Protein 4J3C (pdb70)

Secondary structure (DSSP, 8-state):
-EEE-SS--STT-EEE--S----TT---TT-EEEEE-SSS-EEEEEE------EEEEEEEEEPPPPPP--EEEE---SSS-HHHHHHHHH---SEEEE--TT--S----HHHHHHHHHHHHHHHT--SPPEEPPP--HHHHHHT--TTEEEEEE------HHHHHHT---SEEEEEE--TT---HHHHHHHHH-TTEEEE---SSPPPHHHHHHH--HHHHHTSTT-/-EEE-SS--STT-EEEPPHHHHIIIIIIS---TT-EEEEE-SSS-EEEEEE------EEEEEEEEE---PPP--EEEE----HHHHHHHHHHH---SEEEE--TT--S----HHHHHHHHHHHHHHHT--S--EEPPP--HHHHTTT--TTSEEEE----S-HHHHHHT---SSEEEEE--TT---HHHHHHHHT-TTEEE----SSPPPHHHHHHH--HHHHHHSTT-

Radius of gyration: 24.2 Å; Cα contacts (8 Å, |Δi|>4): 958; chains: 2; bounding box: 58×75×48 Å

Structure (mmCIF, N/CA/C/O backbone):
data_4J3C
#
_entry.id   4J3C
#
_cell.length_a   96.085
_cell.length_b   152.082
_cell.length_c   38.995
_cell.angle_alpha   90.00
_cell.angle_beta   90.00
_cell.angle_gamma   90.00
#
_symmetry.space_group_name_H-M   'P 21 21 2'
#
loop_
_entity.id
_entity.type
_entity.pdbx_description
1 polymer 'Ribosomal RNA small subunit methyltransferase E'
2 water water
#
loop_
_atom_site.group_PDB
_atom_site.id
_atom_site.type_symbol
_atom_site.label_atom_id
_atom_site.label_alt_id
_atom_site.label_comp_id
_atom_site.label_asym_id
_atom_site.label_entity_id
_atom_site.label_seq_id
_atom_site.pdbx_PDB_ins_code
_atom_site.Cartn_x
_atom_site.Cartn_y
_atom_site.Cartn_z
_atom_site.occupancy
_atom_site.B_iso_or_equiv
_atom_site.auth_seq_id
_atom_site.auth_comp_id
_atom_site.auth_asym_id
_atom_site.auth_atom_id
_atom_site.pdbx_PDB_model_num
ATOM 9 N N . GLN A 1 30 ? 72.220 -7.236 17.495 1.00 43.32 8 GLN A N 1
ATOM 10 C CA . GLN A 1 30 ? 71.313 -6.316 16.802 1.00 41.42 8 GLN A CA 1
ATOM 11 C C . GLN A 1 30 ? 69.882 -6.434 17.331 1.00 40.18 8 GLN A C 1
ATOM 12 O O . GLN A 1 30 ? 69.461 -7.506 17.771 1.00 39.94 8 GLN A O 1
ATOM 14 N N . ARG A 1 31 ? 69.144 -5.332 17.285 1.00 38.22 9 ARG A N 1
ATOM 15 C CA . ARG A 1 31 ? 67.761 -5.337 17.718 1.00 37.41 9 ARG A CA 1
ATOM 16 C C . ARG A 1 31 ? 66.798 -4.821 16.656 1.00 37.24 9 ARG A C 1
ATOM 17 O O . ARG A 1 31 ? 66.970 -3.704 16.157 1.00 37.68 9 ARG A O 1
ATOM 25 N N . LEU A 1 32 ? 65.771 -5.606 16.344 1.00 37.52 10 LEU A N 1
ATOM 26 C CA . LEU A 1 32 ? 64.778 -5.206 15.351 1.00 37.39 10 LEU A CA 1
ATOM 27 C C . LEU A 1 32 ? 63.384 -5.073 15.945 1.00 36.50 10 LEU A C 1
ATOM 28 O O . LEU A 1 32 ? 62.919 -5.963 16.661 1.00 36.67 10 LEU A O 1
ATOM 33 N N . PHE A 1 33 ? 62.731 -3.948 15.671 1.00 35.24 11 PHE A N 1
ATOM 34 C CA . PHE A 1 33 ? 61.320 -3.763 16.005 1.00 34.88 11 PHE A CA 1
ATOM 35 C C . PHE A 1 33 ? 60.445 -4.402 14.910 1.00 38.02 11 PHE A C 1
ATOM 36 O O . PHE A 1 33 ? 60.663 -4.154 13.710 1.00 38.64 11 PHE A O 1
ATOM 44 N N . ILE A 1 34 ? 59.481 -5.230 15.313 1.00 39.67 12 ILE A N 1
ATOM 45 C CA . ILE A 1 34 ? 58.577 -5.872 14.340 1.00 43.13 12 ILE A CA 1
ATOM 46 C C . ILE A 1 34 ? 57.125 -5.609 14.748 1.00 45.33 12 ILE A C 1
ATOM 47 O O . ILE A 1 34 ? 56.852 -5.219 15.886 1.00 43.65 12 ILE A O 1
ATOM 52 N N . GLU A 1 35 ? 56.213 -5.806 13.797 1.00 49.27 13 GLU A N 1
ATOM 53 C CA . GLU A 1 35 ? 54.774 -5.645 14.021 1.00 51.86 13 GLU A CA 1
ATOM 54 C C . GLU A 1 35 ? 54.191 -6.877 14.713 1.00 52.67 13 GLU A C 1
ATOM 55 O O . GLU A 1 35 ? 53.238 -6.782 15.486 1.00 53.73 13 GLU A O 1
ATOM 61 N N . ASN A 1 36 ? 54.795 -8.024 14.430 1.00 53.60 14 ASN A N 1
ATOM 62 C CA . ASN A 1 36 ? 54.215 -9.325 14.717 1.00 55.07 14 ASN A CA 1
ATOM 63 C C . ASN A 1 36 ? 54.066 -9.626 16.201 1.00 52.71 14 ASN A C 1
ATOM 64 O O . ASN A 1 36 ? 54.860 -9.186 17.023 1.00 49.98 14 ASN A O 1
ATOM 69 N N . ALA A 1 37 ? 53.024 -10.376 16.532 1.00 53.27 15 ALA A N 1
ATOM 70 C CA . ALA A 1 37 ? 52.866 -10.940 17.864 1.00 51.87 15 ALA A CA 1
ATOM 71 C C . ALA A 1 37 ? 54.144 -11.701 18.172 1.00 50.89 15 ALA A C 1
ATOM 72 O O . ALA A 1 37 ? 54.777 -12.277 17.261 1.00 52.31 15 ALA A O 1
ATOM 74 N N . LEU A 1 38 ? 54.544 -11.700 19.434 1.00 48.55 16 LEU A N 1
ATOM 75 C CA . LEU A 1 38 ? 55.769 -12.393 19.791 1.00 47.59 16 LEU A CA 1
ATOM 76 C C . LEU A 1 38 ? 55.501 -13.438 20.832 1.00 48.91 16 LEU A C 1
ATOM 77 O O . LEU A 1 38 ? 54.929 -13.146 21.879 1.00 49.25 16 LEU A O 1
ATOM 82 N N . HIS A 1 39 ? 55.894 -14.661 20.499 1.00 49.92 17 HIS A N 1
ATOM 83 C CA . HIS A 1 39 ? 55.778 -15.827 21.370 1.00 51.58 17 HIS A CA 1
ATOM 84 C C . HIS A 1 39 ? 56.746 -16.870 20.807 1.00 52.19 17 HIS A C 1
ATOM 85 O O . HIS A 1 39 ? 57.272 -16.679 19.717 1.00 52.01 17 HIS A O 1
ATOM 92 N N . ALA A 1 40 ? 56.975 -17.961 21.531 1.00 53.64 18 ALA A N 1
ATOM 93 C CA . ALA A 1 40 ? 57.855 -19.026 21.046 1.00 54.29 18 ALA A CA 1
ATOM 94 C C . ALA A 1 40 ? 57.360 -19.575 19.704 1.00 56.71 18 ALA A C 1
ATOM 95 O O . ALA A 1 40 ? 56.229 -20.067 19.589 1.00 58.98 18 ALA A O 1
ATOM 97 N N . GLY A 1 41 ? 58.198 -19.475 18.682 1.00 56.06 19 GLY A N 1
ATOM 98 C CA . GLY A 1 41 ? 57.806 -19.918 17.349 1.00 58.36 19 GLY A CA 1
ATOM 99 C C . GLY A 1 41 ? 57.260 -18.840 16.421 1.00 58.38 19 GLY A C 1
ATOM 100 O O . GLY A 1 41 ? 57.055 -19.113 15.228 1.00 59.94 19 GLY A O 1
ATOM 101 N N . ALA A 1 42 ? 57.017 -17.632 16.947 1.00 55.45 20 ALA A N 1
ATOM 102 C CA . ALA A 1 42 ? 56.519 -16.539 16.127 1.00 56.05 20 ALA A CA 1
ATOM 103 C C . ALA A 1 42 ? 57.502 -16.231 15.007 1.00 56.78 20 ALA A C 1
ATOM 104 O O . ALA A 1 42 ? 58.712 -16.186 15.209 1.00 55.11 20 ALA A O 1
ATOM 106 N N . LYS A 1 43 ? 56.955 -16.008 13.825 1.00 60.08 21 LYS A N 1
ATOM 107 C CA . LYS A 1 43 ? 57.741 -15.915 12.611 1.00 62.78 21 LYS A CA 1
ATOM 108 C C . LYS A 1 43 ? 57.641 -14.514 12.057 1.00 62.45 21 LYS A C 1
ATOM 109 O O . LYS A 1 43 ? 56.595 -13.869 12.142 1.00 63.46 21 LYS A O 1
ATOM 115 N N . HIS A 1 44 ? 58.732 -14.027 11.499 1.00 62.34 22 HIS A N 1
ATOM 116 C CA . HIS A 1 44 ? 58.666 -12.739 10.881 1.00 62.33 22 HIS A CA 1
ATOM 117 C C . HIS A 1 44 ? 59.522 -12.719 9.628 1.00 64.32 22 HIS A C 1
ATOM 118 O O . HIS A 1 44 ? 60.712 -13.026 9.668 1.00 63.98 22 HIS A O 1
ATOM 125 N N . GLU A 1 45 ? 58.902 -12.378 8.507 1.00 67.30 23 GLU A N 1
ATOM 126 C CA . GLU A 1 45 ? 59.611 -12.406 7.236 1.00 70.21 23 GLU A CA 1
ATOM 127 C C . GLU A 1 45 ? 60.312 -11.062 7.052 1.00 68.85 23 GLU A C 1
ATOM 128 O O . GLU A 1 45 ? 59.689 -10.013 7.176 1.00 67.13 23 GLU A O 1
ATOM 134 N N . ALA A 1 46 ? 61.617 -11.099 6.808 1.00 69.81 24 ALA A N 1
ATOM 135 C CA . ALA A 1 46 ? 62.374 -9.881 6.543 1.00 70.23 24 ALA A CA 1
ATOM 136 C C . ALA A 1 46 ? 61.723 -9.088 5.407 1.00 73.24 24 ALA A C 1
ATOM 137 O O . ALA A 1 46 ? 61.826 -9.454 4.238 1.00 75.78 24 ALA A O 1
ATOM 139 N N . THR A 1 47 ? 61.033 -8.012 5.777 1.00 73.73 25 THR A N 1
ATOM 140 C CA . THR A 1 47 ? 60.263 -7.219 4.816 1.00 77.04 25 THR A CA 1
ATOM 141 C C . THR A 1 47 ? 61.194 -6.244 4.094 1.00 78.16 25 THR A C 1
ATOM 142 O O . THR A 1 47 ? 61.445 -5.131 4.586 1.00 76.23 25 THR A O 1
ATOM 146 N N . ARG A 1 48 ? 61.718 -6.684 2.942 1.00 81.88 26 ARG A N 1
ATOM 147 C CA . ARG A 1 48 ? 62.715 -5.925 2.182 1.00 83.45 26 ARG A CA 1
ATOM 148 C C . ARG A 1 48 ? 63.940 -5.601 3.042 1.00 81.32 26 ARG A C 1
ATOM 149 O O . ARG A 1 48 ? 65.035 -5.388 2.519 1.00 82.30 26 ARG A O 1
ATOM 151 N N . GLU A 1 49 ? 63.726 -5.578 4.361 1.00 78.66 27 GLU A N 1
ATOM 152 C CA . GLU A 1 49 ? 64.748 -5.332 5.370 1.00 76.58 27 GLU A CA 1
ATOM 153 C C . GLU A 1 49 ? 65.706 -6.513 5.461 1.00 77.45 27 GLU A C 1
ATOM 154 O O . GLU A 1 49 ? 66.350 -6.708 6.498 1.00 75.23 27 GLU A O 1
ATOM 160 N N . GLN A 1 50 ? 65.779 -7.296 4.377 1.00 81.11 28 GLN A N 1
ATOM 161 C CA . GLN A 1 50 ? 66.731 -8.408 4.217 1.00 82.71 28 GLN A CA 1
ATOM 162 C C . GLN A 1 50 ? 68.167 -7.956 4.499 1.00 82.16 28 GLN A C 1
ATOM 163 O O . GLN A 1 50 ? 69.138 -8.692 4.273 1.00 82.95 28 GLN A O 1
ATOM 165 N N . PHE A 1 51 ? 68.255 -6.711 4.978 1.00 80.96 29 PHE A N 1
ATOM 166 C CA . PHE A 1 51 ? 69.372 -6.161 5.755 1.00 79.60 29 PHE A CA 1
ATOM 167 C C . PHE A 1 51 ? 69.678 -4.707 5.474 1.00 79.46 29 PHE A C 1
ATOM 168 O O . PHE A 1 51 ? 69.739 -3.913 6.413 1.00 77.12 29 PHE A O 1
ATOM 176 N N . ASN A 1 56 ? 71.870 -8.552 3.486 1.00 87.13 34 ASN A N 1
ATOM 177 C CA . ASN A 1 56 ? 73.153 -7.927 3.172 1.00 87.52 34 ASN A CA 1
ATOM 178 C C . ASN A 1 56 ? 73.957 -7.783 4.466 1.00 84.62 34 ASN A C 1
ATOM 179 O O . ASN A 1 56 ? 74.413 -8.789 5.020 1.00 84.21 34 ASN A O 1
ATOM 181 N N . VAL A 1 57 ? 74.114 -6.543 4.935 1.00 82.35 35 VAL A N 1
ATOM 182 C CA . VAL A 1 57 ? 74.734 -6.225 6.233 1.00 79.47 35 VAL A CA 1
ATOM 183 C C . VAL A 1 57 ? 73.608 -5.947 7.263 1.00 76.70 35 VAL A C 1
ATOM 184 O O . VAL A 1 57 ? 72.599 -5.347 6.886 1.00 76.82 35 VAL A O 1
ATOM 188 N N . LEU A 1 58 ? 73.740 -6.326 8.547 1.00 74.39 36 LEU A N 1
ATOM 189 C CA . LEU A 1 58 ? 75.002 -6.615 9.268 1.00 73.40 36 LEU A CA 1
ATOM 190 C C . LEU A 1 58 ? 75.608 -8.014 9.089 1.00 74.12 36 LEU A C 1
ATOM 191 O O . LEU A 1 58 ? 76.214 -8.557 10.020 1.00 73.54 36 LEU A O 1
ATOM 196 N N . ARG A 1 59 ? 75.454 -8.576 7.888 1.00 75.38 37 ARG A N 1
ATOM 197 C CA . ARG A 1 59 ? 76.131 -9.813 7.462 1.00 76.04 37 ARG A CA 1
ATOM 198 C C . ARG A 1 59 ? 75.863 -11.056 8.331 1.00 74.50 37 ARG A C 1
ATOM 199 O O . ARG A 1 59 ? 76.736 -11.906 8.506 1.00 75.31 37 ARG A O 1
ATOM 201 N N . LEU A 1 60 ? 74.643 -11.168 8.854 1.00 71.86 38 LEU A N 1
ATOM 202 C CA . LEU A 1 60 ? 74.243 -12.343 9.636 1.00 69.97 38 LEU A CA 1
ATOM 203 C C . LEU A 1 60 ? 73.750 -13.476 8.743 1.00 70.97 38 LEU A C 1
ATOM 204 O O . LEU A 1 60 ? 73.124 -13.240 7.709 1.00 72.16 38 LEU A O 1
ATOM 209 N N . GLY A 1 61 ? 74.047 -14.705 9.147 1.00 70.08 39 GLY A N 1
ATOM 210 C CA . GLY A 1 61 ? 73.638 -15.878 8.386 1.00 70.54 39 GLY A CA 1
ATOM 211 C C . GLY A 1 61 ? 72.561 -16.713 9.051 1.00 68.86 39 GLY A C 1
ATOM 212 O O . GLY A 1 61 ? 71.912 -16.280 10.014 1.00 66.38 39 GLY A O 1
ATOM 213 N N . GLU A 1 62 ? 72.366 -17.909 8.499 1.00 69.81 40 GLU A N 1
ATOM 214 C CA . GLU A 1 62 ? 71.496 -18.935 9.059 1.00 69.10 40 GLU A CA 1
ATOM 215 C C . GLU A 1 62 ? 72.009 -19.321 10.455 1.00 66.37 40 GLU A C 1
ATOM 216 O O . GLU A 1 62 ? 73.217 -19.519 10.654 1.00 66.36 40 GLU A O 1
ATOM 222 N N . GLY A 1 63 ? 71.098 -19.396 11.422 1.00 63.45 41 GLY A N 1
ATOM 223 C CA . GLY A 1 63 ? 71.466 -19.715 12.798 1.00 60.42 41 GLY A CA 1
ATOM 224 C C . GLY A 1 63 ? 71.858 -18.515 13.651 1.00 56.43 41 GLY A C 1
ATOM 225 O O . GLY A 1 63 ? 72.015 -18.644 14.866 1.00 55.38 41 GLY A O 1
ATOM 226 N N . SER A 1 64 ? 72.029 -17.350 13.026 1.00 54.27 42 SER A N 1
ATOM 227 C CA . SER A 1 64 ? 72.387 -16.132 13.750 1.00 51.03 42 SER A CA 1
ATOM 228 C C . SER A 1 64 ? 71.263 -15.700 14.679 1.00 48.18 42 SER A C 1
ATOM 229 O O . SER A 1 64 ? 70.086 -15.917 14.402 1.00 48.17 42 SER A O 1
ATOM 232 N N . SER A 1 65 ? 71.654 -15.089 15.778 1.00 45.51 43 SER A N 1
ATOM 233 C CA . SER A 1 65 ? 70.715 -14.606 16.751 1.00 43.37 43 SER A CA 1
ATOM 234 C C . SER A 1 65 ? 70.605 -13.100 16.672 1.00 41.61 43 SER A C 1
ATOM 235 O O . SER A 1 65 ? 71.592 -12.422 16.382 1.00 41.21 43 SER A O 1
ATOM 238 N N . LEU A 1 66 ? 69.395 -12.586 16.874 1.00 39.70 44 LEU A N 1
ATOM 239 C CA . LEU A 1 66 ? 69.197 -11.167 17.130 1.00 38.63 44 LEU A CA 1
ATOM 240 C C . LEU A 1 66 ? 68.097 -11.008 18.170 1.00 36.74 44 LEU A C 1
ATOM 241 O O . LEU A 1 66 ? 67.429 -11.983 18.505 1.00 37.27 44 LEU A O 1
ATOM 246 N N . LEU A 1 67 ? 67.905 -9.791 18.655 1.00 34.21 45 LEU A N 1
ATOM 247 C CA . LEU A 1 67 ? 66.832 -9.485 19.563 1.00 33.96 45 LEU A CA 1
ATOM 248 C C . LEU A 1 67 ? 65.691 -8.869 18.762 1.00 33.96 45 LEU A C 1
ATOM 249 O O . LEU A 1 67 ? 65.914 -8.001 17.900 1.00 34.73 45 LEU A O 1
ATOM 254 N N . VAL A 1 68 ? 64.475 -9.316 19.030 1.00 33.02 46 VAL A N 1
ATOM 255 C CA . VAL A 1 68 ? 63.303 -8.677 18.450 1.00 31.99 46 VAL A CA 1
ATOM 256 C C . VAL A 1 68 ? 62.364 -8.231 19.554 1.00 31.75 46 VAL A C 1
ATOM 257 O O . VAL A 1 68 ? 62.342 -8.805 20.668 1.00 31.57 46 VAL A O 1
ATOM 261 N N . PHE A 1 69 ? 61.594 -7.191 19.256 1.00 30.92 47 PHE A N 1
ATOM 262 C CA . PHE A 1 69 ? 60.580 -6.704 20.171 1.00 31.28 47 PHE A CA 1
ATOM 263 C C . PHE A 1 69 ? 59.477 -6.029 19.358 1.00 32.22 47 PHE A C 1
ATOM 264 O O . PHE A 1 69 ? 59.682 -5.704 18.177 1.00 32.32 47 PHE A O 1
ATOM 272 N N . ASN A 1 70 ? 58.312 -5.863 19.978 1.00 32.18 48 ASN A N 1
ATOM 273 C CA . ASN A 1 70 ? 57.151 -5.340 19.281 1.00 34.90 48 ASN A CA 1
ATOM 274 C C . ASN A 1 70 ? 56.340 -4.301 20.066 1.00 34.93 48 ASN A C 1
ATOM 275 O O . ASN A 1 70 ? 55.308 -3.864 19.597 1.00 35.70 48 ASN A O 1
ATOM 280 N N . GLY A 1 71 ? 56.808 -3.898 21.247 1.00 34.70 49 GLY A N 1
ATOM 281 C CA . GLY A 1 71 ? 56.116 -2.854 21.984 1.00 34.93 49 GLY A CA 1
ATOM 282 C C . GLY A 1 71 ? 55.013 -3.395 22.876 1.00 37.21 49 GLY A C 1
ATOM 283 O O . GLY A 1 71 ? 54.404 -2.629 23.618 1.00 35.89 49 GLY A O 1
ATOM 284 N N . ARG A 1 72 ? 54.746 -4.706 22.830 1.00 39.09 50 ARG A N 1
ATOM 285 C CA . ARG A 1 72 ? 53.755 -5.270 23.763 1.00 41.66 50 ARG A CA 1
ATOM 286 C C . ARG A 1 72 ? 54.085 -6.625 24.377 1.00 43.41 50 ARG A C 1
ATOM 287 O O . ARG A 1 72 ? 53.594 -6.925 25.463 1.00 45.16 50 ARG A O 1
ATOM 295 N N . ASP A 1 73 ? 54.902 -7.445 23.705 1.00 43.61 51 ASP A N 1
ATOM 296 C CA . ASP A 1 73 ? 55.237 -8.771 24.249 1.00 44.92 51 ASP A CA 1
ATOM 297 C C . ASP A 1 73 ? 56.663 -8.846 24.801 1.00 43.24 51 ASP A C 1
ATOM 298 O O . ASP A 1 73 ? 57.205 -9.947 24.995 1.00 45.00 51 ASP A O 1
ATOM 303 N N . GLY A 1 74 ? 57.277 -7.688 25.018 1.00 39.90 52 GLY A N 1
ATOM 304 C CA . GLY A 1 74 ? 58.666 -7.618 25.495 1.00 37.89 52 GLY A CA 1
ATOM 305 C C . GLY A 1 74 ? 59.730 -7.901 24.440 1.00 36.89 52 GLY A C 1
ATOM 306 O O . GLY A 1 74 ? 59.514 -7.691 23.246 1.00 36.17 52 GLY A O 1
ATOM 307 N N . GLU A 1 75 ? 60.873 -8.403 24.896 1.00 36.49 53 GLU A N 1
ATOM 308 C CA . GLU A 1 75 ? 62.026 -8.662 24.050 1.00 36.22 53 GLU A CA 1
ATOM 309 C C . GLU A 1 75 ? 62.309 -10.153 23.975 1.00 37.66 53 GLU A C 1
ATOM 310 O O . GLU A 1 75 ? 62.212 -10.844 24.980 1.00 39.82 53 GLU A O 1
ATOM 316 N N . TRP A 1 76 ? 62.677 -10.635 22.786 1.00 37.00 54 TRP A N 1
ATOM 317 C CA . TRP A 1 76 ? 62.915 -12.049 22.533 1.00 36.78 54 TRP A CA 1
ATOM 318 C C . TRP A 1 76 ? 64.193 -12.191 21.722 1.00 35.85 54 TRP A C 1
ATOM 319 O O . TRP A 1 76 ? 64.493 -11.339 20.887 1.00 33.49 54 TRP A O 1
ATOM 330 N N . ARG A 1 77 ? 64.948 -13.258 21.970 1.00 35.79 55 ARG A N 1
ATOM 331 C CA . ARG A 1 77 ? 66.025 -13.601 21.075 1.00 35.79 55 ARG A CA 1
ATOM 332 C C . ARG A 1 77 ? 65.385 -14.458 19.991 1.00 37.57 55 ARG A C 1
ATOM 333 O O . ARG A 1 77 ? 64.653 -15.419 20.292 1.00 38.92 55 ARG A O 1
ATOM 341 N N . ALA A 1 78 ? 65.657 -14.100 18.738 1.00 37.29 56 ALA A N 1
ATOM 342 C CA . ALA A 1 78 ? 65.186 -14.852 17.578 1.00 39.04 56 ALA A CA 1
ATOM 343 C C . ALA A 1 78 ? 66.385 -15.363 16.782 1.00 40.63 56 ALA A C 1
ATOM 344 O O . ALA A 1 78 ? 67.479 -14.814 16.882 1.00 39.04 56 ALA A O 1
ATOM 346 N N . GLU A 1 79 ? 66.164 -16.428 16.022 1.00 43.09 57 GLU A N 1
ATOM 347 C CA . GLU A 1 79 ? 67.167 -16.974 15.140 1.00 45.97 57 GLU A CA 1
ATOM 348 C C . GLU A 1 79 ? 66.636 -16.940 13.726 1.00 48.67 57 GLU A C 1
ATOM 349 O O . GLU A 1 79 ? 65.416 -17.071 13.505 1.00 49.36 57 GLU A O 1
ATOM 355 N N . ILE A 1 80 ? 67.564 -16.749 12.789 1.00 50.74 58 ILE A N 1
ATOM 356 C CA . ILE A 1 80 ? 67.304 -16.632 11.350 1.00 54.40 58 ILE A CA 1
ATOM 357 C C . ILE A 1 80 ? 67.308 -18.001 10.664 1.00 59.10 58 ILE A C 1
ATOM 358 O O . ILE A 1 80 ? 68.200 -18.822 10.913 1.00 60.35 58 ILE A O 1
ATOM 363 N N . ALA A 1 81 ? 66.322 -18.245 9.796 1.00 63.22 59 ALA A N 1
ATOM 364 C CA . ALA A 1 81 ? 66.150 -19.567 9.179 1.00 68.33 59 ALA A CA 1
ATOM 365 C C . ALA A 1 81 ? 66.531 -19.708 7.690 1.00 72.77 59 ALA A C 1
ATOM 366 O O . ALA A 1 81 ? 67.104 -20.742 7.292 1.00 75.41 59 ALA A O 1
ATOM 376 N N . PRO A 1 83 ? 64.696 -19.642 4.021 1.00 84.79 61 PRO A N 1
ATOM 377 C CA . PRO A 1 83 ? 64.118 -20.665 3.139 1.00 88.91 61 PRO A CA 1
ATOM 378 C C . PRO A 1 83 ? 64.759 -20.642 1.747 1.00 92.12 61 PRO A C 1
ATOM 379 O O . PRO A 1 83 ? 65.308 -21.653 1.298 1.00 94.33 61 PRO A O 1
ATOM 383 N N . SER A 1 84 ? 64.690 -19.490 1.083 1.00 92.34 62 SER A N 1
ATOM 384 C CA . SER A 1 84 ? 65.380 -19.285 -0.187 1.00 95.06 62 SER A CA 1
ATOM 385 C C . SER A 1 84 ? 66.565 -18.363 0.103 1.00 92.26 62 SER A C 1
ATOM 386 O O . SER A 1 84 ? 66.386 -17.288 0.671 1.00 89.11 62 SER A O 1
ATOM 389 N N . ARG A 1 85 ? 67.768 -18.796 -0.264 1.00 93.21 63 ARG A N 1
ATOM 390 C CA . ARG A 1 85 ? 68.984 -18.033 0.026 1.00 90.97 63 ARG A CA 1
ATOM 391 C C . ARG A 1 85 ? 69.105 -16.811 -0.881 1.00 91.50 63 ARG A C 1
ATOM 392 O O . ARG A 1 85 ? 68.462 -15.784 -0.646 1.00 89.66 63 ARG A O 1
ATOM 394 N N . GLN A 1 87 ? 65.377 -15.072 0.736 1.00 80.70 65 GLN A N 1
ATOM 395 C CA . GLN A 1 87 ? 64.629 -14.487 1.846 1.00 78.06 65 GLN A CA 1
ATOM 396 C C . GLN A 1 87 ? 65.314 -14.784 3.183 1.00 74.78 65 GLN A C 1
ATOM 397 O O . GLN A 1 87 ? 66.225 -15.621 3.246 1.00 75.50 65 GLN A O 1
ATOM 403 N N . ALA A 1 88 ? 64.861 -14.101 4.236 1.00 71.10 66 ALA A N 1
ATOM 404 C CA . ALA A 1 88 ? 65.271 -14.391 5.610 1.00 68.09 66 ALA A CA 1
ATOM 405 C C . ALA A 1 88 ? 64.053 -14.418 6.524 1.00 66.32 66 ALA A C 1
ATOM 406 O O . ALA A 1 88 ? 63.256 -13.480 6.520 1.00 66.14 66 ALA A O 1
ATOM 408 N N . VAL A 1 89 ? 63.902 -15.485 7.306 1.00 65.28 67 VAL A N 1
ATOM 409 C CA . VAL A 1 89 ? 62.810 -15.549 8.290 1.00 62.66 67 VAL A CA 1
ATOM 410 C C . VAL A 1 89 ? 63.342 -15.550 9.732 1.00 59.16 67 VAL A C 1
ATOM 411 O O . VAL A 1 89 ? 64.217 -16.346 10.077 1.00 59.28 67 VAL A O 1
ATOM 415 N N . LEU A 1 90 ? 62.806 -14.654 10.555 1.00 55.52 68 LEU A N 1
ATOM 416 C CA . LEU A 1 90 ? 63.163 -14.549 11.994 1.00 51.95 68 LEU A CA 1
ATOM 417 C C . LEU A 1 90 ? 62.250 -15.399 12.881 1.00 52.00 68 LEU A C 1
ATOM 418 O O . LEU A 1 90 ? 61.042 -15.129 12.955 1.00 53.31 68 LEU A O 1
ATOM 423 N N . VAL A 1 91 ? 62.806 -16.413 13.549 1.00 51.11 69 VAL A N 1
ATOM 424 C CA . VAL A 1 91 ? 62.021 -17.256 14.463 1.00 50.10 69 VAL A CA 1
ATOM 425 C C . VAL A 1 91 ? 62.355 -16.978 15.936 1.00 47.13 69 VAL A C 1
ATOM 426 O O . VAL A 1 91 ? 63.426 -17.329 16.421 1.00 45.06 69 VAL A O 1
ATOM 430 N N . ALA A 1 92 ? 61.417 -16.365 16.651 1.00 46.16 70 ALA A N 1
ATOM 431 C CA . ALA A 1 92 ? 61.598 -16.070 18.078 1.00 44.50 70 ALA A CA 1
ATOM 432 C C . ALA A 1 92 ? 61.725 -17.363 18.864 1.00 46.52 70 ALA A C 1
ATOM 433 O O . ALA A 1 92 ? 60.916 -18.279 18.692 1.00 48.80 70 ALA A O 1
ATOM 435 N N . VAL A 1 93 ? 62.743 -17.448 19.715 1.00 46.78 71 VAL A N 1
ATOM 436 C CA . VAL A 1 93 ? 62.965 -18.647 20.539 1.00 49.72 71 VAL A CA 1
ATOM 437 C C . VAL A 1 93 ? 62.621 -18.432 22.008 1.00 50.50 71 VAL A C 1
ATOM 438 O O . VAL A 1 93 ? 61.809 -19.162 22.559 1.00 52.52 71 VAL A O 1
ATOM 442 N N . GLU A 1 94 ? 63.227 -17.419 22.635 1.00 50.56 72 GLU A N 1
ATOM 443 C CA . GLU A 1 94 ? 63.103 -17.227 24.089 1.00 52.06 72 GLU A CA 1
ATOM 444 C C . GLU A 1 94 ? 62.933 -15.758 24.460 1.00 50.38 72 GLU A C 1
ATOM 445 O O . GLU A 1 94 ? 63.557 -14.878 23.845 1.00 47.78 72 GLU A O 1
ATOM 451 N N . GLN A 1 95 ? 62.103 -15.487 25.468 1.00 51.48 73 GLN A N 1
ATOM 452 C CA . GLN A 1 95 ? 61.930 -14.100 25.931 1.00 51.01 73 GLN A CA 1
ATOM 453 C C . GLN A 1 95 ? 63.062 -13.696 26.865 1.00 50.43 73 GLN A C 1
ATOM 454 O O . GLN A 1 95 ? 63.366 -14.388 27.821 1.00 52.35 73 GLN A O 1
ATOM 460 N N . THR A 1 96 ? 63.683 -12.574 26.553 1.00 49.14 74 THR A N 1
ATOM 461 C CA . THR A 1 96 ? 64.892 -12.107 27.205 1.00 49.25 74 THR A CA 1
ATOM 462 C C . THR A 1 96 ? 64.600 -10.934 28.207 1.00 48.45 74 THR A C 1
ATOM 463 O O . THR A 1 96 ? 65.370 -10.685 29.149 1.00 47.85 74 THR A O 1
ATOM 467 N N . ARG A 1 97 ? 63.497 -10.223 27.981 1.00 47.61 75 ARG A N 1
ATOM 468 C CA . ARG A 1 97 ? 63.054 -9.144 28.877 1.00 47.58 75 ARG A CA 1
ATOM 469 C C . ARG A 1 97 ? 61.548 -9.081 28.779 1.00 47.57 75 ARG A C 1
ATOM 470 O O . ARG A 1 97 ? 61.000 -9.284 27.686 1.00 47.89 75 ARG A O 1
ATOM 478 N N . PRO A 1 98 ? 60.858 -8.825 29.910 1.00 48.09 76 PRO A N 1
ATOM 479 C CA . PRO A 1 98 ? 59.411 -8.655 29.805 1.00 48.51 76 PRO A CA 1
ATOM 480 C C . PRO A 1 98 ? 59.080 -7.200 29.415 1.00 46.49 76 PRO A C 1
ATOM 481 O O . PRO A 1 98 ? 59.950 -6.344 29.464 1.00 45.24 76 PRO A O 1
ATOM 485 N N . GLN A 1 99 ? 57.849 -6.969 28.976 1.00 47.36 77 GLN A N 1
ATOM 486 C CA . GLN A 1 99 ? 57.316 -5.647 28.685 1.00 46.89 77 GLN A CA 1
ATOM 487 C C . GLN A 1 99 ? 57.225 -4.824 29.965 1.00 46.68 77 GLN A C 1
ATOM 488 O O . GLN A 1 99 ? 56.589 -5.269 30.915 1.00 48.84 77 GLN A O 1
ATOM 494 N N . PRO A 1 100 ? 57.896 -3.654 30.008 1.00 44.83 78 PRO A N 1
ATOM 495 C CA . PRO A 1 100 ? 57.650 -2.691 31.083 1.00 43.97 78 PRO A CA 1
ATOM 496 C C . PRO A 1 100 ? 56.250 -2.077 30.994 1.00 43.44 78 PRO A C 1
ATOM 497 O O . PRO A 1 100 ? 55.543 -2.236 29.999 1.00 44.49 78 PRO A O 1
ATOM 501 N N . ALA A 1 101 ? 55.846 -1.383 32.049 1.00 42.77 79 ALA A N 1
ATOM 502 C CA . ALA A 1 101 ? 54.746 -0.424 31.979 1.00 40.51 79 ALA A CA 1
ATOM 503 C C . ALA A 1 101 ? 55.200 0.718 31.083 1.00 37.14 79 ALA A C 1
ATOM 504 O O . ALA A 1 101 ? 56.376 1.066 31.070 1.00 34.82 79 ALA A O 1
ATOM 506 N N . PRO A 1 102 ? 54.270 1.314 30.340 1.00 36.53 80 PRO A N 1
ATOM 507 C CA . PRO A 1 102 ? 54.682 2.485 29.544 1.00 34.51 80 PRO A CA 1
ATOM 508 C C . PRO A 1 102 ? 55.331 3.609 30.401 1.00 32.54 80 PRO A C 1
ATOM 509 O O . PRO A 1 102 ? 55.033 3.751 31.585 1.00 31.82 80 PRO A O 1
ATOM 513 N N . CYS A 1 103 ? 56.262 4.352 29.803 1.00 30.31 81 CYS A N 1
ATOM 514 C CA . CYS A 1 103 ? 56.833 5.520 30.453 1.00 29.81 81 CYS A CA 1
ATOM 515 C C . CYS A 1 103 ? 55.714 6.528 30.522 1.00 29.32 81 CYS A C 1
ATOM 516 O O . CYS A 1 103 ? 54.982 6.720 29.561 1.00 28.13 81 CYS A O 1
ATOM 519 N N . ASP A 1 104 ? 55.574 7.145 31.678 1.00 27.66 82 ASP A N 1
ATOM 520 C CA . ASP A 1 104 ? 54.506 8.081 31.879 1.00 27.49 82 ASP A CA 1
ATOM 521 C C . ASP A 1 104 ? 54.816 9.549 31.457 1.00 24.45 82 ASP A C 1
ATOM 522 O O . ASP A 1 104 ? 53.892 10.297 31.184 1.00 24.94 82 ASP A O 1
ATOM 527 N N . LEU A 1 105 ? 56.084 9.949 31.434 1.00 23.08 83 LEU A N 1
ATOM 528 C CA . LEU A 1 105 ? 56.481 11.335 31.179 1.00 22.43 83 LEU A CA 1
ATOM 529 C C . LEU A 1 105 ? 56.009 11.851 29.800 1.00 22.68 83 LEU A C 1
ATOM 530 O O . LEU A 1 105 ? 56.225 11.197 28.774 1.00 20.89 83 LEU A O 1
ATOM 535 N N . VAL A 1 106 ? 55.353 13.014 29.801 1.00 22.53 84 VAL A N 1
ATOM 536 C CA . VAL A 1 106 ? 54.908 13.673 28.581 1.00 22.17 84 VAL A CA 1
ATOM 537 C C . VAL A 1 106 ? 55.925 14.758 28.150 1.00 21.75 84 VAL A C 1
ATOM 538 O O . VAL A 1 106 ? 56.349 15.606 28.964 1.00 22.76 84 VAL A O 1
ATOM 542 N N . TYR A 1 107 ? 56.319 14.744 26.883 1.00 20.30 85 TYR A N 1
ATOM 543 C CA . TYR A 1 107 ? 57.243 15.776 26.381 1.00 19.62 85 TYR A CA 1
ATOM 544 C C . TYR A 1 107 ? 56.424 16.645 25.436 1.00 20.50 85 TYR A C 1
ATOM 545 O O . TYR A 1 107 ? 55.953 16.157 24.381 1.00 20.53 85 TYR A O 1
ATOM 554 N N . LEU A 1 108 ? 56.253 17.905 25.852 1.00 20.40 86 LEU A N 1
ATOM 555 C CA . LEU A 1 108 ? 55.543 18.957 25.115 1.00 21.99 86 LEU A CA 1
ATOM 556 C C . LEU A 1 108 ? 56.634 19.804 24.486 1.00 22.20 86 LEU A C 1
ATOM 557 O O . LEU A 1 108 ? 57.419 20.447 25.209 1.00 23.34 86 LEU A O 1
ATOM 562 N N . PHE A 1 109 ? 56.700 19.818 23.159 1.00 21.50 87 PHE A N 1
ATOM 563 C CA . PHE A 1 109 ? 57.807 20.488 22.502 1.00 22.64 87 PHE A CA 1
ATOM 564 C C . PHE A 1 109 ? 57.428 21.264 21.241 1.00 23.58 87 PHE A C 1
ATOM 565 O O . PHE A 1 109 ? 56.604 20.827 20.443 1.00 22.52 87 PHE A O 1
ATOM 573 N N . ALA A 1 110 ? 58.074 22.410 21.050 1.00 25.42 88 ALA A N 1
ATOM 574 C CA . ALA A 1 110 ? 57.872 23.162 19.834 1.00 26.44 88 ALA A CA 1
ATOM 575 C C . ALA A 1 110 ? 58.906 22.688 18.839 1.00 27.76 88 ALA A C 1
ATOM 576 O O . ALA A 1 110 ? 60.088 22.499 19.219 1.00 28.65 88 ALA A O 1
ATOM 578 N N . PRO A 1 111 ? 58.490 22.472 17.572 1.00 28.21 89 PRO A N 1
ATOM 579 C CA . PRO A 1 111 ? 59.477 22.213 16.565 1.00 29.51 89 PRO A CA 1
ATOM 580 C C . PRO A 1 111 ? 60.319 23.459 16.340 1.00 31.66 89 PRO A C 1
ATOM 581 O O . PRO A 1 111 ? 59.870 24.581 16.535 1.00 29.75 89 PRO A O 1
ATOM 585 N N . LEU A 1 112 ? 61.530 23.231 15.874 1.00 34.15 90 LEU A N 1
ATOM 586 C CA . LEU A 1 112 ? 62.533 24.267 15.783 1.00 36.58 90 LEU A CA 1
ATOM 587 C C . LEU A 1 112 ? 62.811 24.507 14.343 1.00 39.10 90 LEU A C 1
ATOM 588 O O . LEU A 1 112 ? 62.810 23.574 13.567 1.00 39.93 90 LEU A O 1
ATOM 593 N N . LYS A 1 113 ? 63.043 25.760 13.980 1.00 40.87 91 LYS A N 1
ATOM 594 C CA . LYS A 1 113 ? 63.666 26.057 12.715 1.00 44.33 91 LYS A CA 1
ATOM 595 C C . LYS A 1 113 ? 65.163 25.739 12.839 1.00 45.62 91 LYS A C 1
ATOM 596 O O . LYS A 1 113 ? 65.753 25.208 11.913 1.00 47.04 91 LYS A O 1
ATOM 602 N N . VAL A 1 114 ? 65.743 26.031 14.012 1.00 45.66 92 VAL A N 1
ATOM 603 C CA . VAL A 1 114 ? 67.184 25.856 14.260 1.00 47.52 92 VAL A CA 1
ATOM 604 C C . VAL A 1 114 ? 67.388 24.843 15.392 1.00 46.10 92 VAL A C 1
ATOM 605 O O . VAL A 1 114 ? 67.108 25.140 16.598 1.00 44.19 92 VAL A O 1
ATOM 609 N N . GLY A 1 115 ? 67.847 23.647 14.983 1.00 45.80 93 GLY A N 1
ATOM 610 C CA . GLY A 1 115 ? 67.934 22.451 15.858 1.00 44.58 93 GLY A CA 1
ATOM 611 C C . GLY A 1 115 ? 67.178 21.241 15.278 1.00 43.52 93 GLY A C 1
ATOM 612 O O . GLY A 1 115 ? 65.945 21.197 15.318 1.00 42.90 93 GLY A O 1
ATOM 613 N N . ARG A 1 116 ? 67.928 20.269 14.744 1.00 43.20 94 ARG A N 1
ATOM 614 C CA . ARG A 1 116 ? 67.400 19.083 14.022 1.00 41.86 94 ARG A CA 1
ATOM 615 C C . ARG A 1 116 ? 66.217 18.351 14.647 1.00 38.75 94 ARG A C 1
ATOM 616 O O . ARG A 1 116 ? 66.251 18.086 15.833 1.00 37.09 94 ARG A O 1
ATOM 624 N N . LEU A 1 117 ? 65.195 17.978 13.861 1.00 37.90 95 LEU A N 1
ATOM 625 C CA . LEU A 1 117 ? 64.008 17.264 14.419 1.00 35.65 95 LEU A CA 1
ATOM 626 C C . LEU A 1 117 ? 64.255 15.773 14.708 1.00 34.44 95 LEU A C 1
ATOM 627 O O . LEU A 1 117 ? 63.684 15.200 15.654 1.00 31.46 95 LEU A O 1
ATOM 632 N N . ASP A 1 118 ? 65.065 15.127 13.867 1.00 34.87 96 ASP A N 1
ATOM 633 C CA . ASP A 1 118 ? 65.450 13.730 14.146 1.00 33.62 96 ASP A CA 1
ATOM 634 C C . ASP A 1 118 ? 66.168 13.586 15.502 1.00 30.89 96 ASP A C 1
ATOM 635 O O . ASP A 1 118 ? 65.840 12.693 16.258 1.00 29.17 96 ASP A O 1
ATOM 640 N N . TYR A 1 119 ? 67.122 14.465 15.813 1.00 31.52 97 TYR A N 1
ATOM 641 C CA . TYR A 1 119 ? 67.790 14.457 17.125 1.00 32.22 97 TYR A CA 1
ATOM 642 C C . TYR A 1 119 ? 66.820 14.684 18.299 1.00 30.24 97 TYR A C 1
ATOM 643 O O . TYR A 1 119 ? 66.953 14.019 19.341 1.00 29.39 97 TYR A O 1
ATOM 652 N N . LEU A 1 120 ? 65.901 15.644 18.164 1.00 29.24 98 LEU A N 1
ATOM 653 C CA . LEU A 1 120 ? 64.969 16.005 19.257 1.00 27.94 98 LEU A CA 1
ATOM 654 C C . LEU A 1 120 ? 64.119 14.806 19.646 1.00 26.50 98 LEU A C 1
ATOM 655 O O . LEU A 1 120 ? 63.873 14.542 20.834 1.00 24.49 98 LEU A O 1
ATOM 660 N N . VAL A 1 121 ? 63.643 14.118 18.613 1.00 25.57 99 VAL A N 1
ATOM 661 C CA . VAL A 1 121 ? 62.730 13.022 18.764 1.00 25.07 99 VAL A CA 1
ATOM 662 C C . VAL A 1 121 ? 63.446 11.792 19.350 1.00 24.99 99 VAL A C 1
ATOM 663 O O . VAL A 1 121 ? 62.996 11.200 20.367 1.00 23.48 99 VAL A O 1
ATOM 667 N N . GLN A 1 122 ? 64.581 11.440 18.760 1.00 25.80 100 GLN A N 1
ATOM 668 C CA . GLN A 1 122 ? 65.355 10.299 19.227 1.00 26.98 100 GLN A CA 1
ATOM 669 C C . GLN A 1 122 ? 65.774 10.496 20.688 1.00 25.74 100 GLN A C 1
ATOM 670 O O . GLN A 1 122 ? 65.768 9.526 21.468 1.00 25.47 100 GLN A O 1
ATOM 676 N N . LYS A 1 123 ? 66.178 11.720 21.041 1.00 25.08 101 LYS A N 1
ATOM 677 C CA . LYS A 1 123 ? 66.628 12.003 22.399 1.00 25.39 101 LYS A CA 1
ATOM 678 C C . LYS A 1 123 ? 65.504 11.915 23.431 1.00 24.21 101 LYS A C 1
ATOM 679 O O . LYS A 1 123 ? 65.732 11.437 24.517 1.00 24.35 101 LYS A O 1
ATOM 685 N N . ALA A 1 124 ? 64.308 12.359 23.066 1.00 23.42 102 ALA A N 1
ATOM 686 C CA . ALA A 1 124 ? 63.098 12.174 23.887 1.00 23.11 102 ALA A CA 1
ATOM 687 C C . ALA A 1 124 ? 62.844 10.722 24.224 1.00 23.20 102 ALA A C 1
ATOM 688 O O . ALA A 1 124 ? 62.520 10.389 25.375 1.00 22.74 102 ALA A O 1
ATOM 690 N N . VAL A 1 125 ? 62.966 9.851 23.223 1.00 23.76 103 VAL A N 1
ATOM 691 C CA . VAL A 1 125 ? 62.813 8.405 23.455 1.00 23.17 103 VAL A CA 1
ATOM 692 C C . VAL A 1 125 ? 63.911 7.899 24.395 1.00 23.16 103 VAL A C 1
ATOM 693 O O . VAL A 1 125 ? 63.607 7.248 25.418 1.00 23.98 103 VAL A O 1
ATOM 697 N N . GLU A 1 126 ? 65.172 8.216 24.095 1.00 22.53 104 GLU A N 1
ATOM 698 C CA . GLU A 1 126 ? 66.300 7.800 24.969 1.00 23.51 104 GLU A CA 1
ATOM 699 C C . GLU A 1 126 ? 66.138 8.304 26.409 1.00 22.66 104 GLU A C 1
ATOM 700 O O . GLU A 1 126 ? 66.499 7.589 27.337 1.00 21.14 104 GLU A O 1
ATOM 714 N N . GLY A 1 128 ? 63.379 8.860 28.018 1.00 22.03 106 GLY A N 1
ATOM 715 C CA . GLY A 1 128 ? 62.296 8.259 28.754 1.00 20.76 106 GLY A CA 1
ATOM 716 C C . GLY A 1 128 ? 60.929 8.854 28.563 1.00 21.53 106 GLY A C 1
ATOM 717 O O . GLY A 1 128 ? 60.022 8.527 29.322 1.00 21.87 106 GLY A O 1
ATOM 718 N N . ALA A 1 129 ? 60.742 9.704 27.550 1.00 20.12 107 ALA A N 1
ATOM 719 C CA . ALA A 1 129 ? 59.404 10.261 27.289 1.00 20.04 107 ALA A CA 1
ATOM 720 C C . ALA A 1 129 ? 58.449 9.175 26.773 1.00 20.51 107 ALA A C 1
ATOM 721 O O . ALA A 1 129 ? 58.812 8.423 25.860 1.00 21.67 107 ALA A O 1
ATOM 723 N N . GLY A 1 130 ? 57.252 9.065 27.359 1.00 20.19 108 GLY A N 1
ATOM 724 C CA . GLY A 1 130 ? 56.202 8.131 26.877 1.00 21.01 108 GLY A CA 1
ATOM 725 C C . GLY A 1 130 ? 55.273 8.704 25.816 1.00 21.57 108 GLY A C 1
ATOM 726 O O . GLY A 1 130 ? 54.599 7.953 25.059 1.00 22.99 108 GLY A O 1
ATOM 727 N N . VAL A 1 131 ? 55.233 10.034 25.729 1.00 20.32 109 VAL A N 1
ATOM 728 C CA . VAL A 1 131 ? 54.355 10.738 24.797 1.00 20.53 109 VAL A CA 1
ATOM 729 C C . VAL A 1 131 ? 55.165 11.923 24.240 1.00 20.56 109 VAL A C 1
ATOM 730 O O . VAL A 1 131 ? 55.797 12.637 25.001 1.00 20.12 109 VAL A O 1
ATOM 734 N N . LEU A 1 132 ? 55.151 12.102 22.920 1.00 20.82 110 LEU A N 1
ATOM 735 C CA . LEU A 1 132 ? 55.766 13.238 22.250 1.00 20.95 110 LEU A CA 1
ATOM 736 C C . LEU A 1 132 ? 54.626 14.037 21.679 1.00 21.11 110 LEU A C 1
ATOM 737 O O . LEU A 1 132 ? 53.928 13.569 20.753 1.00 21.46 110 LEU A O 1
ATOM 742 N N . GLN A 1 133 ? 54.443 15.235 22.220 1.00 20.35 111 GLN A N 1
ATOM 743 C CA . GLN A 1 133 ? 53.307 16.063 21.894 1.00 20.92 111 GLN A CA 1
ATOM 744 C C . GLN A 1 133 ? 53.847 17.374 21.375 1.00 21.32 111 GLN A C 1
ATOM 745 O O . GLN A 1 133 ? 54.361 18.152 22.148 1.00 21.59 111 GLN A O 1
ATOM 751 N N . PRO A 1 134 ? 53.822 17.600 20.042 1.00 23.13 112 PRO A N 1
ATOM 752 C CA . PRO A 1 134 ? 54.271 18.872 19.474 1.00 23.88 112 PRO A CA 1
ATOM 753 C C . PRO A 1 134 ? 53.335 19.963 19.889 1.00 25.34 112 PRO A C 1
ATOM 754 O O . PRO A 1 134 ? 52.100 19.756 19.884 1.00 26.96 112 PRO A O 1
ATOM 758 N N . VAL A 1 135 ? 53.889 21.116 20.226 1.00 25.08 113 VAL A N 1
ATOM 759 C CA . VAL A 1 135 ? 53.099 22.249 20.688 1.00 26.97 113 VAL A CA 1
ATOM 760 C C . VAL A 1 135 ? 53.336 23.430 19.728 1.00 29.37 113 VAL A C 1
ATOM 761 O O . VAL A 1 135 ? 54.476 23.700 19.353 1.00 29.83 113 VAL A O 1
ATOM 773 N N . THR A 1 137 ? 53.147 27.473 19.304 1.00 32.52 115 THR A N 1
ATOM 774 C CA . THR A 1 137 ? 53.202 28.589 20.238 1.00 32.97 115 THR A CA 1
ATOM 775 C C . THR A 1 137 ? 53.394 29.840 19.408 1.00 34.81 115 THR A C 1
ATOM 776 O O . THR A 1 137 ? 53.702 29.743 18.219 1.00 35.23 115 THR A O 1
ATOM 780 N N . GLN A 1 138 ? 53.265 31.009 20.029 1.00 34.98 116 GLN A N 1
ATOM 781 C CA . GLN A 1 138 ? 53.333 32.277 19.292 1.00 37.77 116 GLN A CA 1
ATOM 782 C C . GLN A 1 138 ? 54.588 32.411 18.398 1.00 38.88 116 GLN A C 1
ATOM 783 O O . GLN A 1 138 ? 54.480 32.795 17.256 1.00 40.09 116 GLN A O 1
ATOM 789 N N . HIS A 1 139 ? 55.764 32.051 18.906 1.00 38.52 117 HIS A N 1
ATOM 790 C CA . HIS A 1 139 ? 56.999 32.235 18.141 1.00 40.13 117 HIS A CA 1
ATOM 791 C C . HIS A 1 139 ? 57.510 31.028 17.341 1.00 40.19 117 HIS A C 1
ATOM 792 O O . HIS A 1 139 ? 58.668 31.049 16.866 1.00 41.61 117 HIS A O 1
ATOM 799 N N . VAL A 1 140 ? 56.697 29.981 17.173 1.00 38.31 118 VAL A N 1
ATOM 800 C CA . VAL A 1 140 ? 57.199 28.813 16.409 1.00 37.99 118 VAL A CA 1
ATOM 801 C C . VAL A 1 140 ? 57.465 29.192 14.953 1.00 40.29 118 VAL A C 1
ATOM 802 O O . VAL A 1 140 ? 56.655 29.850 14.317 1.00 40.32 118 VAL A O 1
ATOM 806 N N . GLN A 1 141 ? 58.632 28.809 14.460 1.00 41.50 119 GLN A N 1
ATOM 807 C CA . GLN A 1 141 ? 58.962 28.993 13.051 1.00 45.52 119 GLN A CA 1
ATOM 808 C C . GLN A 1 141 ? 59.135 27.664 12.323 1.00 45.45 119 GLN A C 1
ATOM 809 O O . GLN A 1 141 ? 58.782 27.553 11.165 1.00 4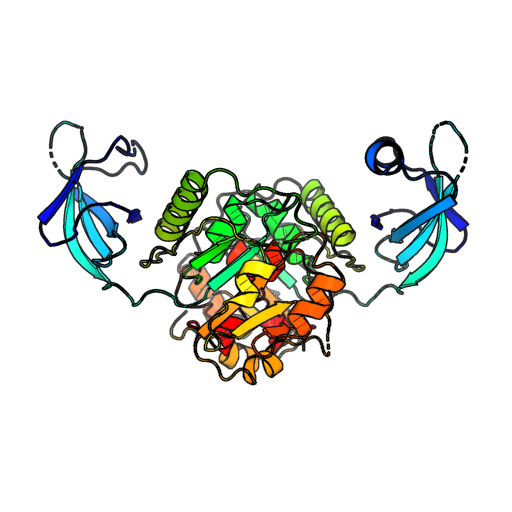8.21 119 GLN A O 1
ATOM 815 N N . GLY A 1 142 ? 59.679 26.662 13.010 1.00 44.43 120 GLY A N 1
ATOM 816 C CA . GLY A 1 142 ? 59.847 25.331 12.435 1.00 43.35 120 GLY A CA 1
ATOM 817 C C . GLY A 1 142 ? 58.522 24.626 12.210 1.00 42.40 120 GLY A C 1
ATOM 818 O O . GLY A 1 142 ? 57.460 25.075 12.654 1.00 40.96 120 GLY A O 1
ATOM 819 N N . LYS A 1 143 ? 58.595 23.497 11.518 1.00 42.61 121 LYS A N 1
ATOM 820 C CA . LYS A 1 143 ? 57.414 22.680 11.268 1.00 41.72 121 LYS A CA 1
ATOM 821 C C . LYS A 1 143 ? 57.698 21.251 11.688 1.00 39.80 121 LYS A C 1
ATOM 822 O O . LYS A 1 143 ? 58.855 20.808 11.703 1.00 39.45 121 LYS A O 1
ATOM 828 N N . ILE A 1 144 ? 56.631 20.544 12.020 1.00 38.39 122 ILE A N 1
ATOM 829 C CA . ILE A 1 144 ? 56.713 19.152 12.406 1.00 38.09 122 ILE A CA 1
ATOM 830 C C . ILE A 1 144 ? 56.961 18.214 11.223 1.00 39.59 122 ILE A C 1
ATOM 831 O O . ILE A 1 144 ? 57.712 17.253 11.345 1.00 39.35 122 ILE A O 1
ATOM 836 N N . GLY A 1 145 ? 56.368 18.511 10.076 1.00 40.58 123 GLY A N 1
ATOM 837 C CA . GLY A 1 145 ? 56.508 17.625 8.922 1.00 42.67 123 GLY A CA 1
ATOM 838 C C . GLY A 1 145 ? 55.689 16.363 9.132 1.00 40.99 123 GLY A C 1
ATOM 839 O O . GLY A 1 145 ? 54.747 16.366 9.914 1.00 39.24 123 GLY A O 1
ATOM 840 N N . SER A 1 146 ? 56.052 15.292 8.429 1.00 41.73 124 SER A N 1
ATOM 841 C CA . SER A 1 146 ? 55.282 14.053 8.438 1.00 41.60 124 SER A CA 1
ATOM 842 C C . SER A 1 146 ? 55.440 13.312 9.772 1.00 39.81 124 SER A C 1
ATOM 843 O O . SER A 1 146 ? 56.561 13.016 10.199 1.00 37.99 124 SER A O 1
ATOM 846 N N . LEU A 1 147 ? 54.304 13.038 10.416 1.00 39.01 125 LEU A N 1
ATOM 847 C CA . LEU A 1 147 ? 54.262 12.224 11.598 1.00 38.32 125 LEU A CA 1
ATOM 848 C C . LEU A 1 147 ? 54.771 10.835 11.332 1.00 38.69 125 LEU A C 1
ATOM 849 O O . LEU A 1 147 ? 55.331 10.208 12.228 1.00 37.17 125 LEU A O 1
ATOM 854 N N . GLU A 1 148 ? 54.610 10.373 10.096 1.00 40.24 126 GLU A N 1
ATOM 855 C CA . GLU A 1 148 ? 55.159 9.089 9.689 1.00 41.14 126 GLU A CA 1
ATOM 856 C C . GLU A 1 148 ? 56.659 9.025 9.920 1.00 39.34 126 GLU A C 1
ATOM 857 O O . GLU A 1 148 ? 57.158 8.017 10.412 1.00 37.85 126 GLU A O 1
ATOM 863 N N . ARG A 1 149 ? 57.359 10.104 9.550 1.00 39.48 127 ARG A N 1
ATOM 864 C CA . ARG A 1 149 ? 58.814 10.188 9.652 1.00 39.08 127 ARG A CA 1
ATOM 865 C C . ARG A 1 149 ? 59.238 10.358 11.099 1.00 36.43 127 ARG A C 1
ATOM 866 O O . ARG A 1 149 ? 60.238 9.780 11.534 1.00 35.37 127 ARG A O 1
ATOM 874 N N . VAL A 1 150 ? 58.457 11.121 11.857 1.00 34.56 128 VAL A N 1
ATOM 875 C CA . VAL A 1 150 ? 58.656 11.149 13.296 1.00 31.28 128 VAL A CA 1
ATOM 876 C C . VAL A 1 150 ? 58.547 9.751 13.937 1.00 30.65 128 VAL A C 1
ATOM 877 O O . VAL A 1 150 ? 59.447 9.318 14.680 1.00 29.65 128 VAL A O 1
ATOM 881 N N . ARG A 1 151 ? 57.453 9.043 13.666 1.00 31.54 129 ARG A N 1
ATOM 882 C CA . ARG A 1 151 ? 57.275 7.675 14.206 1.00 30.87 129 ARG A CA 1
ATOM 883 C C . ARG A 1 151 ? 58.404 6.703 13.853 1.00 31.27 129 ARG A C 1
ATOM 884 O O . ARG A 1 151 ? 58.747 5.833 14.668 1.00 29.85 129 ARG A O 1
ATOM 892 N N . ALA A 1 152 ? 58.957 6.854 12.647 1.00 32.50 130 ALA A N 1
ATOM 893 C CA . ALA A 1 152 ? 60.056 6.022 12.147 1.00 33.38 130 ALA A CA 1
ATOM 894 C C . ALA A 1 152 ? 61.356 6.369 12.909 1.00 31.69 130 ALA A C 1
ATOM 895 O O . ALA A 1 152 ? 62.151 5.481 13.204 1.00 30.15 130 ALA A O 1
ATOM 897 N N . ASN A 1 153 ? 61.563 7.669 13.164 1.00 30.84 131 ASN A N 1
ATOM 898 C CA . ASN A 1 153 ? 62.644 8.113 14.055 1.00 30.37 131 ASN A CA 1
ATOM 899 C C . ASN A 1 153 ? 62.466 7.561 15.470 1.00 27.94 131 ASN A C 1
ATOM 900 O O . ASN A 1 153 ? 63.447 7.102 16.068 1.00 27.49 131 ASN A O 1
ATOM 905 N N . VAL A 1 154 ? 61.232 7.574 15.977 1.00 26.83 132 VAL A N 1
ATOM 906 C CA . VAL A 1 154 ? 60.917 6.923 17.266 1.00 25.89 132 VAL A CA 1
ATOM 907 C C . VAL A 1 154 ? 61.341 5.433 17.284 1.00 26.21 132 VAL A C 1
ATOM 908 O O . VAL A 1 154 ? 62.071 5.009 18.186 1.00 23.53 132 VAL A O 1
ATOM 912 N N . ILE A 1 155 ? 60.978 4.676 16.239 1.00 27.74 133 ILE A N 1
ATOM 913 C CA . ILE A 1 155 ? 61.292 3.237 16.191 1.00 29.19 133 ILE A CA 1
ATOM 914 C C . ILE A 1 155 ? 62.807 2.996 16.165 1.00 30.42 133 ILE A C 1
ATOM 915 O O . ILE A 1 155 ? 63.339 2.129 16.898 1.00 30.00 133 ILE A O 1
ATOM 920 N N . GLU A 1 156 ? 63.496 3.782 15.343 1.00 30.88 134 GLU A N 1
ATOM 921 C CA . GLU A 1 156 ? 64.942 3.696 15.237 1.00 32.50 134 GLU A CA 1
ATOM 922 C C . GLU A 1 156 ? 65.610 3.981 16.615 1.00 30.65 134 GLU A C 1
ATOM 923 O O . GLU A 1 156 ? 66.497 3.247 17.038 1.00 30.00 134 GLU A O 1
ATOM 929 N N . ALA A 1 157 ? 65.173 5.027 17.298 1.00 29.28 135 ALA A N 1
ATOM 930 C CA . ALA A 1 157 ? 65.695 5.341 18.661 1.00 29.10 135 ALA A CA 1
ATOM 931 C C . ALA A 1 157 ? 65.450 4.200 19.687 1.00 29.00 135 ALA A C 1
ATOM 932 O O . ALA A 1 157 ? 66.361 3.844 20.462 1.00 29.14 135 ALA A O 1
ATOM 934 N N . ALA A 1 158 ? 64.229 3.647 19.673 1.00 29.05 136 ALA A N 1
ATOM 935 C CA . ALA A 1 158 ? 63.857 2.461 20.470 1.00 29.88 136 ALA A CA 1
ATOM 936 C C . ALA A 1 158 ? 64.709 1.227 20.182 1.00 31.75 136 ALA A C 1
ATOM 937 O O . ALA A 1 158 ? 65.156 0.556 21.113 1.00 32.07 136 ALA A O 1
ATOM 939 N N . GLU A 1 159 ? 64.956 0.937 18.906 1.00 32.99 137 GLU A N 1
ATOM 940 C CA . GLU A 1 159 ? 65.780 -0.185 18.535 1.00 35.66 137 GLU A CA 1
ATOM 941 C C . GLU A 1 159 ? 67.225 0.018 18.987 1.00 38.00 137 GLU A C 1
ATOM 942 O O . GLU A 1 159 ? 67.885 -0.940 19.390 1.00 39.53 137 GLU A O 1
ATOM 948 N N . GLN A 1 160 ? 67.733 1.245 18.877 1.00 39.38 138 GLN A N 1
ATOM 949 C CA . GLN A 1 160 ? 69.145 1.495 19.162 1.00 41.73 138 GLN A CA 1
ATOM 950 C C . GLN A 1 160 ? 69.396 1.533 20.671 1.00 40.50 138 GLN A C 1
ATOM 951 O O . GLN A 1 160 ? 70.437 1.110 21.133 1.00 43.16 138 GLN A O 1
ATOM 957 N N . CYS A 1 161 ? 68.432 1.990 21.441 1.00 39.32 139 CYS A N 1
ATOM 958 C CA . CYS A 1 161 ? 68.664 2.259 22.835 1.00 38.30 139 CYS A CA 1
ATOM 959 C C . CYS A 1 161 ? 67.874 1.368 23.852 1.00 37.59 139 CYS A C 1
ATOM 960 O O . CYS A 1 161 ? 67.899 1.585 25.074 1.00 37.38 139 CYS A O 1
ATOM 963 N N . GLY A 1 162 ? 67.235 0.324 23.321 1.00 36.78 140 GLY A N 1
ATOM 964 C CA . GLY A 1 162 ? 66.736 -0.784 24.131 1.00 36.27 140 GLY A CA 1
ATOM 965 C C . GLY A 1 162 ? 65.463 -0.487 24.856 1.00 34.95 140 GLY A C 1
ATOM 966 O O . GLY A 1 162 ? 65.081 -1.216 25.770 1.00 34.65 140 GLY A O 1
ATOM 967 N N . VAL A 1 163 ? 64.794 0.581 24.429 1.00 34.27 141 VAL A N 1
ATOM 968 C CA . VAL A 1 163 ? 63.531 0.995 24.999 1.00 33.44 141 VAL A CA 1
ATOM 969 C C . VAL A 1 163 ? 62.439 0.069 24.468 1.00 33.11 141 VAL A C 1
ATOM 970 O O . VAL A 1 163 ? 62.273 -0.027 23.265 1.00 31.98 141 VAL A O 1
ATOM 974 N N . LEU A 1 164 ? 61.677 -0.588 25.336 1.00 32.65 142 LEU A N 1
ATOM 975 C CA . LEU A 1 164 ? 60.694 -1.558 24.844 1.00 33.23 142 LEU A CA 1
ATOM 976 C C . LEU A 1 164 ? 59.307 -0.984 24.678 1.00 32.18 142 LEU A C 1
ATOM 977 O O . LEU A 1 164 ? 58.490 -1.555 23.963 1.00 33.01 142 LEU A O 1
ATOM 982 N N . GLY A 1 165 ? 59.015 0.093 25.407 1.00 31.59 143 GLY A N 1
ATOM 983 C CA . GLY A 1 165 ? 57.796 0.859 25.203 1.00 29.59 143 GLY A CA 1
ATOM 984 C C . GLY A 1 165 ? 58.040 1.832 24.049 1.00 28.61 143 GLY A C 1
ATOM 985 O O . GLY A 1 165 ? 59.026 2.594 24.045 1.00 27.30 143 GLY A O 1
ATOM 986 N N . ILE A 1 166 ? 57.172 1.779 23.045 1.00 27.94 144 ILE A N 1
ATOM 987 C CA . ILE A 1 166 ? 57.194 2.766 21.992 1.00 27.09 144 ILE A CA 1
ATOM 988 C C . ILE A 1 166 ? 56.426 4.007 22.472 1.00 26.03 144 ILE A C 1
ATOM 989 O O . ILE A 1 166 ? 55.257 3.936 22.745 1.00 26.39 144 ILE A O 1
ATOM 994 N N . PRO A 1 167 ? 57.101 5.151 22.568 1.00 25.08 145 PRO A N 1
ATOM 995 C CA . PRO A 1 167 ? 56.348 6.357 22.974 1.00 24.29 145 PRO A CA 1
ATOM 996 C C . PRO A 1 167 ? 55.323 6.738 21.900 1.00 25.27 145 PRO A C 1
ATOM 997 O O . PRO A 1 167 ? 55.578 6.518 20.699 1.00 25.31 145 PRO A O 1
ATOM 1001 N N . ALA A 1 168 ? 54.171 7.265 22.310 1.00 24.59 146 ALA A N 1
ATOM 1002 C CA . ALA A 1 168 ? 53.158 7.727 21.353 1.00 25.93 146 ALA A CA 1
ATOM 1003 C C . ALA A 1 168 ? 53.540 9.086 20.745 1.00 26.31 146 ALA A C 1
ATOM 1004 O O . ALA A 1 168 ? 54.157 9.934 21.429 1.00 25.35 146 ALA A O 1
ATOM 1006 N N . VAL A 1 169 ? 53.179 9.304 19.477 1.00 26.46 147 VAL A N 1
ATOM 1007 C CA . VAL A 1 169 ? 53.447 10.582 18.852 1.00 27.28 147 VAL A CA 1
ATOM 1008 C C . VAL A 1 169 ? 52.101 11.176 18.577 1.00 28.91 147 VAL A C 1
ATOM 1009 O O . VAL A 1 169 ? 51.282 10.548 17.879 1.00 30.73 147 VAL A O 1
ATOM 1013 N N . GLU A 1 170 ? 51.870 12.384 19.074 1.00 27.59 148 GLU A N 1
ATOM 1014 C CA . GLU A 1 170 ? 50.587 13.053 18.805 1.00 29.91 148 GLU A CA 1
ATOM 1015 C C . GLU A 1 170 ? 50.658 14.071 17.673 1.00 30.63 148 GLU A C 1
ATOM 1016 O O . GLU A 1 170 ? 51.720 14.624 17.386 1.00 29.17 148 GLU A O 1
ATOM 1022 N N . GLU A 1 171 ? 49.499 14.331 17.057 1.00 32.37 149 G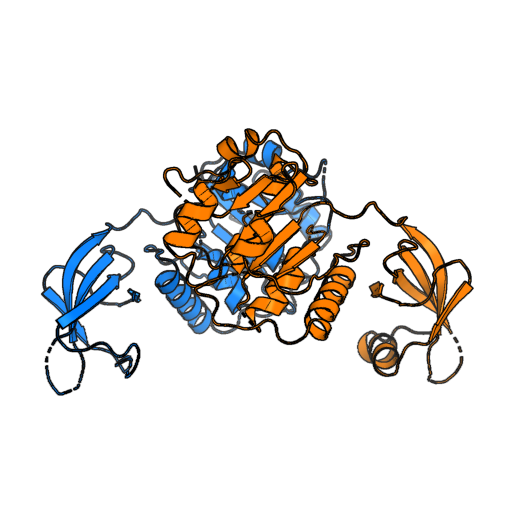LU A N 1
ATOM 1023 C CA . GLU A 1 171 ? 49.283 15.480 16.206 1.00 34.14 149 GLU A CA 1
ATOM 1024 C C . GLU A 1 171 ? 49.554 16.786 16.966 1.00 32.37 149 GLU A C 1
ATOM 1025 O O . GLU A 1 171 ? 49.200 16.911 18.137 1.00 31.64 149 GLU A O 1
ATOM 1031 N N . PRO A 1 172 ? 50.181 17.766 16.301 1.00 32.81 150 PRO A N 1
ATOM 1032 C CA . PRO A 1 172 ? 50.486 18.995 17.004 1.00 31.63 150 PRO A CA 1
ATOM 1033 C C . PRO A 1 172 ? 49.203 19.722 17.496 1.00 31.77 150 PRO A C 1
ATOM 1034 O O . PRO A 1 172 ? 48.126 19.629 16.885 1.00 31.44 150 PRO A O 1
ATOM 1038 N N . ARG A 1 173 ? 49.326 20.415 18.613 1.00 30.36 151 ARG A N 1
ATOM 1039 C CA . ARG A 1 173 ? 48.204 21.153 19.202 1.00 31.43 151 ARG A CA 1
ATOM 1040 C C . ARG A 1 173 ? 48.702 22.526 19.579 1.00 31.40 151 ARG A C 1
ATOM 1041 O O . ARG A 1 173 ? 49.896 22.676 19.953 1.00 30.60 151 ARG A O 1
ATOM 1049 N N . LYS A 1 174 ? 47.796 23.500 19.588 1.00 31.97 152 LYS A N 1
ATOM 1050 C CA . LYS A 1 174 ? 48.100 24.826 20.131 1.00 32.97 152 LYS A CA 1
ATOM 1051 C C . LYS A 1 174 ? 48.250 24.766 21.639 1.00 32.64 152 LYS A C 1
ATOM 1052 O O . LYS A 1 174 ? 47.444 24.108 22.315 1.00 32.18 152 LYS A O 1
ATOM 1058 N N . LEU A 1 175 ? 49.275 25.462 22.144 1.00 32.10 153 LEU A N 1
ATOM 1059 C CA . LEU A 1 175 ? 49.554 25.531 23.569 1.00 32.45 153 LEU A CA 1
ATOM 1060 C C . LEU A 1 175 ? 48.330 25.923 24.377 1.00 32.25 153 LEU A C 1
ATOM 1061 O O . LEU A 1 175 ? 47.959 25.212 25.309 1.00 31.49 153 LEU A O 1
ATOM 1066 N N . GLU A 1 176 ? 47.707 27.041 24.028 1.00 33.36 154 GLU A N 1
ATOM 1067 C CA . GLU A 1 176 ? 46.533 27.493 24.782 1.00 34.90 154 GLU A CA 1
ATOM 1068 C C . GLU A 1 176 ? 45.375 26.489 24.811 1.00 34.25 154 GLU A C 1
ATOM 1069 O O . GLU A 1 176 ? 44.686 26.394 25.827 1.00 33.98 154 GLU A O 1
ATOM 1075 N N . ASP A 1 177 ? 45.166 25.748 23.717 1.00 34.06 155 ASP A N 1
ATOM 1076 C CA . ASP A 1 177 ? 44.148 24.675 23.711 1.00 34.36 155 ASP A CA 1
ATOM 1077 C C . ASP A 1 177 ? 44.491 23.568 24.701 1.00 32.98 155 ASP A C 1
ATOM 1078 O O . ASP A 1 177 ? 43.615 23.132 25.448 1.00 34.48 155 ASP A O 1
ATOM 1083 N N . LEU A 1 178 ? 45.747 23.119 24.689 1.00 31.32 156 LEU A N 1
ATOM 1084 C CA . LEU A 1 178 ? 46.264 22.147 25.652 1.00 31.66 156 LEU A CA 1
ATOM 1085 C C . LEU A 1 178 ? 46.110 22.577 27.115 1.00 31.49 156 LEU A C 1
ATOM 1086 O O . LEU A 1 178 ? 45.704 21.770 27.926 1.00 31.79 156 LEU A O 1
ATOM 1091 N N . LEU A 1 179 ? 46.446 23.832 27.440 1.00 30.67 157 LEU A N 1
ATOM 1092 C CA . LEU A 1 179 ? 46.358 24.339 28.829 1.00 32.17 157 LEU A CA 1
ATOM 1093 C C . LEU A 1 179 ? 44.935 24.425 29.372 1.00 33.62 157 LEU A C 1
ATOM 1094 O O . LEU A 1 179 ? 44.735 24.216 30.550 1.00 35.13 157 LEU A O 1
ATOM 1099 N N . ILE A 1 180 ? 43.953 24.707 28.517 1.00 35.32 158 ILE A N 1
ATOM 1100 C CA . ILE A 1 180 ? 42.570 24.819 28.965 1.00 37.65 158 ILE A CA 1
ATOM 1101 C C . ILE A 1 180 ? 41.954 23.503 29.493 1.00 38.63 158 ILE A C 1
ATOM 1102 O O . ILE A 1 180 ? 41.297 23.495 30.532 1.00 39.64 158 ILE A O 1
ATOM 1107 N N . ASP A 1 181 ? 42.181 22.388 28.814 1.00 39.44 159 ASP A N 1
ATOM 1108 C CA . ASP A 1 181 ? 41.585 21.116 29.287 1.00 41.53 159 ASP A CA 1
ATOM 1109 C C . ASP A 1 181 ? 42.593 20.191 30.008 1.00 39.62 159 ASP A C 1
ATOM 1110 O O . ASP A 1 181 ? 42.431 18.966 29.999 1.00 40.03 159 ASP A O 1
ATOM 1115 N N . TRP A 1 182 ? 43.631 20.766 30.610 1.00 37.31 160 TRP A N 1
ATOM 1116 C CA . TRP A 1 182 ? 44.769 19.970 31.034 1.00 34.18 160 TRP A CA 1
ATOM 1117 C C . TRP A 1 182 ? 44.446 19.179 32.315 1.00 34.61 160 TRP A C 1
ATOM 1118 O O . TRP A 1 182 ? 43.918 19.751 33.262 1.00 35.29 160 TRP A O 1
ATOM 1129 N N . PRO A 1 183 ? 44.747 17.863 32.341 1.00 34.45 161 PRO A N 1
ATOM 1130 C CA . PRO A 1 183 ? 44.479 17.080 33.556 1.00 35.96 161 PRO A CA 1
ATOM 1131 C C . PRO A 1 183 ? 45.310 17.613 34.729 1.00 36.53 161 PRO A C 1
ATOM 1132 O O . PRO A 1 183 ? 46.541 17.749 34.636 1.00 35.55 161 PRO A O 1
ATOM 1136 N N . ARG A 1 184 ? 44.637 17.923 35.817 1.00 38.16 162 ARG A N 1
ATOM 1137 C CA . ARG A 1 184 ? 45.284 18.609 36.929 1.00 39.89 162 ARG A CA 1
ATOM 1138 C C . ARG A 1 184 ? 46.189 17.700 37.753 1.00 39.21 162 ARG A C 1
ATOM 1139 O O . ARG A 1 184 ? 47.051 18.189 38.468 1.00 40.42 162 ARG A O 1
ATOM 1147 N N . ASP A 1 185 ? 46.001 16.387 37.625 1.00 37.97 163 ASP A N 1
ATOM 1148 C CA . ASP A 1 185 ? 46.887 15.387 38.198 1.00 36.70 163 ASP A CA 1
ATOM 1149 C C . ASP A 1 185 ? 48.286 15.335 37.547 1.00 33.38 163 ASP A C 1
ATOM 1150 O O . ASP A 1 185 ? 49.132 14.565 38.002 1.00 33.99 163 ASP A O 1
ATOM 1155 N N . ARG A 1 186 ? 48.531 16.121 36.493 1.00 30.02 164 ARG A N 1
ATOM 1156 C CA . ARG A 1 186 ? 49.845 16.105 35.840 1.00 27.10 164 ARG A CA 1
ATOM 1157 C C . ARG A 1 186 ? 50.484 17.476 35.856 1.00 26.27 164 ARG A C 1
ATOM 1158 O O . ARG A 1 186 ? 49.954 18.430 35.277 1.00 27.15 164 ARG A O 1
ATOM 1166 N N . ARG A 1 187 ? 51.642 17.563 36.493 1.00 25.68 165 ARG A N 1
ATOM 1167 C CA . ARG A 1 187 ? 52.345 18.836 36.638 1.00 25.50 165 ARG A CA 1
ATOM 1168 C C . ARG A 1 187 ? 53.129 19.114 35.356 1.00 24.00 165 ARG A C 1
ATOM 1169 O O . ARG A 1 187 ? 53.838 18.257 34.906 1.00 21.89 165 ARG A O 1
ATOM 1177 N N . ILE A 1 188 ? 53.001 20.316 34.794 1.00 23.21 166 ILE A N 1
ATOM 1178 C CA . ILE A 1 188 ? 53.882 20.774 33.704 1.00 23.60 166 ILE A CA 1
ATOM 1179 C C . ILE A 1 188 ? 55.103 21.496 34.290 1.00 23.93 166 ILE A C 1
ATOM 1180 O O . ILE A 1 188 ? 54.968 22.407 35.101 1.00 23.40 166 ILE A O 1
ATOM 1185 N N . VAL A 1 189 ? 56.291 21.075 33.888 1.00 23.56 167 VAL A N 1
ATOM 1186 C CA . VAL A 1 189 ? 57.504 21.813 34.194 1.00 25.94 167 VAL A CA 1
ATOM 1187 C C . VAL A 1 189 ? 57.896 22.605 32.946 1.00 26.78 167 VAL A C 1
ATOM 1188 O O . VAL A 1 189 ? 57.927 22.043 31.836 1.00 25.71 167 VAL A O 1
ATOM 1192 N N . PHE A 1 190 ? 58.182 23.891 33.096 1.00 27.95 168 PHE A N 1
ATOM 1193 C CA . PHE A 1 190 ? 58.792 24.626 31.998 1.00 30.59 168 PHE A CA 1
ATOM 1194 C C . PHE A 1 190 ? 60.031 25.380 32.443 1.00 33.49 168 PHE A C 1
ATOM 1195 O O . PHE A 1 190 ? 60.278 25.547 33.644 1.00 34.72 168 PHE A O 1
ATOM 1203 N N . CYS A 1 191 ? 60.834 25.817 31.487 1.00 36.70 169 CYS A N 1
ATOM 1204 C CA . CYS A 1 191 ? 62.114 26.427 31.849 1.00 41.77 169 CYS A CA 1
ATOM 1205 C C . CYS A 1 191 ? 62.048 27.945 31.84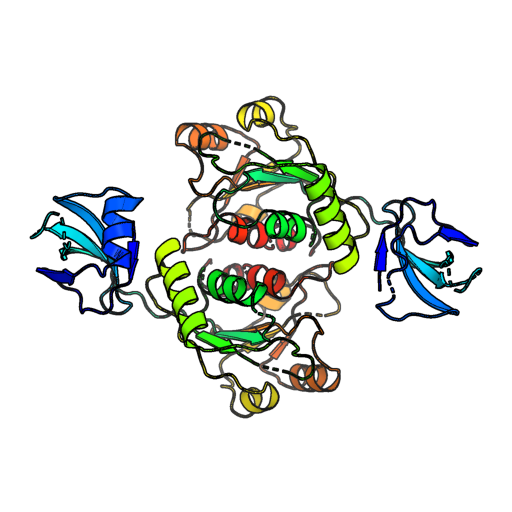6 1.00 44.05 169 CYS A C 1
ATOM 1206 O O . CYS A 1 191 ? 61.598 28.563 30.888 1.00 44.26 169 CYS A O 1
ATOM 1209 N N . ASP A 1 192 ? 62.424 28.540 32.974 1.00 47.32 170 ASP A N 1
ATOM 1210 C CA . ASP A 1 192 ? 62.477 29.997 33.089 1.00 50.36 170 ASP A CA 1
ATOM 1211 C C . ASP A 1 192 ? 63.570 30.414 34.080 1.00 53.29 170 ASP A C 1
ATOM 1212 O O . ASP A 1 192 ? 63.843 29.709 35.050 1.00 53.20 170 ASP A O 1
ATOM 1217 N N . GLU A 1 193 ? 64.163 31.578 33.823 1.00 56.18 171 GLU A N 1
ATOM 1218 C CA . GLU A 1 193 ? 65.346 32.086 34.543 1.00 59.58 171 GLU A CA 1
ATOM 1219 C C . GLU A 1 193 ? 65.104 32.294 36.041 1.00 60.58 171 GLU A C 1
ATOM 1220 O O . GLU A 1 193 ? 64.082 32.869 36.435 1.00 60.68 171 GLU A O 1
ATOM 1226 N N . GLY A 1 194 ? 66.064 31.849 36.854 1.00 61.74 172 GLY A N 1
ATOM 1227 C CA . GLY A 1 194 ? 65.952 31.884 38.304 1.00 62.99 172 GLY A CA 1
ATOM 1228 C C . GLY A 1 194 ? 66.379 33.224 38.882 1.00 66.00 172 GLY A C 1
ATOM 1229 O O . GLY A 1 194 ? 65.543 34.081 39.131 1.00 65.68 172 GLY A O 1
ATOM 1230 N N . SER A 1 197 ? 68.641 32.119 42.397 1.00 66.43 175 SER A N 1
ATOM 1231 C CA . SER A 1 197 ? 69.126 30.733 42.249 1.00 64.97 175 SER A CA 1
ATOM 1232 C C . SER A 1 197 ? 68.683 30.004 40.962 1.00 60.60 175 SER A C 1
ATOM 1233 O O . SER A 1 197 ? 67.513 30.046 40.548 1.00 58.57 175 SER A O 1
ATOM 1236 N N . GLN A 1 198 ? 69.651 29.318 40.357 1.00 59.25 176 GLN A N 1
ATOM 1237 C CA . GLN A 1 198 ? 69.495 28.714 39.036 1.00 55.47 176 GLN A CA 1
ATOM 1238 C C . GLN A 1 198 ? 69.524 27.170 39.109 1.00 52.56 176 GLN A C 1
ATOM 1239 O O . GLN A 1 198 ? 69.718 26.499 38.087 1.00 50.16 176 GLN A O 1
ATOM 1245 N N . ASN A 1 199 ? 69.346 26.623 40.315 1.00 51.56 177 ASN A N 1
ATOM 1246 C CA . ASN A 1 199 ? 69.370 25.179 40.549 1.00 48.78 177 ASN A CA 1
ATOM 1247 C C . ASN A 1 199 ? 67.958 24.584 40.490 1.00 45.47 177 ASN A C 1
ATOM 1248 O O . ASN A 1 199 ? 67.137 24.888 41.352 1.00 45.02 177 ASN A O 1
ATOM 1253 N N . PRO A 1 200 ? 67.678 23.716 39.489 1.00 42.29 178 PRO A N 1
ATOM 1254 C CA . PRO A 1 200 ? 66.327 23.128 39.360 1.00 39.89 178 PRO A CA 1
ATOM 1255 C C . PRO A 1 200 ? 65.976 22.150 40.490 1.00 40.47 178 PRO A C 1
ATOM 1256 O O . PRO A 1 200 ? 64.803 21.963 40.800 1.00 39.93 178 PRO A O 1
ATOM 1260 N N . LEU A 1 201 ? 66.986 21.537 41.104 1.00 42.51 179 LEU A N 1
ATOM 1261 C CA . LEU A 1 201 ? 66.766 20.400 42.018 1.00 42.47 179 LEU A CA 1
ATOM 1262 C C . LEU A 1 201 ? 65.831 20.676 43.210 1.00 43.34 179 LEU A C 1
ATOM 1263 O O . LEU A 1 201 ? 64.892 19.918 43.407 1.00 42.95 179 LEU A O 1
ATOM 1268 N N . PRO A 1 202 ? 66.068 21.758 43.993 1.00 45.17 180 PRO A N 1
ATOM 1269 C CA . PRO A 1 202 ? 65.151 22.010 45.112 1.00 45.96 180 PRO A CA 1
ATOM 1270 C C . PRO A 1 202 ? 63.715 22.278 44.632 1.00 43.41 180 PRO A C 1
ATOM 1271 O O . PRO A 1 202 ? 62.768 21.982 45.343 1.00 43.16 180 PRO A O 1
ATOM 1275 N N . ILE A 1 203 ? 63.562 22.827 43.427 1.00 41.14 181 ILE A N 1
ATOM 1276 C CA . ILE A 1 203 ? 62.224 23.108 42.892 1.00 38.68 181 ILE A CA 1
ATOM 1277 C C . ILE A 1 203 ? 61.569 21.799 42.458 1.00 36.09 181 ILE A C 1
ATOM 1278 O O . ILE A 1 203 ? 60.413 21.555 42.768 1.00 35.18 181 ILE A O 1
ATOM 1283 N N . LEU A 1 204 ? 62.317 20.940 41.781 1.00 34.55 182 LEU A N 1
ATOM 1284 C CA . LEU A 1 204 ? 61.781 19.626 41.448 1.00 33.31 182 LEU A CA 1
ATOM 1285 C C . LEU A 1 204 ? 61.405 18.857 42.704 1.00 34.90 182 LEU A C 1
ATOM 1286 O O . LEU A 1 204 ? 60.416 18.145 42.711 1.00 34.03 182 LEU A O 1
ATOM 1291 N N . GLU A 1 205 ? 62.176 19.021 43.774 1.00 38.09 183 GLU A N 1
ATOM 1292 C CA . GLU A 1 205 ? 61.918 18.290 45.014 1.00 41.17 183 GLU A CA 1
ATOM 1293 C C . GLU A 1 205 ? 60.560 18.640 45.648 1.00 41.53 183 GLU A C 1
ATOM 1294 O O . GLU A 1 205 ? 59.970 17.822 46.369 1.00 42.56 183 GLU A O 1
ATOM 1300 N N . GLY A 1 206 ? 60.088 19.865 45.413 1.00 40.78 184 GLY A N 1
ATOM 1301 C CA . GLY A 1 206 ? 58.764 20.304 45.880 1.00 40.13 184 GLY A CA 1
ATOM 1302 C C . GLY A 1 206 ? 57.522 19.877 45.106 1.00 37.65 184 GLY A C 1
ATOM 1303 O O . GLY A 1 206 ? 56.401 20.166 45.535 1.00 38.59 184 GLY A O 1
ATOM 1304 N N . ILE A 1 207 ? 57.704 19.186 43.985 1.00 35.15 185 ILE A N 1
ATOM 1305 C CA . ILE A 1 207 ? 56.577 18.736 43.152 1.00 32.15 185 ILE A CA 1
ATOM 1306 C C . ILE A 1 207 ? 55.930 17.481 43.713 1.00 33.12 185 ILE A C 1
ATOM 1307 O O . ILE A 1 207 ? 56.584 16.426 43.849 1.00 32.36 185 ILE A O 1
ATOM 1312 N N . ALA A 1 208 ? 54.643 17.580 44.035 1.00 33.57 186 ALA A N 1
ATOM 1313 C CA . ALA A 1 208 ? 53.939 16.444 44.666 1.00 35.27 186 ALA A CA 1
ATOM 1314 C C . ALA A 1 208 ? 53.308 15.481 43.647 1.00 35.01 186 ALA A C 1
ATOM 1315 O O . ALA A 1 208 ? 53.196 14.292 43.906 1.00 36.30 186 ALA A O 1
ATOM 1317 N N . GLU A 1 209 ? 52.930 15.983 42.476 1.00 32.06 187 GLU A N 1
ATOM 1318 C CA . GLU A 1 209 ? 52.239 15.158 41.495 1.00 32.53 187 GLU A CA 1
ATOM 1319 C C . GLU A 1 209 ? 53.082 13.975 41.045 1.00 32.97 187 GLU A C 1
ATOM 1320 O O . GLU A 1 209 ? 54.292 14.110 40.797 1.00 33.04 187 GLU A O 1
ATOM 1326 N N . ARG A 1 210 ? 52.428 12.829 40.915 1.00 33.34 188 ARG A N 1
ATOM 1327 C CA . ARG A 1 210 ? 53.075 11.612 40.475 1.00 34.43 188 ARG A CA 1
ATOM 1328 C C . ARG A 1 210 ? 53.222 11.604 38.947 1.00 32.28 188 ARG A C 1
ATOM 1329 O O . ARG A 1 210 ? 53.904 10.755 38.396 1.00 31.52 188 ARG A O 1
ATOM 1337 N N . ARG A 1 211 ? 52.557 12.518 38.253 1.00 29.72 189 ARG A N 1
ATOM 1338 C CA . ARG A 1 211 ? 52.656 12.523 36.787 1.00 27.86 189 ARG A CA 1
ATOM 1339 C C . ARG A 1 211 ? 53.193 13.837 36.300 1.00 25.34 189 ARG A C 1
ATOM 1340 O O . ARG A 1 211 ? 52.812 14.868 36.813 1.00 25.46 189 ARG A O 1
ATOM 1348 N N . LEU A 1 212 ? 54.050 13.799 35.278 1.00 23.53 190 LEU A N 1
ATOM 1349 C CA . LEU A 1 212 ? 54.795 14.976 34.858 1.00 22.25 190 LEU A CA 1
ATOM 1350 C C . LEU A 1 212 ? 54.747 15.197 33.360 1.00 21.40 190 LEU A C 1
ATOM 1351 O O . LEU A 1 212 ? 54.495 14.253 32.570 1.00 19.64 190 LEU A O 1
ATOM 1356 N N . ALA A 1 213 ? 54.982 16.459 32.974 1.00 21.55 191 ALA A N 1
ATOM 1357 C CA . ALA A 1 213 ? 55.172 16.832 31.596 1.00 20.87 191 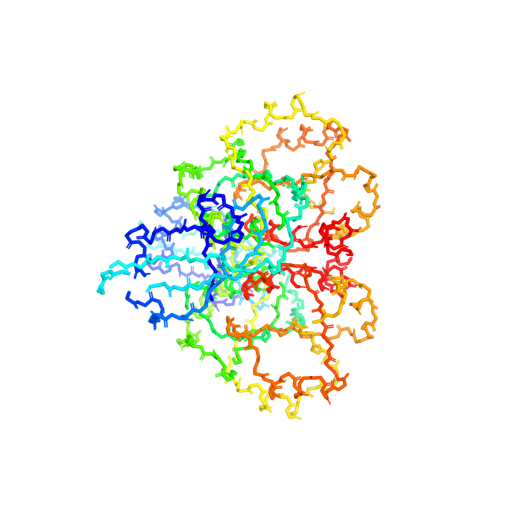ALA A CA 1
ATOM 1358 C C . ALA A 1 213 ? 56.253 17.920 31.590 1.00 22.35 191 ALA A C 1
ATOM 1359 O O . ALA A 1 213 ? 56.306 18.750 32.498 1.00 24.70 191 ALA A O 1
ATOM 1361 N N . LEU A 1 214 ? 57.146 17.871 30.606 1.00 21.24 192 LEU A N 1
ATOM 1362 C CA . LEU A 1 214 ? 58.155 18.902 30.373 1.00 20.30 192 LEU A CA 1
ATOM 1363 C C . LEU A 1 214 ? 57.726 19.678 29.149 1.00 19.88 192 LEU A C 1
ATOM 1364 O O . LEU A 1 214 ? 57.440 19.084 28.109 1.00 20.18 192 LEU A O 1
ATOM 1369 N N . LEU A 1 215 ? 57.692 20.991 29.272 1.00 19.60 193 LEU A N 1
ATOM 1370 C CA . LEU A 1 215 ? 57.391 21.860 28.166 1.00 20.30 193 LEU A CA 1
ATOM 1371 C C . LEU A 1 215 ? 58.637 22.639 27.815 1.00 21.23 193 LEU A C 1
ATOM 1372 O O . LEU A 1 215 ? 59.214 23.286 28.683 1.00 22.93 193 LEU A O 1
ATOM 1377 N N . ILE A 1 216 ? 59.081 22.532 26.565 1.00 21.68 194 ILE A N 1
ATOM 1378 C CA . ILE A 1 216 ? 60.160 23.377 26.016 1.00 23.43 194 ILE A CA 1
ATOM 1379 C C . ILE A 1 216 ? 59.594 24.092 24.799 1.00 25.50 194 ILE A C 1
ATOM 1380 O O . ILE A 1 216 ? 58.960 23.475 23.956 1.00 24.77 194 ILE A O 1
ATOM 1385 N N . GLY A 1 217 ? 59.783 25.400 24.732 1.00 26.37 195 GLY A N 1
ATOM 1386 C CA . GLY A 1 217 ? 59.277 26.185 23.607 1.00 27.73 195 GLY A CA 1
ATOM 1387 C C . GLY A 1 217 ? 60.245 26.233 22.450 1.00 28.14 195 GLY A C 1
ATOM 1388 O O . GLY A 1 217 ? 61.194 25.454 22.402 1.00 28.47 195 GLY A O 1
ATOM 1389 N N . PRO A 1 218 ? 60.010 27.140 21.514 1.00 29.79 196 PRO A N 1
ATOM 1390 C CA . PRO A 1 218 ? 60.814 27.317 20.289 1.00 31.42 196 PRO A CA 1
ATOM 1391 C C . PRO A 1 218 ? 62.091 28.154 20.532 1.00 33.85 196 PRO A C 1
ATOM 1392 O O . PRO A 1 218 ? 62.284 28.647 21.631 1.00 33.67 196 PRO A O 1
ATOM 1396 N N . GLU A 1 219 ? 62.946 28.328 19.519 1.00 36.57 197 GLU A N 1
ATOM 1397 C CA . GLU A 1 219 ? 64.186 29.146 19.660 1.00 39.80 197 GLU A CA 1
ATOM 1398 C C . GLU A 1 219 ? 63.940 30.533 20.247 1.00 41.52 197 GLU A C 1
ATOM 1399 O O . GLU A 1 219 ? 64.766 31.033 21.012 1.00 42.37 197 GLU A O 1
ATOM 1405 N N . GLY A 1 220 ? 62.816 31.150 19.877 1.00 42.08 198 GLY A N 1
ATOM 1406 C CA . GLY A 1 220 ? 62.427 32.453 20.404 1.00 43.16 198 GLY A CA 1
ATOM 1407 C C . GLY A 1 220 ? 61.699 32.447 21.737 1.00 42.21 198 GLY A C 1
ATOM 1408 O O . GLY A 1 220 ? 61.169 33.473 22.144 1.00 42.93 198 GLY A O 1
ATOM 1409 N N . GLY A 1 221 ? 61.659 31.307 22.428 1.00 40.37 199 GLY A N 1
ATOM 1410 C CA . GLY A 1 221 ? 60.970 31.221 23.708 1.00 39.19 199 GLY A CA 1
ATOM 1411 C C . GLY A 1 221 ? 59.486 31.532 23.636 1.00 39.65 199 GLY A C 1
ATOM 1412 O O . GLY A 1 221 ? 58.892 31.567 22.560 1.00 40.35 199 GLY A O 1
ATOM 1413 N N . PHE A 1 222 ? 58.880 31.757 24.796 1.00 39.39 200 PHE A N 1
ATOM 1414 C CA . PHE A 1 222 ? 57.477 32.109 24.878 1.00 39.33 200 PHE A CA 1
ATOM 1415 C C . PHE A 1 222 ? 57.264 33.611 24.850 1.00 41.48 200 PHE A C 1
ATOM 1416 O O . PHE A 1 222 ? 58.090 34.364 25.373 1.00 42.34 200 PHE A O 1
ATOM 1424 N N . SER A 1 223 ? 56.168 34.044 24.233 1.00 41.58 201 SER A N 1
ATOM 1425 C CA . SER A 1 223 ? 55.819 35.466 24.256 1.00 44.31 201 SER A CA 1
ATOM 1426 C C . SER A 1 223 ? 55.536 35.843 25.698 1.00 44.98 201 SER A C 1
ATOM 1427 O O . SER A 1 223 ? 55.387 34.962 26.570 1.00 42.78 201 SER A O 1
ATOM 1430 N N . GLU A 1 224 ? 55.418 37.147 25.934 1.00 47.59 202 GLU A N 1
ATOM 1431 C CA . GLU A 1 224 ? 55.130 37.663 27.264 1.00 48.79 202 GLU A CA 1
ATOM 1432 C C . GLU A 1 224 ? 53.774 37.189 27.767 1.00 47.21 202 GLU A C 1
ATOM 1433 O O . GLU A 1 224 ? 53.651 36.793 28.934 1.00 47.11 202 GLU A O 1
ATOM 1439 N N . ALA A 1 225 ? 52.772 37.208 26.886 1.00 46.34 203 ALA A N 1
ATOM 1440 C CA . ALA A 1 225 ? 51.439 36.680 27.191 1.00 44.55 203 ALA A CA 1
ATOM 1441 C C . ALA A 1 225 ? 51.476 35.173 27.509 1.00 42.54 203 ALA A C 1
ATOM 1442 O O . ALA A 1 225 ? 50.803 34.711 28.449 1.00 41.06 203 ALA A O 1
ATOM 1444 N N . GLU A 1 226 ? 52.233 34.409 26.710 1.00 41.14 204 GLU A N 1
ATOM 1445 C CA . GLU A 1 226 ? 52.380 32.962 26.956 1.00 39.01 204 GLU A CA 1
ATOM 1446 C C . GLU A 1 226 ? 53.004 32.705 28.321 1.00 39.25 204 GLU A C 1
ATOM 1447 O O . GLU A 1 226 ? 52.573 31.804 29.053 1.00 38.05 204 GLU A O 1
ATOM 1453 N N . ARG A 1 227 ? 54.018 33.501 28.650 1.00 41.12 205 ARG A N 1
ATOM 1454 C CA . ARG A 1 227 ? 54.654 33.448 29.943 1.00 43.17 205 ARG A CA 1
ATOM 1455 C C . ARG A 1 227 ? 53.659 33.729 31.060 1.00 44.07 205 ARG A C 1
ATOM 1456 O O . ARG A 1 227 ? 53.653 33.023 32.073 1.00 43.84 205 ARG A O 1
ATOM 1464 N N . ASP A 1 228 ? 52.827 34.758 30.874 1.00 45.37 206 ASP A N 1
ATOM 1465 C CA . ASP A 1 228 ? 51.883 35.182 31.910 1.00 46.13 206 ASP A CA 1
ATOM 1466 C C . ASP A 1 228 ? 50.847 34.106 32.106 1.00 44.29 206 ASP A C 1
ATOM 1467 O O . ASP A 1 228 ? 50.446 33.822 33.233 1.00 44.47 206 ASP A O 1
ATOM 1472 N N . LEU A 1 229 ? 50.442 33.488 31.006 1.00 42.74 207 LEU A N 1
ATOM 1473 C CA . LEU A 1 229 ? 49.469 32.401 31.059 1.00 41.84 207 LEU A CA 1
ATOM 1474 C C . LEU A 1 229 ? 50.024 31.141 31.759 1.00 40.58 207 LEU A C 1
ATOM 1475 O O . LEU A 1 229 ? 49.339 30.538 32.602 1.00 40.36 207 LEU A O 1
ATOM 1480 N N . LEU A 1 230 ? 51.254 30.750 31.421 1.00 39.22 208 LEU A N 1
ATOM 1481 C CA . LEU A 1 230 ? 51.889 29.592 32.079 1.00 39.11 208 LEU A CA 1
ATOM 1482 C C . LEU A 1 230 ? 51.937 29.822 33.588 1.00 40.63 208 LEU A C 1
ATOM 1483 O O . LEU A 1 230 ? 51.432 29.010 34.376 1.00 40.02 208 LEU A O 1
ATOM 1488 N N . ARG A 1 231 ? 52.510 30.957 33.973 1.00 43.19 209 ARG A N 1
ATOM 1489 C CA . ARG A 1 231 ? 52.598 31.350 35.376 1.00 45.52 209 ARG A CA 1
ATOM 1490 C C . ARG A 1 231 ? 51.225 31.440 36.065 1.00 45.85 209 ARG A C 1
ATOM 1491 O O . ARG A 1 231 ? 51.118 31.203 37.260 1.00 47.43 209 ARG A O 1
ATOM 1499 N N . SER A 1 232 ? 50.166 31.732 35.317 1.00 45.58 210 SER A N 1
ATOM 1500 C CA . SER A 1 232 ? 48.831 31.820 35.920 1.00 45.39 210 SER A CA 1
ATOM 1501 C C . SER A 1 232 ? 48.246 30.435 36.276 1.00 44.18 210 SER A C 1
ATOM 1502 O O . SER A 1 232 ? 47.252 30.349 36.992 1.00 44.89 210 SER A O 1
ATOM 1505 N N . ARG A 1 233 ? 48.866 29.354 35.793 1.00 41.47 211 ARG A N 1
ATOM 1506 C CA . ARG A 1 233 ? 48.326 28.011 36.000 1.00 39.97 211 ARG A CA 1
ATOM 1507 C C . ARG A 1 233 ? 48.833 27.362 37.270 1.00 39.23 211 ARG A C 1
ATOM 1508 O O . ARG A 1 233 ? 50.054 27.347 37.528 1.00 38.03 211 ARG A O 1
ATOM 1516 N N . ASP A 1 234 ? 47.894 26.784 38.021 1.00 38.46 212 ASP A N 1
ATOM 1517 C CA . ASP A 1 234 ? 48.188 26.120 39.293 1.00 39.34 212 ASP A CA 1
ATOM 1518 C C . ASP A 1 234 ? 49.047 24.894 39.095 1.00 36.15 212 ASP A C 1
ATOM 1519 O O . ASP A 1 234 ? 49.782 24.489 39.997 1.00 35.64 212 ASP A O 1
ATOM 1524 N N . PHE A 1 235 ? 48.924 24.304 37.920 1.00 33.00 213 PHE A N 1
ATOM 1525 C CA . PHE A 1 235 ? 49.552 23.027 37.600 1.00 30.82 213 PHE A CA 1
ATOM 1526 C C . PHE A 1 235 ? 50.884 23.175 36.818 1.00 28.54 213 PHE A C 1
ATOM 1527 O O . PHE A 1 235 ? 51.461 22.188 36.400 1.00 26.26 213 PHE A O 1
ATOM 1535 N N . VAL A 1 236 ? 51.355 24.406 36.639 1.00 27.62 214 VAL A N 1
ATOM 1536 C CA . VAL A 1 236 ? 52.600 24.681 35.956 1.00 27.35 214 VAL A CA 1
ATOM 1537 C C . VAL A 1 236 ? 53.667 25.117 36.956 1.00 29.71 214 VAL A C 1
ATOM 1538 O O . VAL A 1 236 ? 53.410 25.985 37.766 1.00 29.13 214 VAL A O 1
ATOM 1542 N N . THR A 1 237 ? 54.850 24.488 36.911 1.00 29.59 215 THR A N 1
ATOM 1543 C CA . THR A 1 237 ? 56.005 24.973 37.667 1.00 31.43 215 THR A CA 1
ATOM 1544 C C . THR A 1 237 ? 57.212 25.281 36.783 1.00 31.36 215 THR A C 1
ATOM 1545 O O . THR A 1 237 ? 57.662 24.428 36.009 1.00 29.10 215 THR A O 1
ATOM 1549 N N . ALA A 1 238 ? 57.722 26.500 36.936 1.00 31.67 216 ALA A N 1
ATOM 1550 C CA . ALA A 1 238 ? 58.960 26.962 36.303 1.00 32.15 216 ALA A CA 1
ATOM 1551 C C . ALA A 1 238 ? 60.222 26.389 36.952 1.00 32.78 216 ALA A C 1
ATOM 1552 O O . ALA A 1 238 ? 60.312 26.271 38.169 1.00 33.85 216 ALA A O 1
ATOM 1554 N N . ILE A 1 239 ? 61.191 25.998 36.128 1.00 32.09 217 ILE A N 1
ATOM 1555 C CA . ILE A 1 239 ? 62.497 25.639 36.654 1.00 33.29 217 ILE A CA 1
ATOM 1556 C C . ILE A 1 239 ? 63.590 26.354 35.902 1.00 34.39 217 ILE A C 1
ATOM 1557 O O . ILE A 1 239 ? 63.480 26.556 34.690 1.00 34.92 217 ILE A O 1
ATOM 1562 N N . PRO A 1 240 ? 64.663 26.715 36.602 1.00 36.15 218 PRO A N 1
ATOM 1563 C CA . PRO A 1 240 ? 65.836 27.279 35.975 1.00 37.87 218 PRO A CA 1
ATOM 1564 C C . PRO A 1 240 ? 66.731 26.163 35.497 1.00 38.27 218 PRO A C 1
ATOM 1565 O O . PRO A 1 240 ? 66.615 25.035 35.996 1.00 37.96 218 PRO A O 1
ATOM 1569 N N . LEU A 1 241 ? 67.603 26.466 34.538 1.00 38.86 219 LEU A N 1
ATOM 1570 C CA . LEU A 1 241 ? 68.586 25.476 34.077 1.00 39.43 219 LEU A CA 1
ATOM 1571 C C . LEU A 1 241 ? 69.942 26.112 34.008 1.00 41.52 219 LEU A C 1
ATOM 1572 O O . LEU A 1 241 ? 70.574 26.121 32.961 1.00 41.95 219 LEU A O 1
ATOM 1577 N N . GLY A 1 242 ? 70.382 26.669 35.124 1.00 44.00 220 GLY A N 1
ATOM 1578 C CA . GLY A 1 242 ? 71.750 27.138 35.217 1.00 47.56 220 GLY A CA 1
ATOM 1579 C C . GLY A 1 242 ? 71.930 28.569 34.766 1.00 49.42 220 GLY A C 1
ATOM 1580 O O . GLY A 1 242 ? 70.953 29.255 34.487 1.00 48.79 220 GLY A O 1
ATOM 1581 N N . PRO A 1 243 ? 73.185 29.009 34.674 1.00 51.72 221 PRO A N 1
ATOM 1582 C CA . PRO A 1 243 ? 73.506 30.420 34.494 1.00 54.73 221 PRO A CA 1
ATOM 1583 C C . PRO A 1 243 ? 73.658 30.848 33.038 1.00 54.44 221 PRO A C 1
ATOM 1584 O O . PRO A 1 243 ? 73.717 32.037 32.765 1.00 56.59 221 PRO A O 1
ATOM 1588 N N . ARG A 1 244 ? 73.741 29.891 32.127 1.00 52.66 222 ARG A N 1
ATOM 1589 C CA . ARG A 1 244 ? 73.965 30.176 30.719 1.00 52.91 222 ARG A CA 1
ATOM 1590 C C . ARG A 1 244 ? 72.685 29.877 29.986 1.00 50.88 222 ARG A C 1
ATOM 1591 O O . ARG A 1 244 ? 71.949 28.965 30.380 1.00 48.00 222 ARG A O 1
ATOM 1599 N N . ILE A 1 245 ? 72.383 30.642 28.933 1.00 52.05 223 ILE A N 1
ATOM 1600 C CA . ILE A 1 245 ? 71.199 30.296 28.142 1.00 49.89 223 ILE A CA 1
ATOM 1601 C C . ILE A 1 245 ? 71.416 28.987 27.375 1.00 48.46 223 ILE A C 1
ATOM 1602 O O . ILE A 1 245 ? 72.456 28.772 26.748 1.00 50.69 223 ILE A O 1
ATOM 1607 N N . LEU A 1 246 ? 70.440 28.104 27.465 1.00 45.14 224 LEU A N 1
ATOM 1608 C CA . LEU A 1 246 ? 70.465 26.896 26.683 1.00 43.36 224 LEU A CA 1
ATOM 1609 C C . LEU A 1 246 ? 69.513 27.024 25.537 1.00 42.23 224 LEU A C 1
ATOM 1610 O O . LEU A 1 246 ? 68.411 27.553 25.684 1.00 40.66 224 LEU A O 1
ATOM 1615 N N . ARG A 1 247 ? 69.929 26.496 24.398 1.00 42.33 225 ARG A N 1
ATOM 1616 C CA . ARG A 1 247 ? 68.995 26.245 23.318 1.00 40.90 225 ARG A CA 1
ATOM 1617 C C . ARG A 1 247 ? 67.977 25.134 23.655 1.00 38.58 225 ARG A C 1
ATOM 1618 O O . ARG A 1 247 ? 68.222 24.295 24.549 1.00 36.83 225 ARG A O 1
ATOM 1626 N N . ALA A 1 248 ? 66.840 25.155 22.951 1.00 36.79 226 ALA A N 1
ATOM 1627 C CA . ALA A 1 248 ? 65.713 24.223 23.161 1.00 35.03 226 ALA A CA 1
ATOM 1628 C C . ALA A 1 248 ? 66.059 22.728 23.130 1.00 33.84 226 ALA A C 1
ATOM 1629 O O . ALA A 1 248 ? 65.517 21.968 23.910 1.00 32.05 226 ALA A O 1
ATOM 1631 N N . ASP A 1 249 ? 66.924 22.304 22.212 1.00 35.13 227 ASP A N 1
ATOM 1632 C CA . ASP A 1 249 ? 67.311 20.887 22.138 1.00 35.37 227 ASP A CA 1
ATOM 1633 C C . ASP A 1 249 ? 68.215 20.449 23.309 1.00 34.77 227 ASP A C 1
ATOM 1634 O O . ASP A 1 249 ? 68.192 19.295 23.740 1.00 34.88 227 ASP A O 1
ATOM 1639 N N . THR A 1 250 ? 69.010 21.389 23.796 1.00 35.81 228 THR A N 1
ATOM 1640 C CA . THR A 1 250 ? 69.923 21.154 24.891 1.00 35.43 228 THR A CA 1
ATOM 1641 C C . THR A 1 250 ? 69.103 21.072 26.154 1.00 33.29 228 THR A C 1
ATOM 1642 O O . THR A 1 250 ? 69.311 20.174 26.972 1.00 32.36 228 THR A O 1
ATOM 1646 N N . ALA A 1 251 ? 68.179 22.023 26.293 1.00 31.56 229 ALA A N 1
ATOM 1647 C CA . ALA A 1 251 ? 67.343 22.168 27.476 1.00 29.87 229 ALA A CA 1
ATOM 1648 C C . ALA A 1 251 ? 66.481 20.948 27.694 1.00 27.21 229 ALA A C 1
ATOM 1649 O O . ALA A 1 251 ? 66.234 20.577 28.839 1.00 26.11 229 ALA A O 1
ATOM 1651 N N . ALA A 1 252 ? 65.988 20.367 26.602 1.00 26.11 230 ALA A N 1
ATOM 1652 C CA . ALA A 1 252 ? 65.127 19.195 26.663 1.00 25.53 230 ALA A CA 1
ATOM 1653 C C . ALA A 1 252 ? 65.871 18.038 27.346 1.00 25.68 230 ALA A C 1
ATOM 1654 O O . ALA A 1 252 ? 65.332 17.453 28.272 1.00 24.92 230 ALA A O 1
ATOM 1656 N N . VAL A 1 253 ? 67.075 17.707 26.860 1.00 26.02 231 VAL A N 1
ATOM 1657 C CA . VAL A 1 253 ? 67.863 16.598 27.412 1.00 26.71 231 VAL A CA 1
ATOM 1658 C C . VAL A 1 253 ? 68.313 16.966 28.834 1.00 28.35 231 VAL A C 1
ATOM 1659 O O . VAL A 1 253 ? 68.168 16.133 29.736 1.00 28.74 231 VAL A O 1
ATOM 1663 N N . ALA A 1 254 ? 68.789 18.200 29.055 1.00 27.59 232 ALA A N 1
ATOM 1664 C CA . ALA A 1 254 ? 69.178 18.606 30.419 1.00 29.22 232 ALA A CA 1
ATOM 1665 C C . ALA A 1 254 ? 68.023 18.570 31.428 1.00 28.04 232 ALA A C 1
ATOM 1666 O O . ALA A 1 254 ? 68.194 18.055 32.533 1.00 27.61 232 ALA A O 1
ATOM 1668 N N . ALA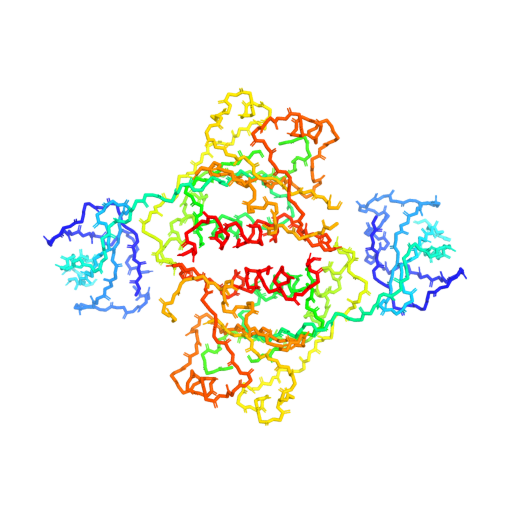 A 1 255 ? 66.866 19.140 31.071 1.00 25.64 233 ALA A N 1
ATOM 1669 C CA . ALA A 1 255 ? 65.715 19.102 31.987 1.00 25.91 233 ALA A CA 1
ATOM 1670 C C . ALA A 1 255 ? 65.242 17.640 32.225 1.00 24.48 233 ALA A C 1
ATOM 1671 O O . ALA A 1 255 ? 64.903 17.267 33.342 1.00 25.25 233 ALA A O 1
ATOM 1681 N N . ALA A 1 257 ? 67.015 14.959 32.223 1.00 24.71 235 ALA A N 1
ATOM 1682 C CA . ALA A 1 257 ? 67.983 14.333 33.107 1.00 24.71 235 ALA A CA 1
ATOM 1683 C C . ALA A 1 257 ? 67.722 14.664 34.592 1.00 26.23 235 ALA A C 1
ATOM 1684 O O . ALA A 1 257 ? 67.661 13.742 35.444 1.00 24.67 235 ALA A O 1
ATOM 1686 N N . VAL A 1 258 ? 67.610 15.959 34.916 1.00 25.32 236 VAL A N 1
ATOM 1687 C CA . VAL A 1 258 ? 67.326 16.346 36.314 1.00 26.43 236 VAL A CA 1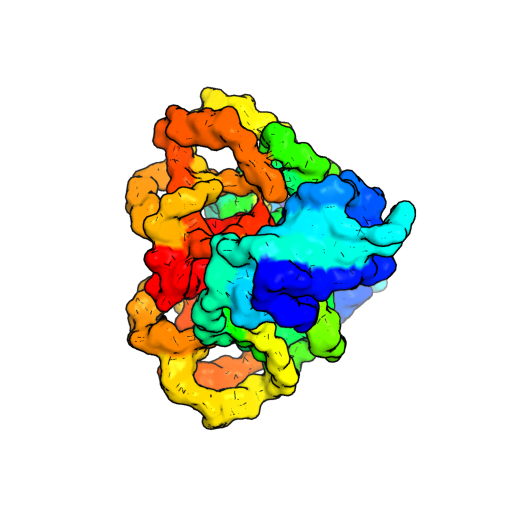
ATOM 1688 C C . VAL A 1 258 ? 65.949 15.904 36.795 1.00 26.06 236 VAL A C 1
ATOM 1689 O O . VAL A 1 258 ? 65.800 15.488 37.959 1.00 27.24 236 VAL A O 1
ATOM 1693 N N . ILE A 1 259 ? 64.953 15.945 35.905 1.00 23.02 237 ILE A N 1
ATOM 1694 C CA . ILE A 1 259 ? 63.627 15.436 36.248 1.00 23.26 237 ILE A CA 1
ATOM 1695 C C . ILE A 1 259 ? 63.676 13.920 36.516 1.00 23.82 237 ILE A C 1
ATOM 1696 O O . ILE A 1 259 ? 63.127 13.467 37.523 1.00 23.67 237 ILE A O 1
ATOM 1701 N N . GLN A 1 260 ? 64.323 13.161 35.625 1.00 22.55 238 GLN A N 1
ATOM 1702 C CA . GLN A 1 260 ? 64.332 11.692 35.762 1.00 23.45 238 GLN A CA 1
ATOM 1703 C C . GLN A 1 260 ? 65.118 11.262 36.979 1.00 25.31 238 GLN A C 1
ATOM 1704 O O . GLN A 1 260 ? 64.734 10.305 37.675 1.00 25.97 238 GLN A O 1
ATOM 1710 N N . ALA A 1 261 ? 66.230 11.958 37.228 1.00 26.50 239 ALA A N 1
ATOM 1711 C CA . ALA A 1 261 ? 67.035 11.729 38.418 1.00 30.14 239 ALA A CA 1
ATOM 1712 C C . ALA A 1 261 ? 66.355 12.166 39.738 1.00 32.60 239 ALA A C 1
ATOM 1713 O O . ALA A 1 261 ? 66.554 11.565 40.770 1.00 33.04 239 ALA A O 1
ATOM 1715 N N . THR A 1 262 ? 65.533 13.202 39.712 1.00 33.68 240 THR A N 1
ATOM 1716 C CA . THR A 1 262 ? 64.907 13.639 40.977 1.00 36.47 240 THR A CA 1
ATOM 1717 C C . THR A 1 262 ? 63.602 12.906 41.293 1.00 36.25 240 THR A C 1
ATOM 1718 O O . THR A 1 262 ? 63.403 12.454 42.429 1.00 38.00 240 THR A O 1
ATOM 1722 N N . LEU A 1 263 ? 62.751 12.790 40.268 1.00 33.39 241 LEU A N 1
ATOM 1723 C CA . LEU A 1 263 ? 61.355 12.414 40.388 1.00 33.86 241 LEU A CA 1
ATOM 1724 C C . LEU A 1 263 ? 60.979 11.228 39.513 1.00 33.01 241 LEU A C 1
ATOM 1725 O O . LEU A 1 263 ? 59.887 10.686 39.652 1.00 34.47 241 LEU A O 1
ATOM 1730 N N . GLY A 1 264 ? 61.858 10.825 38.608 1.00 31.57 242 GLY A N 1
ATOM 1731 C CA . GLY A 1 264 ? 61.445 9.881 37.563 1.00 29.26 242 GLY A CA 1
ATOM 1732 C C . GLY A 1 264 ? 62.061 8.504 37.661 1.00 29.73 242 GLY A C 1
ATOM 1733 O O . GLY A 1 264 ? 62.294 7.992 38.760 1.00 30.05 242 GLY A O 1
ATOM 1734 N N . ASP A 1 265 ? 62.319 7.895 36.502 1.00 28.61 243 ASP A N 1
ATOM 1735 C CA . ASP A 1 265 ? 62.730 6.488 36.461 1.00 28.29 243 ASP A CA 1
ATOM 1736 C C . ASP A 1 265 ? 64.237 6.277 36.462 1.00 28.92 243 ASP A C 1
ATOM 1737 O O . ASP A 1 265 ? 64.711 5.171 36.208 1.00 28.45 243 ASP A O 1
ATOM 1742 N N . TRP A 1 266 ? 65.006 7.312 36.794 1.00 29.38 244 TRP A N 1
ATOM 1743 C CA . TRP A 1 266 ? 66.412 7.067 37.133 1.00 30.72 244 TRP A CA 1
ATOM 1744 C C . TRP A 1 266 ? 66.559 6.735 38.629 1.00 34.25 244 TRP A C 1
ATOM 1745 O O . TRP A 1 266 ? 67.635 6.319 39.074 1.00 36.40 244 TRP A O 1
ATOM 1756 N N . ARG A 1 267 ? 65.491 6.889 39.410 1.00 35.89 245 ARG A N 1
ATOM 1757 C CA . ARG A 1 267 ? 65.576 6.581 40.868 1.00 39.03 245 ARG A CA 1
ATOM 1758 C C . ARG A 1 267 ? 65.770 5.094 41.159 1.00 40.84 245 ARG A C 1
ATOM 1759 O O . ARG A 1 267 ? 65.633 4.280 40.248 1.00 41.01 245 ARG A O 1
ATOM 1775 N N . GLN B 1 30 ? 71.831 40.705 18.266 1.00 47.79 8 GLN B N 1
ATOM 1776 C CA . GLN B 1 30 ? 72.832 39.783 17.731 1.00 47.11 8 GLN B CA 1
ATOM 1777 C C . GLN B 1 30 ? 74.160 39.856 18.506 1.00 45.16 8 GLN B C 1
ATOM 1778 O O . GLN B 1 30 ? 74.480 40.888 19.115 1.00 44.02 8 GLN B O 1
ATOM 1784 N N . ARG B 1 31 ? 74.939 38.775 18.458 1.00 43.31 9 ARG B N 1
ATOM 1785 C CA . ARG B 1 31 ? 76.220 38.701 19.161 1.00 42.13 9 ARG B CA 1
ATOM 1786 C C . ARG B 1 31 ? 77.335 38.183 18.233 1.00 41.92 9 ARG B C 1
ATOM 1787 O O . ARG B 1 31 ? 77.198 37.131 17.622 1.00 41.79 9 ARG B O 1
ATOM 1795 N N . LEU B 1 32 ? 78.445 38.909 18.132 1.00 41.43 10 LEU B N 1
ATOM 1796 C CA . LEU B 1 32 ? 79.519 38.486 17.227 1.00 40.81 10 LEU B CA 1
ATOM 1797 C C . LEU B 1 32 ? 80.847 38.343 17.941 1.00 40.38 10 LEU B C 1
ATOM 1798 O O . LEU B 1 32 ? 81.227 39.224 18.705 1.00 39.32 10 LEU B O 1
ATOM 1803 N N . PHE B 1 33 ? 81.543 37.235 17.671 1.00 40.21 11 PHE B N 1
ATOM 1804 C CA . PHE B 1 33 ? 82.906 37.019 18.175 1.00 41.21 11 PHE B CA 1
ATOM 1805 C C . PHE B 1 33 ? 83.932 37.679 17.250 1.00 42.74 11 PHE B C 1
ATOM 1806 O O . PHE B 1 33 ? 83.932 37.467 16.033 1.00 42.70 11 PHE B O 1
ATOM 1814 N N . ILE B 1 34 ? 84.809 38.467 17.859 1.00 44.49 12 ILE B N 1
ATOM 1815 C CA . ILE B 1 34 ? 85.738 39.356 17.164 1.00 47.95 12 ILE B CA 1
ATOM 1816 C C . ILE B 1 34 ? 87.162 38.976 17.609 1.00 48.73 12 ILE B C 1
ATOM 1817 O O . ILE B 1 34 ? 87.322 38.473 18.706 1.00 48.25 12 ILE B O 1
ATOM 1822 N N . GLU B 1 35 ? 88.186 39.187 16.780 1.00 50.83 13 GLU B N 1
ATOM 1823 C CA . GLU B 1 35 ? 89.566 38.906 17.234 1.00 52.91 13 GLU B CA 1
ATOM 1824 C C . GLU B 1 35 ? 90.303 40.146 17.710 1.00 53.49 13 GLU B C 1
ATOM 1825 O O . GLU B 1 35 ? 91.285 40.052 18.455 1.00 54.40 13 GLU B O 1
ATOM 1831 N N . ASN B 1 36 ? 89.815 41.307 17.286 1.00 53.21 14 ASN B N 1
ATOM 1832 C CA . ASN B 1 36 ? 90.344 42.578 17.755 1.00 53.39 14 ASN B CA 1
ATOM 1833 C C . ASN B 1 36 ? 90.149 42.757 19.263 1.00 51.52 14 ASN B C 1
ATOM 1834 O O . ASN B 1 36 ? 89.254 42.163 19.862 1.00 49.52 14 ASN B O 1
ATOM 1839 N N . ALA B 1 37 ? 91.038 43.550 19.850 1.00 51.53 15 ALA B N 1
ATOM 1840 C CA . ALA B 1 37 ? 90.951 44.005 21.230 1.00 50.52 15 ALA B CA 1
ATOM 1841 C C . ALA B 1 37 ? 89.712 44.879 21.373 1.00 49.56 15 ALA B C 1
ATOM 1842 O O . ALA B 1 37 ? 89.273 45.533 20.394 1.00 49.12 15 ALA B O 1
ATOM 1844 N N . LEU B 1 38 ? 89.156 44.906 22.585 1.00 47.85 16 LEU B N 1
ATOM 1845 C CA . LEU B 1 38 ? 87.915 45.612 22.810 1.00 45.56 16 LEU B CA 1
ATOM 1846 C C . LEU B 1 38 ? 88.085 46.586 23.924 1.00 46.45 16 LEU B C 1
ATOM 1847 O O . LEU B 1 38 ? 88.612 46.229 24.992 1.00 47.03 16 LEU B O 1
ATOM 1852 N N . HIS B 1 39 ? 87.648 47.823 23.621 1.00 45.31 17 HIS B N 1
ATOM 1853 C CA . HIS B 1 39 ? 87.660 49.004 24.471 1.00 45.12 17 HIS B CA 1
ATOM 1854 C C . HIS B 1 39 ? 86.810 50.046 23.716 1.00 44.73 17 HIS B C 1
ATOM 1855 O O . HIS B 1 39 ? 86.496 49.874 22.535 1.00 44.14 17 HIS B O 1
ATOM 1862 N N . ALA B 1 40 ? 86.507 51.157 24.373 1.00 44.66 18 ALA B N 1
ATOM 1863 C CA . ALA B 1 40 ? 85.707 52.210 23.782 1.00 43.79 18 ALA B CA 1
ATOM 1864 C C . ALA B 1 40 ? 86.411 52.717 22.520 1.00 44.26 18 ALA B C 1
ATOM 1865 O O . ALA B 1 40 ? 87.576 53.065 22.564 1.00 44.99 18 ALA B O 1
ATOM 1867 N N . GLY B 1 41 ? 85.724 52.696 21.388 1.00 43.17 19 GLY B N 1
ATOM 1868 C CA . GLY B 1 41 ? 86.345 53.073 20.139 1.00 44.92 19 GLY B CA 1
ATOM 1869 C C . GLY B 1 41 ? 86.982 51.983 19.295 1.00 46.01 19 GLY B C 1
ATOM 1870 O O . GLY B 1 41 ? 87.391 52.250 18.162 1.00 46.97 19 GLY B O 1
ATOM 1871 N N . ALA B 1 42 ? 87.060 50.762 19.829 1.00 46.03 20 ALA B N 1
ATOM 1872 C CA . ALA B 1 42 ? 87.656 49.645 19.124 1.00 46.73 20 ALA B CA 1
ATOM 1873 C C . ALA B 1 42 ? 86.842 49.365 17.890 1.00 47.23 20 ALA B C 1
ATOM 1874 O O . ALA B 1 42 ? 85.616 49.339 17.945 1.00 46.50 20 ALA B O 1
ATOM 1876 N N . LYS B 1 43 ? 87.533 49.181 16.773 1.00 49.11 21 LYS B N 1
ATOM 1877 C CA . LYS B 1 43 ? 86.868 48.974 15.488 1.00 50.60 21 LYS B CA 1
ATOM 1878 C C . LYS B 1 43 ? 87.092 47.561 14.935 1.00 51.26 21 LYS B C 1
ATOM 1879 O O . LYS B 1 43 ? 88.165 46.957 15.134 1.00 51.60 21 LYS B O 1
ATOM 1885 N N . HIS B 1 44 ? 86.058 47.026 14.284 1.00 51.24 22 HIS B N 1
ATOM 1886 C CA . HIS B 1 44 ? 86.166 45.777 13.566 1.00 52.37 22 HIS B CA 1
ATOM 1887 C C . HIS B 1 44 ? 85.524 45.967 12.204 1.00 54.09 22 HIS B C 1
ATOM 1888 O O . HIS B 1 44 ? 84.313 46.202 12.102 1.00 54.01 22 HIS B O 1
ATOM 1895 N N . GLU B 1 45 ? 86.325 45.889 11.149 1.00 56.31 23 GLU B N 1
ATOM 1896 C CA . GLU B 1 45 ? 85.754 45.837 9.801 1.00 57.99 23 GLU B CA 1
ATOM 1897 C C . GLU B 1 45 ? 85.071 44.472 9.631 1.00 58.08 23 GLU B C 1
ATOM 1898 O O . GLU B 1 45 ? 85.703 43.421 9.771 1.00 57.97 23 GLU B O 1
ATOM 1904 N N . ALA B 1 46 ? 83.774 44.504 9.356 1.00 58.45 24 ALA B N 1
ATOM 1905 C CA . ALA B 1 46 ? 83.038 43.309 9.000 1.00 59.34 24 ALA B CA 1
ATOM 1906 C C . ALA B 1 46 ? 83.641 42.687 7.727 1.00 61.52 24 ALA B C 1
ATOM 1907 O O . ALA B 1 46 ? 83.847 43.383 6.732 1.00 62.98 24 ALA B O 1
ATOM 1909 N N . THR B 1 47 ? 83.954 41.394 7.772 1.00 62.43 25 THR B N 1
ATOM 1910 C CA . THR B 1 47 ? 84.440 40.668 6.590 1.00 65.14 25 THR B CA 1
ATOM 1911 C C . THR B 1 47 ? 83.297 40.500 5.563 1.00 66.62 25 THR B C 1
ATOM 1912 O O . THR B 1 47 ? 82.126 40.750 5.883 1.00 66.25 25 THR B O 1
ATOM 1916 N N . ARG B 1 48 ? 83.622 40.071 4.343 1.00 69.12 26 ARG B N 1
ATOM 1917 C CA . ARG B 1 48 ? 82.593 39.851 3.316 1.00 70.58 26 ARG B CA 1
ATOM 1918 C C . ARG B 1 48 ? 81.401 39.036 3.864 1.00 70.05 26 ARG B C 1
ATOM 1919 O O . ARG B 1 48 ? 80.238 39.421 3.681 1.00 70.13 26 ARG B O 1
ATOM 1921 N N . GLU B 1 49 ? 81.701 37.937 4.562 1.00 69.54 27 GLU B N 1
ATOM 1922 C CA . GLU B 1 49 ? 80.674 37.093 5.174 1.00 68.86 27 GLU B CA 1
ATOM 1923 C C . GLU B 1 49 ? 79.850 37.829 6.242 1.00 67.89 27 GLU B C 1
ATOM 1924 O O . GLU B 1 49 ? 78.620 37.729 6.248 1.00 67.63 27 GLU B O 1
ATOM 1926 N N . GLN B 1 50 ? 80.534 38.573 7.118 1.00 67.65 28 GLN B N 1
ATOM 1927 C CA . GLN B 1 50 ? 79.887 39.328 8.200 1.00 67.01 28 GLN B CA 1
ATOM 1928 C C . GLN B 1 50 ? 78.995 40.463 7.693 1.00 68.31 28 GLN B C 1
ATOM 1929 O O . GLN B 1 50 ? 77.882 40.648 8.194 1.00 67.44 28 GLN B O 1
ATOM 1935 N N . PHE B 1 51 ? 79.489 41.222 6.711 1.00 70.53 29 PHE B N 1
ATOM 1936 C CA . PHE B 1 51 ? 78.730 42.338 6.142 1.00 72.37 29 PHE B CA 1
ATOM 1937 C C . PHE B 1 51 ? 77.425 41.848 5.529 1.00 73.57 29 PHE B C 1
ATOM 1938 O O . PHE B 1 51 ? 76.361 42.386 5.831 1.00 73.53 29 PHE B O 1
ATOM 1940 N N . ASN B 1 52 ? 77.505 40.811 4.695 1.00 75.31 30 ASN B N 1
ATOM 1941 C CA . ASN B 1 52 ? 76.306 40.210 4.108 1.00 76.91 30 ASN B CA 1
ATOM 1942 C C . ASN B 1 52 ? 75.379 39.690 5.192 1.00 75.98 30 ASN B C 1
ATOM 1943 O O . ASN B 1 52 ? 74.159 39.825 5.091 1.00 76.26 30 ASN B O 1
ATOM 1948 N N . TYR B 1 53 ? 75.979 39.102 6.224 1.00 75.21 31 TYR B N 1
ATOM 1949 C CA . TYR B 1 53 ? 75.244 38.509 7.324 1.00 74.62 31 TYR B CA 1
ATOM 1950 C C . TYR B 1 53 ? 74.519 39.545 8.179 1.00 73.67 31 TYR B C 1
ATOM 1951 O O . TYR B 1 53 ? 73.326 39.402 8.459 1.00 73.89 31 TYR B O 1
ATOM 1960 N N . LEU B 1 54 ? 75.232 40.582 8.596 1.00 73.02 32 LEU B N 1
ATOM 1961 C CA . LEU B 1 54 ? 74.632 41.594 9.453 1.00 72.29 32 LEU B CA 1
ATOM 1962 C C . LEU B 1 54 ? 73.807 42.618 8.673 1.00 73.22 32 LEU B C 1
ATOM 1963 O O . LEU B 1 54 ? 72.902 43.234 9.229 1.00 72.85 32 LEU B O 1
ATOM 1968 N N . ILE B 1 55 ? 74.099 42.785 7.386 1.00 74.54 33 ILE B N 1
ATOM 1969 C CA . ILE B 1 55 ? 73.485 43.871 6.616 1.00 75.75 33 ILE B CA 1
ATOM 1970 C C . ILE B 1 55 ? 72.555 43.404 5.493 1.00 77.23 33 ILE B C 1
ATOM 1971 O O . ILE B 1 55 ? 71.572 44.081 5.193 1.00 78.10 33 ILE B O 1
ATOM 1976 N N . ASN B 1 56 ? 72.842 42.254 4.887 1.00 77.61 34 ASN B N 1
ATOM 1977 C CA . ASN B 1 56 ? 71.933 41.701 3.869 1.00 78.96 34 ASN B CA 1
ATOM 1978 C C . ASN B 1 56 ? 71.101 40.510 4.374 1.00 78.19 34 ASN B C 1
ATOM 1979 O O . ASN B 1 56 ? 70.144 40.103 3.720 1.00 79.42 34 ASN B O 1
ATOM 1981 N N . VAL B 1 57 ? 71.447 39.972 5.544 1.00 76.53 35 VAL B N 1
ATOM 1982 C CA . VAL B 1 57 ? 70.695 38.842 6.133 1.00 75.76 35 VAL B CA 1
ATOM 1983 C C . VAL B 1 57 ? 69.857 39.242 7.364 1.00 74.49 35 VAL B C 1
ATOM 1984 O O . VAL B 1 57 ? 68.747 38.735 7.548 1.00 74.61 35 VAL B O 1
ATOM 1988 N N . LEU B 1 58 ? 70.385 40.146 8.194 1.00 73.28 36 LEU B N 1
ATOM 1989 C CA . LEU B 1 58 ? 69.625 40.738 9.309 1.00 71.92 36 LEU B CA 1
ATOM 1990 C C . LEU B 1 58 ? 69.171 42.159 8.981 1.00 72.58 36 LEU B C 1
ATOM 1991 O O . LEU B 1 58 ? 68.352 42.739 9.699 1.00 72.58 36 LEU B O 1
ATOM 1996 N N . ARG B 1 59 ? 69.717 42.710 7.898 1.00 72.67 37 ARG B N 1
ATOM 1997 C CA . ARG B 1 59 ? 69.417 44.073 7.442 1.00 73.02 37 ARG B CA 1
ATOM 1998 C C . ARG B 1 59 ? 69.576 45.194 8.493 1.00 71.26 37 ARG B C 1
ATOM 1999 O O . ARG B 1 59 ? 68.827 46.172 8.498 1.00 71.64 37 ARG B O 1
ATOM 2007 N N . LEU B 1 60 ? 70.569 45.038 9.371 1.00 68.83 38 LEU B N 1
ATOM 2008 C CA . LEU B 1 60 ? 70.970 46.098 10.296 1.00 66.85 38 LEU B CA 1
ATOM 2009 C C . LEU B 1 60 ? 71.656 47.201 9.506 1.00 66.99 38 LEU B C 1
ATOM 2010 O O . LEU B 1 60 ? 72.301 46.934 8.488 1.00 67.64 38 LEU B O 1
ATOM 2015 N N . GLY B 1 61 ? 71.502 48.437 9.969 1.00 65.67 39 GLY B N 1
ATOM 2016 C CA . GLY B 1 61 ? 71.990 49.591 9.237 1.00 64.80 39 GLY B CA 1
ATOM 2017 C C . GLY B 1 61 ? 72.836 50.486 10.105 1.00 62.79 39 GLY B C 1
ATOM 2018 O O . GLY B 1 61 ? 73.278 50.083 11.194 1.00 61.33 39 GLY B O 1
ATOM 2019 N N . GLU B 1 62 ? 73.045 51.708 9.625 1.00 61.91 40 GLU B N 1
ATOM 2020 C CA . GLU B 1 62 ? 73.866 52.674 10.323 1.00 60.34 40 GLU B CA 1
ATOM 2021 C C . GLU B 1 62 ? 73.215 53.068 11.636 1.00 58.65 40 GLU B C 1
ATOM 2022 O O . GLU B 1 62 ? 72.054 53.465 11.657 1.00 59.75 40 GLU B O 1
ATOM 2028 N N . GLY B 1 63 ? 73.961 52.942 12.728 1.00 55.77 41 GLY B N 1
ATOM 2029 C CA . GLY B 1 63 ? 73.438 53.276 14.040 1.00 53.06 41 GLY B CA 1
ATOM 2030 C C . GLY B 1 63 ? 72.859 52.075 14.757 1.00 50.73 41 GLY B C 1
ATOM 2031 O O . GLY B 1 63 ? 72.550 52.164 15.938 1.00 50.38 41 GLY B O 1
ATOM 2032 N N . SER B 1 64 ? 72.714 50.946 14.064 1.00 49.02 42 SER B N 1
ATOM 2033 C CA . SER B 1 64 ? 72.276 49.712 14.736 1.00 47.13 42 SER B CA 1
ATOM 2034 C C . SER B 1 64 ? 73.280 49.276 15.797 1.00 45.00 42 SER B C 1
ATOM 2035 O O . SER B 1 64 ? 74.491 49.391 15.609 1.00 44.56 42 SER B O 1
ATOM 2038 N N . SER B 1 65 ? 72.749 48.798 16.914 1.00 43.10 43 SER B N 1
ATOM 2039 C CA . SER B 1 65 ? 73.535 48.228 17.964 1.00 41.50 43 SER B CA 1
ATOM 2040 C C . SER B 1 65 ? 73.590 46.688 17.869 1.00 41.13 43 SER B C 1
ATOM 2041 O O . SER B 1 65 ? 72.628 46.045 17.445 1.00 40.97 43 SER B O 1
ATOM 2044 N N . LEU B 1 66 ? 74.726 46.100 18.258 1.00 39.99 44 LEU B N 1
ATOM 2045 C CA . LEU B 1 66 ? 74.822 44.645 18.447 1.00 38.63 44 LEU B CA 1
ATOM 2046 C C . LEU B 1 66 ? 75.818 44.407 19.555 1.00 37.95 44 LEU B C 1
ATOM 2047 O O . LEU B 1 66 ? 76.536 45.332 19.975 1.00 37.95 44 LEU B O 1
ATOM 2052 N N . LEU B 1 67 ? 75.886 43.166 20.005 1.00 36.64 45 LEU B N 1
ATOM 2053 C CA . LEU B 1 67 ? 76.835 42.768 21.033 1.00 36.35 45 LEU B CA 1
ATOM 2054 C C . LEU B 1 67 ? 78.102 42.167 20.408 1.00 36.54 45 LEU B C 1
ATOM 2055 O O . LEU B 1 67 ? 78.056 41.471 19.376 1.00 36.59 45 LEU B O 1
ATOM 2060 N N . VAL B 1 68 ? 79.239 42.443 21.030 1.00 36.13 46 VAL B N 1
ATOM 2061 C CA . VAL B 1 68 ? 80.494 42.049 20.454 1.00 36.74 46 VAL B CA 1
ATOM 2062 C C . VAL B 1 68 ? 81.359 41.509 21.623 1.00 37.17 46 VAL B C 1
ATOM 2063 O O . VAL B 1 68 ? 81.212 41.982 22.762 1.00 37.32 46 VAL B O 1
ATOM 2067 N N . PHE B 1 69 ? 82.162 40.458 21.384 1.00 36.70 47 PHE B N 1
ATOM 2068 C CA . PHE B 1 69 ? 83.077 39.914 22.428 1.00 36.41 47 PHE B CA 1
ATOM 2069 C C . PHE B 1 69 ? 84.267 39.210 21.801 1.00 37.23 47 PHE B C 1
ATOM 2070 O O . PHE B 1 69 ? 84.221 38.856 20.628 1.00 37.95 47 PHE B O 1
ATOM 2078 N N . ASN B 1 70 ? 85.347 39.023 22.561 1.00 38.31 48 ASN B N 1
ATOM 2079 C CA . ASN B 1 70 ? 86.569 38.461 21.993 1.00 38.94 48 ASN B CA 1
ATOM 2080 C C . ASN B 1 70 ? 87.265 37.405 22.865 1.00 39.77 48 ASN B C 1
ATOM 2081 O O . ASN B 1 70 ? 88.378 36.968 22.537 1.00 39.51 48 ASN B O 1
ATOM 2086 N N . GLY B 1 71 ? 86.630 37.038 23.975 1.00 38.94 49 GLY B N 1
ATOM 2087 C CA . GLY B 1 71 ? 87.154 35.985 24.847 1.00 40.76 49 GLY B CA 1
ATOM 2088 C C . GLY B 1 71 ? 88.133 36.498 25.879 1.00 42.88 49 GLY B C 1
ATOM 2089 O O . GLY B 1 71 ? 88.657 35.721 26.708 1.00 44.17 49 GLY B O 1
ATOM 2090 N N . ARG B 1 72 ? 88.419 37.794 25.848 1.00 43.45 50 ARG B N 1
ATOM 2091 C CA . ARG B 1 72 ? 89.310 38.310 26.848 1.00 45.40 50 ARG B CA 1
ATOM 2092 C C . ARG B 1 72 ? 88.878 39.629 27.457 1.00 45.89 50 ARG B C 1
ATOM 2093 O O . ARG B 1 72 ? 89.200 39.876 28.611 1.00 46.97 50 ARG B O 1
ATOM 2101 N N . ASP B 1 73 ? 88.164 40.479 26.707 1.00 45.27 51 ASP B N 1
ATOM 2102 C CA . ASP B 1 73 ? 87.852 41.819 27.227 1.00 45.75 51 ASP B CA 1
ATOM 2103 C C . ASP B 1 73 ? 86.391 41.945 27.616 1.00 44.26 51 ASP B C 1
ATOM 2104 O O . ASP B 1 73 ? 85.893 43.063 27.691 1.00 44.35 51 ASP B O 1
ATOM 2109 N N . GLY B 1 74 ? 85.703 40.812 27.833 1.00 43.11 52 GLY B N 1
ATOM 2110 C CA . GLY B 1 74 ? 84.258 40.825 28.163 1.00 41.40 52 GLY B CA 1
ATOM 2111 C C . GLY B 1 74 ? 83.360 41.061 26.946 1.00 40.47 52 GLY B C 1
ATOM 2112 O O . GLY B 1 74 ? 83.785 40.825 25.812 1.00 40.70 52 GLY B O 1
ATOM 2113 N N . GLU B 1 75 ? 82.139 41.542 27.183 1.00 39.25 53 GLU B N 1
ATOM 2114 C CA . GLU B 1 75 ? 81.151 41.817 26.136 1.00 38.88 53 GLU B CA 1
ATOM 2115 C C . GLU B 1 75 ? 80.722 43.301 25.996 1.00 39.69 53 GLU B C 1
ATOM 2116 O O . GLU B 1 75 ? 80.222 43.899 26.952 1.00 40.41 53 GLU B O 1
ATOM 2122 N N . TRP B 1 76 ? 80.842 43.849 24.785 1.00 39.95 54 TRP B N 1
ATOM 2123 C CA . TRP B 1 76 ? 80.579 45.271 24.529 1.00 39.70 54 TRP B CA 1
ATOM 2124 C C . TRP B 1 76 ? 79.365 45.445 23.573 1.00 39.67 54 TRP B C 1
ATOM 2125 O O . TRP B 1 76 ? 79.115 44.599 22.701 1.00 39.03 54 TRP B O 1
ATOM 2136 N N . ARG B 1 77 ? 78.611 46.535 23.742 1.00 39.73 55 ARG B N 1
ATOM 2137 C CA . ARG B 1 77 ? 77.621 46.948 22.749 1.00 39.68 55 ARG B CA 1
ATOM 2138 C C . ARG B 1 77 ? 78.357 47.802 21.717 1.00 40.22 55 ARG B C 1
ATOM 2139 O O . ARG B 1 77 ? 79.057 48.735 22.077 1.00 40.57 55 ARG B O 1
ATOM 2147 N N . ALA B 1 78 ? 78.247 47.436 20.448 1.00 39.80 56 ALA B N 1
ATOM 2148 C CA . ALA B 1 78 ? 78.874 48.192 19.377 1.00 41.16 56 ALA B CA 1
ATOM 2149 C C . ALA B 1 78 ? 77.772 48.778 18.522 1.00 42.27 56 ALA B C 1
ATOM 2150 O O . ALA B 1 78 ? 76.643 48.283 18.578 1.00 41.74 56 ALA B O 1
ATOM 2152 N N . GLU B 1 79 ? 78.100 49.829 17.760 1.00 42.91 57 GLU B N 1
ATOM 2153 C CA . GLU B 1 79 ? 77.223 50.367 16.751 1.00 44.45 57 GLU B CA 1
ATOM 2154 C C . GLU B 1 79 ? 77.866 50.301 15.373 1.00 46.22 57 GLU B C 1
ATOM 2155 O O . GLU B 1 79 ? 79.084 50.430 15.234 1.00 47.01 57 GLU B O 1
ATOM 2161 N N . ILE B 1 80 ? 77.039 50.123 14.355 1.00 48.07 58 ILE B N 1
ATOM 2162 C CA . ILE B 1 80 ? 77.509 49.952 12.981 1.00 50.10 58 ILE B CA 1
ATOM 2163 C C . ILE B 1 80 ? 77.732 51.304 12.330 1.00 52.41 58 ILE B C 1
ATOM 2164 O O . ILE B 1 80 ? 76.833 52.148 12.343 1.00 53.48 58 ILE B O 1
ATOM 2169 N N . ALA B 1 81 ? 78.939 51.513 11.802 1.00 54.22 59 ALA B N 1
ATOM 2170 C CA . ALA B 1 81 ? 79.232 52.687 10.970 1.00 57.25 59 ALA B CA 1
ATOM 2171 C C . ALA B 1 81 ? 79.557 52.179 9.578 1.00 59.66 59 ALA B C 1
ATOM 2172 O O . ALA B 1 81 ? 80.096 51.081 9.425 1.00 59.82 59 ALA B O 1
ATOM 2182 N N . PRO B 1 83 ? 81.260 53.219 5.795 1.00 68.34 61 PRO B N 1
ATOM 2183 C CA . PRO B 1 83 ? 81.921 54.164 4.901 1.00 69.87 61 PRO B CA 1
ATOM 2184 C C . PRO B 1 83 ? 81.586 53.894 3.422 1.00 71.56 61 PRO B C 1
ATOM 2185 O O . PRO B 1 83 ? 81.988 54.661 2.555 1.00 72.92 61 PRO B O 1
ATOM 2189 N N . SER B 1 84 ? 80.838 52.822 3.151 1.00 71.94 62 SER B N 1
ATOM 2190 C CA . SER B 1 84 ? 80.513 52.417 1.775 1.00 73.47 62 SER B CA 1
ATOM 2191 C C . SER B 1 84 ? 79.227 51.609 1.689 1.00 73.16 62 SER B C 1
ATOM 2192 O O . SER B 1 84 ? 78.987 50.738 2.515 1.00 71.36 62 SER B O 1
ATOM 2195 N N . ARG B 1 85 ? 78.432 51.895 0.656 1.00 74.53 63 ARG B N 1
ATOM 2196 C CA . ARG B 1 85 ? 77.133 51.254 0.426 1.00 74.64 63 ARG B CA 1
ATOM 2197 C C . ARG B 1 85 ? 77.253 49.738 0.281 1.00 74.28 63 ARG B C 1
ATOM 2198 O O . ARG B 1 85 ? 76.662 48.978 1.056 1.00 72.76 63 ARG B O 1
ATOM 2200 N N . GLN B 1 87 ? 80.895 47.675 2.554 1.00 59.95 65 GLN B N 1
ATOM 2201 C CA . GLN B 1 87 ? 81.833 47.838 3.663 1.00 58.41 65 GLN B CA 1
ATOM 2202 C C . GLN B 1 87 ? 81.163 48.444 4.906 1.00 57.19 65 GLN B C 1
ATOM 2203 O O . GLN B 1 87 ? 80.618 49.549 4.863 1.00 57.04 65 GLN B O 1
ATOM 2205 N N . ALA B 1 88 ? 81.213 47.691 6.005 1.00 55.65 66 ALA B N 1
ATOM 2206 C CA . ALA B 1 88 ? 80.692 48.092 7.319 1.00 54.17 66 ALA B CA 1
ATOM 2207 C C . ALA B 1 88 ? 81.771 47.942 8.398 1.00 52.95 66 ALA B C 1
ATOM 2208 O O . ALA B 1 88 ? 82.558 46.981 8.376 1.00 52.09 66 ALA B O 1
ATOM 2210 N N . VAL B 1 89 ? 81.783 48.878 9.347 1.00 52.04 67 VAL B N 1
ATOM 2211 C CA . VAL B 1 89 ? 82.740 48.876 10.465 1.00 50.75 67 VAL B CA 1
ATOM 2212 C C . VAL B 1 89 ? 81.984 48.899 11.780 1.00 49.49 67 VAL B C 1
ATOM 2213 O O . VAL B 1 89 ? 81.105 49.744 11.962 1.00 49.29 67 VAL B O 1
ATOM 2217 N N . LEU B 1 90 ? 82.307 47.970 12.686 1.00 48.28 68 LEU B N 1
ATOM 2218 C CA . LEU B 1 90 ? 81.672 47.925 14.014 1.00 47.10 68 LEU B CA 1
ATOM 2219 C C . LEU B 1 90 ? 82.507 48.686 15.004 1.00 46.49 68 LEU B C 1
ATOM 2220 O O . LEU B 1 90 ? 83.706 48.446 15.122 1.00 47.66 68 LEU B O 1
ATOM 2225 N N . VAL B 1 91 ? 81.873 49.583 15.742 1.00 46.07 69 VAL B N 1
ATOM 2226 C CA . VAL B 1 91 ? 82.596 50.453 16.679 1.00 45.78 69 VAL B CA 1
ATOM 2227 C C . VAL B 1 91 ? 82.088 50.166 18.078 1.00 43.94 69 VAL B C 1
ATOM 2228 O O . VAL B 1 91 ? 80.951 50.459 18.380 1.00 43.64 69 VAL B O 1
ATOM 2232 N N . ALA B 1 92 ? 82.918 49.583 18.933 1.00 43.88 70 ALA B N 1
ATOM 2233 C CA . ALA B 1 92 ? 82.478 49.265 20.308 1.00 42.99 70 ALA B CA 1
ATOM 2234 C C . ALA B 1 92 ? 82.257 50.527 21.117 1.00 42.92 70 ALA B C 1
ATOM 2235 O O . ALA B 1 92 ? 83.121 51.422 21.138 1.00 43.34 70 ALA B O 1
ATOM 2237 N N . VAL B 1 93 ? 81.111 50.612 21.783 1.00 42.81 71 VAL B N 1
ATOM 2238 C CA . VAL B 1 93 ? 80.777 51.820 22.538 1.00 43.90 71 VAL B CA 1
ATOM 2239 C C . VAL B 1 93 ? 80.963 51.625 24.024 1.00 45.06 71 VAL B C 1
ATOM 2240 O O . VAL B 1 93 ? 81.755 52.328 24.626 1.00 45.96 71 VAL B O 1
ATOM 2244 N N . GLU B 1 94 ? 80.240 50.674 24.610 1.00 45.97 72 GLU B N 1
ATOM 2245 C CA . GLU B 1 94 ? 80.247 50.457 26.068 1.00 47.70 72 GLU B CA 1
ATOM 2246 C C . GLU B 1 94 ? 80.248 48.961 26.443 1.00 47.91 72 GLU B C 1
ATOM 2247 O O . GLU B 1 94 ? 79.570 48.140 25.797 1.00 47.30 72 GLU B O 1
ATOM 2253 N N . GLN B 1 95 ? 80.973 48.616 27.506 1.00 48.45 73 GLN B N 1
ATOM 2254 C CA . GLN B 1 95 ? 80.948 47.245 28.008 1.00 48.86 73 GLN B CA 1
ATOM 2255 C C . GLN B 1 95 ? 79.658 46.831 28.793 1.00 48.21 73 GLN B C 1
ATOM 2256 O O . GLN B 1 95 ? 79.311 47.454 29.790 1.00 48.77 73 GLN B O 1
ATOM 2262 N N . THR B 1 96 ? 78.976 45.772 28.335 1.00 47.38 74 THR B N 1
ATOM 2263 C CA . THR B 1 96 ? 77.725 45.263 28.952 1.00 46.80 74 THR B CA 1
ATOM 2264 C C . THR B 1 96 ? 77.948 44.132 29.976 1.00 46.47 74 THR B C 1
ATOM 2265 O O . THR B 1 96 ? 77.126 43.913 30.860 1.00 45.86 74 THR B O 1
ATOM 2269 N N . ARG B 1 97 ? 79.017 43.368 29.806 1.00 46.31 75 ARG B N 1
ATOM 2270 C CA . ARG B 1 97 ? 79.360 42.315 30.753 1.00 46.48 75 ARG B CA 1
ATOM 2271 C C . ARG B 1 97 ? 80.865 42.262 30.840 1.00 47.15 75 ARG B C 1
ATOM 2272 O O . ARG B 1 97 ? 81.542 42.355 29.813 1.00 47.33 75 ARG B O 1
ATOM 2280 N N . PRO B 1 98 ? 81.401 42.093 32.058 1.00 47.95 76 PRO B N 1
ATOM 2281 C CA . PRO B 1 98 ? 82.834 41.841 32.242 1.00 49.40 76 PRO B CA 1
ATOM 2282 C C . PRO B 1 98 ? 83.224 40.419 31.772 1.00 49.54 76 PRO B C 1
ATOM 2283 O O . PRO B 1 98 ? 82.341 39.549 31.638 1.00 49.02 76 PRO B O 1
ATOM 2287 N N . GLN B 1 99 ? 84.519 40.193 31.523 1.00 50.62 77 GLN B N 1
ATOM 2288 C CA . GLN B 1 99 ? 85.046 38.853 31.177 1.00 51.03 77 GLN B CA 1
ATOM 2289 C C . GLN B 1 99 ? 85.024 37.937 32.405 1.00 51.74 77 GLN B C 1
ATOM 2290 O O . GLN B 1 99 ? 85.707 38.223 33.374 1.00 53.02 77 GLN B O 1
ATOM 2296 N N . PRO B 1 100 ? 84.254 36.831 32.379 1.00 51.35 78 PRO B N 1
ATOM 2297 C CA . PRO B 1 100 ? 84.189 36.011 33.602 1.00 51.66 78 PRO B CA 1
ATOM 2298 C C . PRO B 1 100 ? 85.417 35.124 33.800 1.00 52.57 78 PRO B C 1
ATOM 2299 O O . PRO B 1 100 ? 86.317 35.098 32.943 1.00 52.38 78 PRO B O 1
ATOM 2303 N N . ALA B 1 101 ? 85.476 34.435 34.943 1.00 53.49 79 ALA B N 1
ATOM 2304 C CA . ALA B 1 101 ? 86.508 33.416 35.155 1.00 54.13 79 ALA B CA 1
ATOM 2305 C C . ALA B 1 101 ? 86.239 32.255 34.190 1.00 53.22 79 ALA B C 1
ATOM 2306 O O . ALA B 1 101 ? 85.079 31.944 33.927 1.00 51.53 79 ALA B O 1
ATOM 2308 N N . PRO B 1 102 ? 87.312 31.630 33.653 1.00 53.89 80 PRO B N 1
ATOM 2309 C CA . PRO B 1 102 ? 87.152 30.452 32.788 1.00 53.21 80 PRO B CA 1
ATOM 2310 C C . PRO B 1 102 ? 86.338 29.385 33.531 1.00 52.32 80 PRO B C 1
ATOM 2311 O O . PRO B 1 102 ? 86.434 29.297 34.752 1.00 52.61 80 PRO B O 1
ATOM 2315 N N . CYS B 1 103 ? 85.499 28.618 32.833 1.00 51.29 81 CYS B N 1
ATOM 2316 C CA . CYS B 1 103 ? 84.836 27.519 33.522 1.00 50.76 81 CYS B CA 1
ATOM 2317 C C . CYS B 1 103 ? 85.873 26.416 33.746 1.00 51.05 81 CYS B C 1
ATOM 2318 O O . CYS B 1 103 ? 86.754 26.206 32.910 1.00 51.52 81 CYS B O 1
ATOM 2321 N N . ASP B 1 104 ? 85.775 25.740 34.880 1.00 50.67 82 ASP B N 1
ATOM 2322 C CA . ASP B 1 104 ? 86.755 24.731 35.264 1.00 52.07 82 ASP B CA 1
ATOM 2323 C C . ASP B 1 104 ? 86.526 23.303 34.720 1.00 50.99 82 ASP B C 1
ATOM 2324 O O . ASP B 1 104 ? 87.457 22.501 34.647 1.00 52.51 82 ASP B O 1
ATOM 2329 N N . LEU B 1 105 ? 85.289 22.983 34.361 1.00 49.19 83 LEU B N 1
ATOM 2330 C CA . LEU B 1 105 ? 84.902 21.641 33.957 1.00 47.25 83 LEU B CA 1
ATOM 2331 C C . LEU B 1 105 ? 85.625 21.158 32.704 1.00 47.20 83 LEU B C 1
ATOM 2332 O O . LEU B 1 105 ? 85.563 21.805 31.636 1.00 45.94 83 LEU B O 1
ATOM 2337 N N . VAL B 1 106 ? 86.276 19.999 32.822 1.00 46.64 84 VAL B N 1
ATOM 2338 C CA . VAL B 1 106 ? 86.973 19.397 31.690 1.00 46.31 84 VAL B CA 1
ATOM 2339 C C . VAL B 1 106 ? 86.100 18.331 31.043 1.00 45.33 84 VAL B C 1
ATOM 2340 O O . VAL B 1 106 ? 85.539 17.484 31.724 1.00 44.92 84 VAL B O 1
ATOM 2344 N N . TYR B 1 107 ? 86.021 18.366 29.720 1.00 44.62 85 TYR B N 1
ATOM 2345 C CA . TYR B 1 107 ? 85.217 17.435 28.977 1.00 44.00 85 TYR B CA 1
ATOM 2346 C C . TYR B 1 107 ? 86.109 16.550 28.105 1.00 45.37 85 TYR B C 1
ATOM 2347 O O . TYR B 1 107 ? 86.742 17.019 27.140 1.00 45.94 85 TYR B O 1
ATOM 2356 N N . LEU B 1 108 ? 86.172 15.276 28.498 1.00 44.97 86 LEU B N 1
ATOM 2357 C CA . LEU B 1 108 ? 87.001 14.278 27.858 1.00 46.20 86 LEU B CA 1
ATOM 2358 C C . LEU B 1 108 ? 86.075 13.459 26.988 1.00 45.60 86 LEU B C 1
ATOM 2359 O O . LEU B 1 108 ? 85.178 12.788 27.492 1.00 43.98 86 LEU B O 1
ATOM 2364 N N . PHE B 1 109 ? 86.256 13.543 25.675 1.00 47.04 87 PHE B N 1
ATOM 2365 C CA . PHE B 1 109 ? 85.297 12.927 24.759 1.00 47.78 87 PHE B CA 1
ATOM 2366 C C . PHE B 1 109 ? 85.920 12.185 23.594 1.00 49.03 87 PHE B C 1
ATOM 2367 O O . PHE B 1 109 ? 86.917 12.626 23.023 1.00 49.67 87 PHE B O 1
ATOM 2375 N N . ALA B 1 110 ? 85.268 11.091 23.222 1.00 49.77 88 ALA B N 1
ATOM 2376 C CA . ALA B 1 110 ? 85.686 10.262 22.101 1.00 52.50 88 ALA B CA 1
ATOM 2377 C C . ALA B 1 110 ? 84.972 10.688 20.812 1.00 53.48 88 ALA B C 1
ATOM 2378 O O . ALA B 1 110 ? 83.768 10.936 20.825 1.00 52.83 88 ALA B O 1
ATOM 2380 N N . PRO B 1 111 ? 85.715 10.780 19.693 1.00 55.77 89 PRO B N 1
ATOM 2381 C CA . PRO B 1 111 ? 85.114 11.237 18.441 1.00 56.48 89 PRO B CA 1
ATOM 2382 C C . PRO B 1 111 ? 84.073 10.302 17.847 1.00 57.31 89 PRO B C 1
ATOM 2383 O O . PRO B 1 111 ? 84.216 9.065 17.889 1.00 57.86 89 PRO B O 1
ATOM 2387 N N . LEU B 1 112 ? 83.031 10.921 17.295 1.00 57.35 90 LEU B N 1
ATOM 2388 C CA . LEU B 1 112 ? 81.969 10.241 16.564 1.00 57.69 90 LEU B CA 1
ATOM 2389 C C . LEU B 1 112 ? 81.724 11.124 15.347 1.00 58.51 90 LEU B C 1
ATOM 2390 O O . LEU B 1 112 ? 82.034 12.338 15.384 1.00 57.80 90 LEU B O 1
ATOM 2395 N N . VAL B 1 114 ? 81.509 12.925 12.870 1.00 56.94 92 VAL B N 1
ATOM 2396 C CA . VAL B 1 114 ? 81.578 14.344 12.565 1.00 57.06 92 VAL B CA 1
ATOM 2397 C C . VAL B 1 114 ? 80.220 15.045 12.651 1.00 56.70 92 VAL B C 1
ATOM 2398 O O . VAL B 1 114 ? 80.160 16.223 12.978 1.00 56.53 92 VAL B O 1
ATOM 2400 N N . GLY B 1 115 ? 79.131 14.333 12.345 1.00 56.92 93 GLY B N 1
ATOM 2401 C CA . GLY B 1 115 ? 77.794 14.918 12.448 1.00 56.22 93 GLY B CA 1
ATOM 2402 C C . GLY B 1 115 ? 77.524 15.119 13.920 1.00 55.12 93 GLY B C 1
ATOM 2403 O O . GLY B 1 115 ? 77.186 16.214 14.382 1.00 54.97 93 GLY B O 1
ATOM 2404 N N . ARG B 1 116 ? 77.712 14.050 14.675 1.00 54.74 94 ARG B N 1
ATOM 2405 C CA . ARG B 1 116 ? 77.509 14.130 16.102 1.00 53.36 94 ARG B CA 1
ATOM 2406 C C . ARG B 1 116 ? 78.546 15.061 16.744 1.00 52.51 94 ARG B C 1
ATOM 2407 O O . ARG B 1 116 ? 78.294 15.615 17.810 1.00 52.24 94 ARG B O 1
ATOM 2415 N N . LEU B 1 117 ? 79.691 15.252 16.083 1.00 52.25 95 LEU B N 1
ATOM 2416 C CA . LEU B 1 117 ? 80.831 15.988 16.669 1.00 50.99 95 LEU B CA 1
ATOM 2417 C C . LEU B 1 117 ? 80.597 17.500 16.820 1.00 49.46 95 LEU B C 1
ATOM 2418 O O . LEU B 1 117 ? 80.832 18.069 17.901 1.00 48.21 95 LEU B O 1
ATOM 2423 N N . ASP B 1 118 ? 80.174 18.142 15.731 1.00 48.53 96 ASP B N 1
ATOM 2424 C CA . ASP B 1 118 ? 79.711 19.537 15.774 1.00 46.79 96 ASP B CA 1
ATOM 2425 C C . ASP B 1 118 ? 78.770 19.786 16.915 1.00 44.49 96 ASP B C 1
ATOM 2426 O O . ASP B 1 118 ? 78.958 20.717 17.707 1.00 42.31 96 ASP B O 1
ATOM 2431 N N . TYR B 1 119 ? 77.730 18.945 16.965 1.00 42.16 97 TYR B N 1
ATOM 2432 C CA . TYR B 1 119 ? 76.735 18.998 18.017 1.00 40.64 97 TYR B CA 1
ATOM 2433 C C . TYR B 1 119 ? 77.355 18.798 19.389 1.00 38.70 97 TYR B C 1
ATOM 2434 O O . TYR B 1 119 ? 77.041 19.535 20.315 1.00 37.63 97 TYR B O 1
ATOM 2443 N N . LEU B 1 120 ? 78.223 17.794 19.519 1.00 39.34 98 LEU B N 1
ATOM 2444 C CA . LEU B 1 120 ? 78.908 17.525 20.787 1.00 38.67 98 LEU B CA 1
ATOM 2445 C C . LEU B 1 120 ? 79.618 18.770 21.271 1.00 37.31 98 LEU B C 1
ATOM 2446 O O . LEU B 1 120 ? 79.480 19.177 22.426 1.00 37.25 98 LEU B O 1
ATOM 2451 N N . VAL B 1 121 ? 80.406 19.339 20.376 1.00 37.50 99 VAL B N 1
ATOM 2452 C CA . VAL B 1 121 ? 81.254 20.456 20.713 1.00 37.23 99 VAL B CA 1
ATOM 2453 C C . VAL B 1 121 ? 80.344 21.596 21.161 1.00 36.92 99 VAL B C 1
ATOM 2454 O O . VAL B 1 121 ? 80.512 22.155 22.245 1.00 36.47 99 VAL B O 1
ATOM 2458 N N . GLN B 1 122 ? 79.327 21.888 20.357 1.00 36.50 100 GLN B N 1
ATOM 2459 C CA . GLN B 1 122 ? 78.439 23.014 20.663 1.00 36.70 100 GLN B CA 1
ATOM 2460 C C . GLN B 1 122 ? 77.687 22.872 21.974 1.00 35.57 100 GLN B C 1
ATOM 2461 O O . GLN B 1 122 ? 77.590 23.844 22.721 1.00 35.47 100 GLN B O 1
ATOM 2467 N N . LYS B 1 123 ? 77.183 21.667 22.255 1.00 35.36 101 LYS B N 1
ATOM 2468 C CA . LYS B 1 123 ? 76.478 21.390 23.515 1.00 34.89 101 LYS B CA 1
ATOM 2469 C C . LYS B 1 123 ? 77.379 21.511 24.723 1.00 34.81 101 LYS B C 1
ATOM 2470 O O . LYS B 1 123 ? 76.969 22.018 25.777 1.00 34.76 101 LYS B O 1
ATOM 2476 N N . ALA B 1 124 ? 78.609 21.042 24.570 1.00 35.45 102 ALA B N 1
ATOM 2477 C CA . ALA B 1 124 ? 79.616 21.164 25.623 1.00 35.72 102 ALA B CA 1
ATOM 2478 C C . ALA B 1 124 ? 79.802 22.605 26.058 1.00 35.82 102 ALA B C 1
ATOM 2479 O O . ALA B 1 124 ? 79.923 22.902 27.243 1.00 36.30 102 ALA B O 1
ATOM 2481 N N . VAL B 1 125 ? 79.804 23.510 25.093 1.00 36.60 103 VAL B N 1
ATOM 2482 C CA . VAL B 1 125 ? 79.951 24.930 25.402 1.00 36.12 103 VAL B CA 1
ATOM 2483 C C . VAL B 1 125 ? 78.771 25.452 26.200 1.00 35.45 103 VAL B C 1
ATOM 2484 O O . VAL B 1 125 ? 78.961 26.182 27.145 1.00 34.78 103 VAL B O 1
ATOM 2488 N N . GLU B 1 126 ? 77.555 25.055 25.816 1.00 35.85 104 GLU B N 1
ATOM 2489 C CA . GLU B 1 126 ? 76.320 25.487 26.490 1.00 36.00 104 GLU B CA 1
ATOM 2490 C C . GLU B 1 126 ? 76.252 24.997 27.919 1.00 36.28 104 GLU B C 1
ATOM 2491 O O . GLU B 1 126 ? 75.892 25.739 28.847 1.00 36.42 104 GLU B O 1
ATOM 2505 N N . GLY B 1 128 ? 78.703 24.265 29.791 1.00 37.44 106 GLY B N 1
ATOM 2506 C CA . GLY B 1 128 ? 79.743 24.864 30.627 1.00 37.88 106 GLY B CA 1
ATOM 2507 C C . GLY B 1 128 ? 81.119 24.233 30.661 1.00 39.42 106 GLY B C 1
ATOM 2508 O O . GLY B 1 128 ? 81.898 24.518 31.573 1.00 40.15 106 GLY B O 1
ATOM 2509 N N . ALA B 1 129 ? 81.457 23.410 29.677 1.00 39.53 107 ALA B N 1
ATOM 2510 C CA . ALA B 1 129 ? 82.821 22.884 29.650 1.00 40.74 107 ALA B CA 1
ATOM 2511 C C . ALA B 1 129 ? 83.815 24.029 29.404 1.00 41.29 107 ALA B C 1
ATOM 2512 O O . ALA B 1 129 ? 83.560 24.902 28.583 1.00 40.40 107 ALA B O 1
ATOM 2514 N N . GLY B 1 130 ? 84.926 24.008 30.130 1.00 42.04 108 GLY B N 1
ATOM 2515 C CA . GLY B 1 130 ? 86.033 24.963 29.953 1.00 44.16 108 GLY B CA 1
ATOM 2516 C C . GLY B 1 130 ? 87.190 24.425 29.127 1.00 45.28 108 GLY B C 1
ATOM 2517 O O . GLY B 1 130 ? 88.009 25.188 28.640 1.00 46.75 108 GLY B O 1
ATOM 2518 N N . VAL B 1 131 ? 87.248 23.107 28.959 1.00 45.07 109 VAL B N 1
ATOM 2519 C CA . VAL B 1 131 ? 88.241 22.465 28.101 1.00 46.08 109 VAL B CA 1
ATOM 2520 C C . VAL B 1 131 ? 87.577 21.290 27.398 1.00 45.03 109 VAL B C 1
ATOM 2521 O O . VAL B 1 131 ? 86.865 20.514 28.021 1.00 44.05 109 VAL B O 1
ATOM 2525 N N . LEU B 1 132 ? 87.781 21.220 26.087 1.00 45.36 110 LEU B N 1
ATOM 2526 C CA . LEU B 1 132 ? 87.350 20.115 25.249 1.00 44.75 110 LEU B CA 1
ATOM 2527 C C . LEU B 1 132 ? 88.568 19.267 24.848 1.00 46.29 110 LEU B C 1
ATOM 2528 O O . LEU B 1 132 ? 89.397 19.679 24.017 1.00 47.10 110 LEU B O 1
ATOM 2533 N N . GLN B 1 133 ? 88.675 18.094 25.461 1.00 45.77 111 GLN B N 1
ATOM 2534 C CA . GLN B 1 133 ? 89.823 17.219 25.271 1.00 46.55 111 GLN B CA 1
ATOM 2535 C C . GLN B 1 133 ? 89.385 15.953 24.542 1.00 46.39 111 GLN B C 1
ATOM 2536 O O . GLN B 1 133 ? 88.761 15.058 25.132 1.00 45.40 111 GLN B O 1
ATOM 2542 N N . PRO B 1 134 ? 89.677 15.897 23.238 1.00 47.38 112 PRO B N 1
ATOM 2543 C CA . PRO B 1 134 ? 89.425 14.718 22.425 1.00 48.40 112 PRO B CA 1
ATOM 2544 C C . PRO B 1 134 ? 90.302 13.577 22.920 1.00 50.38 112 PRO B C 1
ATOM 2545 O O . PRO B 1 134 ? 91.478 13.795 23.231 1.00 51.20 112 PRO B O 1
ATOM 2549 N N . VAL B 1 135 ? 89.713 12.386 23.006 1.00 50.90 113 VAL B N 1
ATOM 2550 C CA . VAL B 1 135 ? 90.367 11.203 23.564 1.00 53.36 113 VAL B CA 1
ATOM 2551 C C . VAL B 1 135 ? 90.277 10.029 22.587 1.00 54.67 113 VAL B C 1
ATOM 2552 O O . VAL B 1 135 ? 89.198 9.719 22.093 1.00 53.39 113 VAL B O 1
ATOM 2564 N N . THR B 1 137 ? 90.331 6.106 22.083 1.00 57.84 115 THR B N 1
ATOM 2565 C CA . THR B 1 137 ? 90.125 4.852 22.806 1.00 57.82 115 THR B CA 1
ATOM 2566 C C . THR B 1 137 ? 90.003 3.716 21.808 1.00 59.03 115 THR B C 1
ATOM 2567 O O . THR B 1 137 ? 89.861 3.952 20.607 1.00 59.57 115 THR B O 1
ATOM 2571 N N . GLN B 1 138 ? 90.042 2.493 22.321 1.00 59.86 116 GLN B N 1
ATOM 2572 C CA . GLN B 1 138 ? 90.077 1.286 21.505 1.00 61.88 116 GLN B CA 1
ATOM 2573 C C . GLN B 1 138 ? 89.025 1.219 20.407 1.00 61.63 116 GLN B C 1
ATOM 2574 O O . GLN B 1 138 ? 89.348 0.859 19.274 1.00 62.81 116 GLN B O 1
ATOM 2580 N N . HIS B 1 139 ? 87.778 1.551 20.757 1.00 59.92 117 HIS B N 1
ATOM 2581 C CA . HIS B 1 139 ? 86.647 1.418 19.843 1.00 59.56 117 HIS B CA 1
ATOM 2582 C C . HIS B 1 139 ? 86.254 2.699 19.077 1.00 59.80 117 HIS B C 1
ATOM 2583 O O . HIS B 1 139 ? 85.210 2.727 18.433 1.00 59.35 117 HIS B O 1
ATOM 2590 N N . VAL B 1 140 ? 87.078 3.743 19.141 1.00 61.18 118 VAL B N 1
ATOM 2591 C CA . VAL B 1 140 ? 86.853 4.957 18.338 1.00 61.90 118 VAL B CA 1
ATOM 2592 C C . VAL B 1 140 ? 86.825 4.608 16.843 1.00 64.03 118 VAL B C 1
ATOM 2593 O O . VAL B 1 140 ? 87.738 3.962 16.333 1.00 65.91 118 VAL B O 1
ATOM 2597 N N . GLN B 1 141 ? 85.759 5.013 16.155 1.00 64.49 119 GLN B N 1
ATOM 2598 C CA . GLN B 1 141 ? 85.608 4.735 14.725 1.00 66.67 119 GLN B CA 1
ATOM 2599 C C . GLN B 1 141 ? 85.691 6.002 13.890 1.00 67.47 119 GLN B C 1
ATOM 2600 O O . GLN B 1 141 ? 86.380 6.029 12.872 1.00 69.45 119 GLN B O 1
ATOM 2606 N N . GLY B 1 142 ? 84.999 7.054 14.318 1.00 66.56 120 GLY B N 1
ATOM 2607 C CA . GLY B 1 142 ? 85.120 8.360 13.667 1.00 67.57 120 GLY B CA 1
ATOM 2608 C C . GLY B 1 142 ? 86.488 8.984 13.903 1.00 69.01 120 GLY B C 1
ATOM 2609 O O . GLY B 1 142 ? 87.304 8.439 14.646 1.00 69.26 120 GLY B O 1
ATOM 2610 N N . LYS B 1 143 ? 86.754 10.117 13.256 1.00 70.09 121 LYS B N 1
ATOM 2611 C CA . LYS B 1 143 ? 87.970 10.889 13.555 1.00 71.66 121 LYS B CA 1
ATOM 2612 C C . LYS B 1 143 ? 87.705 12.387 13.744 1.00 70.91 121 LYS B C 1
ATOM 2613 O O . LYS B 1 143 ? 86.711 12.941 13.241 1.00 70.12 121 LYS B O 1
ATOM 2619 N N . ILE B 1 144 ? 88.598 13.027 14.495 1.00 71.03 122 ILE B N 1
ATOM 2620 C CA . ILE B 1 144 ? 88.471 14.442 14.828 1.00 70.14 122 ILE B CA 1
ATOM 2621 C C . ILE B 1 144 ? 88.271 15.349 13.592 1.00 70.56 122 ILE B C 1
ATOM 2622 O O . ILE B 1 144 ? 87.402 16.233 13.586 1.00 69.63 122 ILE B O 1
ATOM 2627 N N . GLY B 1 145 ? 89.052 15.096 12.544 1.00 71.85 123 GLY B N 1
ATOM 2628 C CA . GLY B 1 145 ? 89.174 16.032 11.439 1.00 71.88 123 GLY B CA 1
ATOM 2629 C C . GLY B 1 145 ? 90.226 17.021 11.878 1.00 71.93 123 GLY B C 1
ATOM 2630 O O . GLY B 1 145 ? 91.244 16.629 12.467 1.00 72.87 123 GLY B O 1
ATOM 2631 N N . SER B 1 146 ? 89.975 18.303 11.622 1.00 70.87 124 SER B N 1
ATOM 2632 C CA . SER B 1 146 ? 90.907 19.360 12.010 1.00 70.40 124 SER B CA 1
ATOM 2633 C C . SER B 1 146 ? 90.356 20.263 13.105 1.00 67.58 124 SER B C 1
ATOM 2634 O O . SER B 1 146 ? 89.218 20.714 13.030 1.00 66.09 124 SER B O 1
ATOM 2637 N N . LEU B 1 147 ? 91.192 20.521 14.109 1.00 66.56 125 LEU B N 1
ATOM 2638 C CA . LEU B 1 147 ? 90.901 21.468 15.184 1.00 64.46 125 LEU B CA 1
ATOM 2639 C C . LEU B 1 147 ? 90.295 22.779 14.694 1.00 62.92 125 LEU B C 1
ATOM 2640 O O . LEU B 1 147 ? 89.594 23.435 15.455 1.00 60.93 125 LEU B O 1
ATOM 2645 N N . GLU B 1 148 ? 90.583 23.164 13.443 1.00 63.53 126 GLU B N 1
ATOM 2646 C CA . GLU B 1 148 ? 90.042 24.410 12.855 1.00 63.08 126 GLU B CA 1
ATOM 2647 C C . GLU B 1 148 ? 88.530 24.455 12.974 1.00 60.57 126 GLU B C 1
ATOM 2648 O O . GLU B 1 148 ? 87.965 25.412 13.517 1.00 59.29 126 GLU B O 1
ATOM 2654 N N . ARG B 1 149 ? 87.893 23.396 12.472 1.00 59.24 127 ARG B N 1
ATOM 2655 C CA . ARG B 1 149 ? 86.454 23.265 12.472 1.00 56.94 127 ARG B CA 1
ATOM 2656 C C . ARG B 1 149 ? 85.888 23.063 13.879 1.00 54.35 127 ARG B C 1
ATOM 2657 O O . ARG B 1 149 ? 84.837 23.622 14.198 1.00 53.14 127 ARG B O 1
ATOM 2665 N N . VAL B 1 150 ? 86.556 22.267 14.719 1.00 52.95 128 VAL B N 1
ATOM 2666 C CA . VAL B 1 150 ? 86.134 22.170 16.132 1.00 50.21 128 VAL B CA 1
ATOM 2667 C C . VAL B 1 150 ? 86.051 23.571 16.789 1.00 48.88 128 VAL B C 1
ATOM 2668 O O . VAL B 1 150 ? 85.100 23.891 17.504 1.00 47.17 128 VAL B O 1
ATOM 2672 N N . ARG B 1 151 ? 87.064 24.393 16.545 1.00 49.61 129 ARG B N 1
ATOM 2673 C CA . ARG B 1 151 ? 87.144 25.718 17.148 1.00 48.87 129 ARG B CA 1
ATOM 2674 C C . ARG B 1 151 ? 86.062 26.650 16.619 1.00 47.64 129 ARG B C 1
ATOM 2675 O O . ARG B 1 151 ? 85.460 27.399 17.378 1.00 46.64 129 ARG B O 1
ATOM 2683 N N . ALA B 1 152 ? 85.791 26.585 15.324 1.00 48.18 130 ALA B N 1
ATOM 2684 C CA . ALA B 1 152 ? 84.708 27.381 14.737 1.00 47.59 130 ALA B CA 1
ATOM 2685 C C . ALA B 1 152 ? 83.328 27.056 15.349 1.00 45.97 130 ALA B C 1
ATOM 2686 O O . ALA B 1 152 ? 82.492 27.952 15.533 1.00 45.52 130 ALA B O 1
ATOM 2688 N N . ASN B 1 153 ? 83.103 25.782 15.682 1.00 44.65 131 ASN B N 1
ATOM 2689 C CA . ASN B 1 153 ? 81.890 25.357 16.381 1.00 42.54 131 ASN B CA 1
ATOM 2690 C C . ASN B 1 153 ? 81.776 25.896 17.796 1.00 40.24 131 ASN B C 1
ATOM 2691 O O . ASN B 1 153 ? 80.682 26.226 18.262 1.00 38.74 131 ASN B O 1
ATOM 2696 N N . VAL B 1 154 ? 82.916 25.967 18.479 1.00 39.68 132 VAL B N 1
ATOM 2697 C CA . VAL B 1 154 ? 82.965 26.494 19.832 1.00 37.89 132 VAL B CA 1
ATOM 2698 C C . VAL B 1 154 ? 82.487 27.949 19.773 1.00 37.71 132 VAL B C 1
ATOM 2699 O O . VAL B 1 154 ? 81.585 28.354 20.519 1.00 37.30 132 VAL B O 1
ATOM 2703 N N . ILE B 1 155 ? 83.063 28.702 18.840 1.00 37.82 133 ILE B N 1
ATOM 2704 C CA . ILE B 1 155 ? 82.724 30.107 18.627 1.00 37.92 133 ILE B CA 1
ATOM 2705 C C . ILE B 1 155 ? 81.225 30.294 18.272 1.00 37.14 133 ILE B C 1
ATOM 2706 O O . ILE B 1 155 ? 80.521 31.031 18.933 1.00 36.24 133 ILE B O 1
ATOM 2711 N N . GLU B 1 156 ? 80.723 29.572 17.281 1.00 38.27 134 GLU B N 1
ATOM 2712 C CA . GLU B 1 156 ? 79.295 29.589 17.011 1.00 39.39 134 GLU B CA 1
ATOM 2713 C C . GLU B 1 156 ? 78.417 29.444 18.258 1.00 37.60 134 GLU B C 1
ATOM 2714 O O . GLU B 1 156 ? 77.513 30.252 18.476 1.00 37.81 134 GLU B O 1
ATOM 2720 N N . ALA B 1 157 ? 78.675 28.408 19.047 1.00 36.75 135 ALA B N 1
ATOM 2721 C CA . ALA B 1 157 ? 77.894 28.134 20.258 1.00 35.73 135 ALA B CA 1
ATOM 2722 C C . ALA B 1 157 ? 78.000 29.273 21.266 1.00 34.65 135 ALA B C 1
ATOM 2723 O O . ALA B 1 157 ? 76.990 29.733 21.812 1.00 34.63 135 ALA B O 1
ATOM 2725 N N . ALA B 1 158 ? 79.225 29.732 21.495 1.00 35.07 136 ALA B N 1
ATOM 2726 C CA . ALA B 1 158 ? 79.488 30.874 22.370 1.00 34.98 136 ALA B CA 1
ATOM 2727 C C . ALA B 1 158 ? 78.699 32.094 21.933 1.00 35.03 136 ALA B C 1
ATOM 2728 O O . ALA B 1 158 ? 78.051 32.738 22.770 1.00 35.03 136 ALA B O 1
ATOM 2730 N N . GLU B 1 159 ? 78.731 32.402 20.632 1.00 34.86 137 GLU B N 1
ATOM 2731 C CA . GLU B 1 159 ? 77.950 33.514 20.106 1.00 36.23 137 GLU B CA 1
ATOM 2732 C C . GLU B 1 159 ? 76.464 33.284 20.345 1.00 36.10 137 GLU B C 1
ATOM 2733 O O . GLU B 1 159 ? 75.745 34.204 20.679 1.00 35.19 137 GLU B O 1
ATOM 2739 N N . GLN B 1 160 ? 75.990 32.049 20.157 1.00 36.72 138 GLN B N 1
ATOM 2740 C CA . GLN B 1 160 ? 74.541 31.838 20.165 1.00 37.70 138 GLN B CA 1
ATOM 2741 C C . GLN B 1 160 ? 73.977 31.914 21.584 1.00 37.89 138 GLN B C 1
ATOM 2742 O O . GLN B 1 160 ? 72.918 32.479 21.796 1.00 39.07 138 GLN B O 1
ATOM 2748 N N . CYS B 1 161 ? 74.722 31.398 22.548 1.00 38.36 139 CYS B N 1
ATOM 2749 C CA . CYS B 1 161 ? 74.235 31.299 23.923 1.00 39.88 139 CYS B CA 1
ATOM 2750 C C . CYS B 1 161 ? 74.818 32.321 24.917 1.00 40.20 139 CYS B C 1
ATOM 2751 O O . CYS B 1 161 ? 74.496 32.294 26.103 1.00 40.54 139 CYS B O 1
ATOM 2754 N N . GLY B 1 162 ? 75.673 33.208 24.435 1.00 40.23 140 GLY B N 1
ATOM 2755 C CA . GLY B 1 162 ? 76.199 34.280 25.284 1.00 40.25 140 GLY B CA 1
ATOM 2756 C C . GLY B 1 162 ? 77.241 33.861 26.292 1.00 39.83 140 GLY B C 1
ATOM 2757 O O . GLY B 1 162 ? 77.413 34.524 27.317 1.00 39.39 140 GLY B O 1
ATOM 2758 N N . VAL B 1 163 ? 77.951 32.780 25.975 1.00 39.60 141 VAL B N 1
ATOM 2759 C CA . VAL B 1 163 ? 79.078 32.295 26.757 1.00 40.16 141 VAL B CA 1
ATOM 2760 C C . VAL B 1 163 ? 80.370 33.069 26.459 1.00 41.10 141 VAL B C 1
ATOM 2761 O O . VAL B 1 163 ? 80.927 32.974 25.349 1.00 41.34 141 VAL B O 1
ATOM 2765 N N . LEU B 1 164 ? 80.857 33.810 27.457 1.00 41.25 142 LEU B N 1
ATOM 2766 C CA . LEU B 1 164 ? 81.969 34.760 27.288 1.00 41.98 142 LEU B CA 1
ATOM 2767 C C . LEU B 1 164 ? 83.395 34.184 27.360 1.00 43.06 142 LEU B C 1
ATOM 2768 O O . LEU B 1 164 ? 84.348 34.774 26.808 1.00 43.73 142 LEU B O 1
ATOM 2773 N N . GLY B 1 165 ? 83.558 33.070 28.077 1.00 42.54 143 GLY B N 1
ATOM 2774 C CA . GLY B 1 165 ? 84.841 32.363 28.089 1.00 42.81 143 GLY B CA 1
ATOM 2775 C C . GLY B 1 165 ? 84.864 31.365 26.948 1.00 42.69 143 GLY B C 1
ATOM 2776 O O . GLY B 1 165 ? 83.955 30.551 26.827 1.00 42.13 143 GLY B O 1
ATOM 2777 N N . ILE B 1 166 ? 85.875 31.444 26.089 1.00 43.12 144 ILE B N 1
ATOM 2778 C CA . ILE B 1 166 ? 86.032 30.478 25.006 1.00 43.48 144 ILE B CA 1
ATOM 2779 C C . ILE B 1 166 ? 86.764 29.238 25.524 1.00 43.59 144 ILE B C 1
ATOM 2780 O O . ILE B 1 166 ? 87.934 29.325 25.832 1.00 44.79 144 ILE B O 1
ATOM 2785 N N . PRO B 1 167 ? 86.071 28.083 25.623 1.00 42.91 145 PRO B N 1
ATOM 2786 C CA . PRO B 1 167 ? 86.799 26.868 26.080 1.00 43.36 145 PRO B CA 1
ATOM 2787 C C . PRO B 1 167 ? 87.960 26.508 25.143 1.00 44.95 145 PRO B C 1
ATOM 2788 O O . PRO B 1 167 ? 87.845 26.699 23.912 1.00 45.43 145 PRO B O 1
ATOM 2792 N N . ALA B 1 168 ? 89.073 26.034 25.706 1.00 46.28 146 ALA B N 1
ATOM 2793 C CA . ALA B 1 168 ? 90.197 25.585 24.885 1.00 48.08 146 ALA B CA 1
ATOM 2794 C C . ALA B 1 168 ? 89.913 24.206 24.287 1.00 48.36 146 ALA B C 1
ATOM 2795 O O . ALA B 1 168 ? 89.188 23.389 24.868 1.00 47.49 146 ALA B O 1
ATOM 2797 N N . VAL B 1 169 ? 90.467 23.982 23.101 1.00 49.75 147 VAL B N 1
ATOM 2798 C CA . VAL B 1 169 ? 90.380 22.710 22.421 1.00 50.94 147 VAL B CA 1
ATOM 2799 C C . VAL B 1 169 ? 91.799 22.122 22.399 1.00 53.13 147 VAL B C 1
ATOM 2800 O O . VAL B 1 169 ? 92.753 22.780 21.935 1.00 54.92 147 VAL B O 1
ATOM 2804 N N . GLU B 1 170 ? 91.945 20.912 22.939 1.00 53.09 148 GLU B N 1
ATOM 2805 C CA . GLU B 1 170 ? 93.263 20.282 23.034 1.00 54.64 148 GLU B CA 1
ATOM 2806 C C . GLU B 1 170 ? 93.486 19.320 21.891 1.00 55.27 148 GLU B C 1
ATOM 2807 O O . GLU B 1 170 ? 92.536 18.864 21.232 1.00 55.05 148 GLU B O 1
ATOM 2813 N N . GLU B 1 171 ? 94.754 19.007 21.670 1.00 56.82 149 GLU B N 1
ATOM 2814 C CA . GLU B 1 171 ? 95.159 17.978 20.738 1.00 57.28 149 GLU B CA 1
ATOM 2815 C C . GLU B 1 171 ? 94.667 16.626 21.262 1.00 55.76 149 GLU B C 1
ATOM 2816 O O . GLU B 1 171 ? 94.716 16.371 22.473 1.00 54.39 149 GLU B O 1
ATOM 2822 N N . PRO B 1 172 ? 94.182 15.760 20.353 1.00 55.04 150 PRO B N 1
ATOM 2823 C CA . PRO B 1 172 ? 93.721 14.449 20.777 1.00 54.71 150 PRO B CA 1
ATOM 2824 C C . PRO B 1 172 ? 94.826 13.704 21.533 1.00 56.46 150 PRO B C 1
ATOM 2825 O O . PRO B 1 172 ? 96.008 13.859 21.198 1.00 58.19 150 PRO B O 1
ATOM 2829 N N . ARG B 1 173 ? 94.454 12.956 22.572 1.00 55.49 151 ARG B N 1
ATOM 2830 C CA . ARG B 1 173 ? 95.398 12.069 23.241 1.00 57.55 151 ARG B CA 1
ATOM 2831 C C . ARG B 1 173 ? 94.701 10.778 23.565 1.00 56.79 151 ARG B C 1
ATOM 2832 O O . ARG B 1 173 ? 93.497 10.754 23.796 1.00 55.01 151 ARG B O 1
ATOM 2840 N N . LYS B 1 174 ? 95.476 9.705 23.557 1.00 58.02 152 LYS B N 1
ATOM 2841 C CA . LYS B 1 174 ? 95.022 8.395 23.960 1.00 57.26 152 LYS B CA 1
ATOM 2842 C C . LYS B 1 174 ? 94.683 8.389 25.449 1.00 55.47 152 LYS B C 1
ATOM 2843 O O . LYS B 1 174 ? 95.453 8.895 26.265 1.00 55.90 152 LYS B O 1
ATOM 2849 N N . LEU B 1 175 ? 93.534 7.800 25.782 1.00 53.12 153 LEU B N 1
ATOM 2850 C CA . LEU B 1 175 ? 93.105 7.579 27.164 1.00 51.63 153 LEU B CA 1
ATOM 2851 C C . LEU B 1 175 ? 94.206 7.120 28.117 1.00 53.51 153 LEU B C 1
ATOM 2852 O O . LEU B 1 175 ? 94.377 7.684 29.193 1.00 52.80 153 LEU B O 1
ATOM 2857 N N . GLU B 1 176 ? 94.942 6.087 27.732 1.00 55.70 154 GLU B N 1
ATOM 2858 C CA . GLU B 1 176 ? 95.930 5.519 28.647 1.00 58.83 154 GLU B CA 1
ATOM 2859 C C . GLU B 1 176 ? 97.099 6.482 28.912 1.00 60.37 154 GLU B C 1
ATOM 2860 O O . GLU B 1 176 ? 97.719 6.421 29.961 1.00 61.58 154 GLU B O 1
ATOM 2866 N N . ASP B 1 177 ? 97.365 7.388 27.976 1.00 60.98 155 ASP B N 1
ATOM 2867 C CA . ASP B 1 177 ? 98.404 8.406 28.179 1.00 62.89 155 ASP B CA 1
ATOM 2868 C C . ASP B 1 177 ? 97.935 9.528 29.112 1.00 61.75 155 ASP B C 1
ATOM 2869 O O . ASP B 1 177 ? 98.676 9.940 29.999 1.00 63.08 155 ASP B O 1
ATOM 2874 N N . LEU B 1 178 ? 96.700 9.996 28.926 1.00 59.85 156 LEU B N 1
ATOM 2875 C CA . LEU B 1 178 ? 96.140 11.071 29.747 1.00 59.07 156 LEU B CA 1
ATOM 2876 C C . LEU B 1 178 ? 96.050 10.696 31.213 1.00 59.28 156 LEU B C 1
ATOM 2877 O O . LEU B 1 178 ? 96.148 11.556 32.078 1.00 59.67 156 LEU B O 1
ATOM 2882 N N . LEU B 1 179 ? 95.831 9.419 31.490 1.00 59.42 157 LEU B N 1
ATOM 2883 C CA . LEU B 1 179 ? 95.696 8.952 32.867 1.00 59.92 157 LEU B CA 1
ATOM 2884 C C . LEU B 1 179 ? 97.016 8.844 33.648 1.00 63.00 157 LEU B C 1
ATOM 2885 O O . LEU B 1 179 ? 96.991 8.846 34.880 1.00 63.36 157 LEU B O 1
ATOM 2890 N N . ILE B 1 180 ? 98.151 8.742 32.948 1.00 65.77 158 ILE B N 1
ATOM 2891 C CA . ILE B 1 180 ? 99.470 8.641 33.611 1.00 69.39 158 ILE B CA 1
ATOM 2892 C C . ILE B 1 180 ? 99.735 9.817 34.559 1.00 70.14 158 ILE B C 1
ATOM 2893 O O . ILE B 1 180 ? 99.975 9.635 35.745 1.00 71.12 158 ILE B O 1
ATOM 2898 N N . ASP B 1 181 ? 99.682 11.025 34.033 1.00 70.09 159 ASP B N 1
ATOM 2899 C CA . ASP B 1 181 ? 100.035 12.177 34.849 1.00 71.35 159 ASP B CA 1
ATOM 2900 C C . ASP B 1 181 ? 98.833 13.089 35.050 1.00 68.72 159 ASP B C 1
ATOM 2901 O O . ASP B 1 181 ? 98.971 14.308 35.138 1.00 68.89 159 ASP B O 1
ATOM 2906 N N . TRP B 1 182 ? 97.652 12.477 35.102 1.00 66.21 160 TRP B N 1
ATOM 2907 C CA . TRP B 1 182 ? 96.416 13.188 35.354 1.00 63.06 160 TRP B CA 1
ATOM 2908 C C . TRP B 1 182 ? 96.467 13.792 36.756 1.00 63.84 160 TRP B C 1
ATOM 2909 O O . TRP B 1 182 ? 96.820 13.092 37.712 1.00 64.26 160 TRP B O 1
ATOM 2920 N N . PRO B 1 183 ? 96.087 15.083 36.886 1.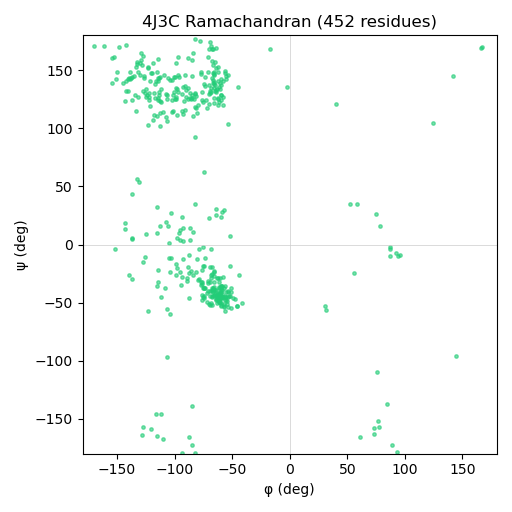00 62.96 161 PRO B N 1
ATOM 2921 C CA . PRO B 1 183 ? 96.160 15.702 38.206 1.00 64.04 161 PRO B CA 1
ATOM 2922 C C . PRO B 1 183 ? 95.234 15.011 39.208 1.00 63.58 161 PRO B C 1
ATOM 2923 O O . PRO B 1 183 ? 94.015 14.963 39.013 1.00 61.46 161 PRO B O 1
ATOM 2927 N N . ARG B 1 184 ? 95.841 14.484 40.264 1.00 65.77 162 ARG B N 1
ATOM 2928 C CA . ARG B 1 184 ? 95.166 13.770 41.355 1.00 66.76 162 ARG B CA 1
ATOM 2929 C C . ARG B 1 184 ? 94.010 14.559 41.948 1.00 64.68 162 ARG B C 1
ATOM 2930 O O . ARG B 1 184 ? 93.136 14.013 42.619 1.00 64.05 162 ARG B O 1
ATOM 2938 N N . ASP B 1 185 ? 94.040 15.849 41.680 1.00 64.36 163 ASP B N 1
ATOM 2939 C CA . ASP B 1 185 ? 93.128 16.826 42.226 1.00 63.57 163 ASP B CA 1
ATOM 2940 C C . ASP B 1 185 ? 91.749 16.853 41.534 1.00 59.89 163 ASP B C 1
ATOM 2941 O O . ASP B 1 185 ? 90.748 17.193 42.172 1.00 59.05 163 ASP B O 1
ATOM 2946 N N . ARG B 1 186 ? 91.726 16.509 40.242 1.00 57.39 164 ARG B N 1
ATOM 2947 C CA . ARG B 1 186 ? 90.524 16.522 39.402 1.00 53.89 164 ARG B CA 1
ATOM 2948 C C . ARG B 1 186 ? 89.893 15.128 39.293 1.00 52.63 164 ARG B C 1
ATOM 2949 O O . ARG B 1 186 ? 90.471 14.226 38.679 1.00 52.11 164 ARG B O 1
ATOM 2957 N N . ARG B 1 187 ? 88.713 14.965 39.895 1.00 51.03 165 ARG B N 1
ATOM 2958 C CA . ARG B 1 187 ? 87.959 13.714 39.775 1.00 50.03 165 ARG B CA 1
ATOM 2959 C C . ARG B 1 187 ? 87.402 13.543 38.363 1.00 48.11 165 ARG B C 1
ATOM 2960 O O . ARG B 1 187 ? 86.785 14.463 37.800 1.00 46.58 165 ARG B O 1
ATOM 2968 N N . ILE B 1 188 ? 87.654 12.373 37.786 1.00 47.67 166 ILE B N 1
ATOM 2969 C CA . ILE B 1 188 ? 87.039 12.001 36.518 1.00 46.44 166 ILE B CA 1
ATOM 2970 C C . ILE B 1 188 ? 85.751 11.259 36.800 1.00 44.55 166 ILE B C 1
ATOM 2971 O O . ILE B 1 188 ? 85.763 10.241 37.504 1.00 44.86 166 ILE B O 1
ATOM 2976 N N . VAL B 1 189 ? 84.651 11.774 36.254 1.00 42.58 167 VAL B N 1
ATOM 2977 C CA . VAL B 1 189 ? 83.374 11.090 36.309 1.00 41.62 167 VAL B CA 1
ATOM 2978 C C . VAL B 1 189 ? 83.180 10.376 34.973 1.00 41.26 167 VAL B C 1
ATOM 2979 O O . VAL B 1 189 ? 83.284 10.990 33.909 1.00 41.29 167 VAL B O 1
ATOM 2983 N N . PHE B 1 190 ? 82.899 9.087 35.002 1.00 41.41 168 PHE B N 1
ATOM 2984 C CA . PHE B 1 190 ? 82.547 8.434 33.758 1.00 41.97 168 PHE B CA 1
ATOM 2985 C C . PHE B 1 190 ? 81.272 7.634 33.830 1.00 42.06 168 PHE B C 1
ATOM 2986 O O . PHE B 1 190 ? 80.824 7.244 34.908 1.00 41.55 168 PHE B O 1
ATOM 2994 N N . CYS B 1 191 ? 80.691 7.399 32.660 1.00 43.49 169 CYS B N 1
ATOM 2995 C CA . CYS B 1 191 ? 79.408 6.714 32.544 1.00 44.94 169 CYS B CA 1
ATOM 2996 C C . CYS B 1 191 ? 79.540 5.247 32.179 1.00 44.63 169 CYS B C 1
ATOM 2997 O O . CYS B 1 191 ? 79.476 4.365 33.059 1.00 45.89 169 CYS B O 1
ATOM 3000 N N . ASN B 1 195 ? 76.968 -0.565 35.513 1.00 66.38 173 ASN B N 1
ATOM 3001 C CA . ASN B 1 195 ? 76.705 -0.012 36.841 1.00 66.12 173 ASN B CA 1
ATOM 3002 C C . ASN B 1 195 ? 75.415 -0.543 37.491 1.00 65.44 173 ASN B C 1
ATOM 3003 O O . ASN B 1 195 ? 74.416 -0.787 36.806 1.00 64.76 173 ASN B O 1
ATOM 3008 N N . ASP B 1 196 ? 75.470 -0.705 38.817 1.00 65.45 174 ASP B N 1
ATOM 3009 C CA . ASP B 1 196 ? 74.449 -1.395 39.635 1.00 64.66 174 ASP B CA 1
ATOM 3010 C C . ASP B 1 196 ? 73.142 -0.633 39.922 1.00 62.85 174 ASP B C 1
ATOM 3011 O O . ASP B 1 196 ? 72.050 -1.189 39.787 1.00 62.36 174 ASP B O 1
ATOM 3016 N N . SER B 1 197 ? 73.256 0.620 40.347 1.00 61.33 175 SER B N 1
ATOM 3017 C CA . SER B 1 197 ? 72.074 1.442 40.607 1.00 59.12 175 SER B CA 1
ATOM 3018 C C . SER B 1 197 ? 71.743 2.249 39.352 1.00 56.44 175 SER B C 1
ATOM 3019 O O . SER B 1 197 ? 72.423 2.125 38.334 1.00 56.64 175 SER B O 1
ATOM 3022 N N . GLN B 1 198 ? 70.700 3.058 39.408 1.00 53.09 176 GLN B N 1
ATOM 3023 C CA . GLN B 1 198 ? 70.355 3.842 38.253 1.00 50.67 176 GLN B CA 1
ATOM 3024 C C . GLN B 1 198 ? 70.524 5.339 38.464 1.00 48.36 176 GLN B C 1
ATOM 3025 O O . GLN B 1 198 ? 70.679 6.084 37.494 1.00 47.14 176 GLN B O 1
ATOM 3031 N N . ASN B 1 199 ? 70.511 5.767 39.726 1.00 46.33 177 ASN B N 1
ATOM 3032 C CA . ASN B 1 199 ? 70.510 7.199 40.091 1.00 43.99 177 ASN B CA 1
ATOM 3033 C C . ASN B 1 199 ? 71.904 7.783 40.335 1.00 42.76 177 ASN B C 1
ATOM 3034 O O . ASN B 1 199 ? 72.564 7.440 41.319 1.00 43.39 177 ASN B O 1
ATOM 3039 N N . PRO B 1 200 ? 72.352 8.687 39.463 1.00 40.45 178 PRO B N 1
ATOM 3040 C CA . PRO B 1 200 ? 73.651 9.314 39.679 1.00 40.52 178 PRO B CA 1
ATOM 3041 C C . PRO B 1 200 ? 73.742 10.298 40.877 1.00 41.04 178 PRO B C 1
ATOM 3042 O O . PRO B 1 200 ? 74.859 10.567 41.340 1.00 40.17 178 PRO B O 1
ATOM 3046 N N . LEU B 1 201 ? 72.604 10.806 41.372 1.00 40.15 179 LEU B N 1
ATOM 3047 C CA . LEU B 1 201 ? 72.633 11.877 42.396 1.00 41.21 179 LEU B CA 1
ATOM 3048 C C . LEU B 1 201 ? 73.345 11.547 43.727 1.00 42.74 179 LEU B C 1
ATOM 3049 O O . LEU B 1 201 ? 74.194 12.319 44.133 1.00 43.91 179 LEU B O 1
ATOM 3054 N N . PRO B 1 202 ? 73.014 10.406 44.386 1.00 43.53 180 PRO B N 1
ATOM 3055 C CA . PRO B 1 202 ? 73.700 9.994 45.630 1.00 45.22 180 PRO B CA 1
ATOM 3056 C C . PRO B 1 202 ? 75.208 9.793 45.455 1.00 46.10 180 PRO B C 1
ATOM 3057 O O . PRO B 1 202 ? 75.987 10.100 46.348 1.00 47.02 180 PRO B O 1
ATOM 3061 N N . ILE B 1 203 ? 75.603 9.261 44.306 1.00 45.27 181 ILE B N 1
ATOM 3062 C CA . ILE B 1 203 ? 77.004 9.061 43.995 1.00 44.91 181 ILE B CA 1
ATOM 3063 C C . ILE B 1 203 ? 77.657 10.421 43.828 1.00 45.15 181 ILE B C 1
ATOM 3064 O O . ILE B 1 203 ? 78.658 10.718 44.483 1.00 44.99 181 ILE B O 1
ATOM 3069 N N . LEU B 1 204 ? 77.063 11.261 42.987 1.00 44.23 182 LEU B N 1
ATOM 3070 C CA . LEU B 1 204 ? 77.613 12.590 42.726 1.00 44.91 182 LEU B CA 1
ATOM 3071 C C . LEU B 1 204 ? 77.770 13.446 43.991 1.00 46.78 182 LEU B C 1
ATOM 3072 O O . LEU B 1 204 ? 78.751 14.166 44.112 1.00 47.41 182 LEU B O 1
ATOM 3077 N N . GLU B 1 205 ? 76.832 13.354 44.931 1.00 47.82 183 GLU B N 1
ATOM 3078 C CA . GLU B 1 205 ? 76.898 14.165 46.160 1.00 50.37 183 GLU B CA 1
ATOM 3079 C C . GLU B 1 205 ? 78.095 13.782 47.019 1.00 52.56 183 GLU B C 1
ATOM 3080 O O . GLU B 1 205 ? 78.546 14.575 47.862 1.00 53.85 183 GLU B O 1
ATOM 3086 N N . GLY B 1 206 ? 78.580 12.559 46.835 1.00 52.76 184 GLY B N 1
ATOM 3087 C CA . GLY B 1 206 ? 79.695 12.053 47.626 1.00 54.85 184 GLY B CA 1
ATOM 3088 C C . GLY B 1 206 ? 81.071 12.388 47.078 1.00 55.66 184 GLY B C 1
ATOM 3089 O O . GLY B 1 206 ? 82.070 11.917 47.601 1.00 56.81 184 GLY B O 1
ATOM 3090 N N . ILE B 1 207 ? 81.131 13.164 46.003 1.00 54.97 185 ILE B N 1
ATOM 3091 C CA . ILE B 1 207 ? 82.413 13.545 45.433 1.00 56.17 185 ILE B CA 1
ATOM 3092 C C . ILE B 1 207 ? 82.936 14.718 46.244 1.00 58.22 185 ILE B C 1
ATOM 3093 O O . ILE B 1 207 ? 82.292 15.762 46.302 1.00 57.68 185 ILE B O 1
ATOM 3098 N N . ALA B 1 208 ? 84.082 14.524 46.901 1.00 60.69 186 ALA B N 1
ATOM 3099 C CA . ALA B 1 208 ? 84.686 15.561 47.744 1.00 62.93 186 ALA B CA 1
ATOM 3100 C C . ALA B 1 208 ? 85.366 16.657 46.952 1.00 63.24 186 ALA B C 1
ATOM 3101 O O . ALA B 1 208 ? 85.382 17.810 47.371 1.00 64.61 186 ALA B O 1
ATOM 3103 N N . GLU B 1 209 ? 85.953 16.305 45.818 1.00 63.23 187 GLU B N 1
ATOM 3104 C CA . GLU B 1 209 ? 86.649 17.286 44.998 1.00 63.28 187 GLU B CA 1
ATOM 3105 C C . GLU B 1 209 ? 85.631 18.300 44.470 1.00 62.16 187 GLU B C 1
ATOM 3106 O O . GLU B 1 209 ? 84.429 18.030 44.422 1.00 61.87 187 GLU B O 1
ATOM 3112 N N . ARG B 1 210 ? 86.089 19.486 44.119 1.00 62.33 188 ARG B N 1
ATOM 3113 C CA . ARG B 1 210 ? 85.209 20.431 43.440 1.00 61.12 188 ARG B CA 1
ATOM 3114 C C . ARG B 1 210 ? 85.848 20.878 42.123 1.00 59.44 188 ARG B C 1
ATOM 3115 O O . ARG B 1 210 ? 85.372 21.801 41.490 1.00 59.07 188 ARG B O 1
ATOM 3123 N N . ARG B 1 211 ? 86.942 20.210 41.746 1.00 58.85 189 ARG B N 1
ATOM 3124 C CA . ARG B 1 211 ? 87.520 20.264 40.400 1.00 57.06 189 ARG B CA 1
ATOM 3125 C C . ARG B 1 211 ? 87.130 18.971 39.653 1.00 55.19 189 ARG B C 1
ATOM 3126 O O . ARG B 1 211 ? 87.407 17.859 40.134 1.00 55.12 189 ARG B O 1
ATOM 3134 N N . LEU B 1 212 ? 86.496 19.103 38.487 1.00 52.22 190 LEU B N 1
ATOM 3135 C CA . LEU B 1 212 ? 85.939 17.929 37.826 1.00 50.24 190 LEU B CA 1
ATOM 3136 C C . LEU B 1 212 ? 86.295 17.731 36.347 1.00 49.37 190 LEU B C 1
ATOM 3137 O O . LEU B 1 212 ? 86.644 18.680 35.629 1.00 49.38 190 LEU B O 1
ATOM 3142 N N . ALA B 1 213 ? 86.206 16.473 35.914 1.00 47.64 191 ALA B N 1
ATOM 3143 C CA . ALA B 1 213 ? 86.180 16.137 34.500 1.00 46.19 191 ALA B CA 1
ATOM 3144 C C . ALA B 1 213 ? 85.049 15.166 34.241 1.00 43.80 191 ALA B C 1
ATOM 3145 O O . ALA B 1 213 ? 84.712 14.361 35.103 1.00 44.54 191 ALA B O 1
ATOM 3147 N N . LEU B 1 214 ? 84.472 15.239 33.047 1.00 41.40 192 LEU B N 1
ATOM 3148 C CA . LEU B 1 214 ? 83.516 14.238 32.588 1.00 38.63 192 LEU B CA 1
ATOM 3149 C C . LEU B 1 214 ? 84.124 13.506 31.427 1.00 38.13 192 LEU B C 1
ATOM 3150 O O . LEU B 1 214 ? 84.621 14.138 30.492 1.00 37.71 192 LEU B O 1
ATOM 3155 N N . LEU B 1 215 ? 84.056 12.180 31.496 1.00 37.69 193 LEU B N 1
ATOM 3156 C CA . LEU B 1 215 ? 84.514 11.302 30.439 1.00 38.71 193 LEU B CA 1
ATOM 3157 C C . LEU B 1 215 ? 83.353 10.536 29.832 1.00 38.42 193 LEU B C 1
ATOM 3158 O O . LEU B 1 215 ? 82.605 9.880 30.559 1.00 37.94 193 LEU B O 1
ATOM 3163 N N . ILE B 1 216 ? 83.215 10.633 28.506 1.00 39.37 194 ILE B N 1
ATOM 3164 C CA . ILE B 1 216 ? 82.239 9.883 27.725 1.00 39.80 194 ILE B CA 1
ATOM 3165 C C . ILE B 1 216 ? 82.978 9.174 26.595 1.00 41.71 194 ILE B C 1
ATOM 3166 O O . ILE B 1 216 ? 83.776 9.789 25.898 1.00 42.65 194 ILE B O 1
ATOM 3171 N N . GLY B 1 217 ? 82.706 7.879 26.411 1.00 43.24 195 GLY B N 1
ATOM 3172 C CA . GLY B 1 217 ? 83.383 7.048 25.407 1.00 45.40 195 GLY B CA 1
ATOM 3173 C C . GLY B 1 217 ? 82.776 7.133 24.023 1.00 46.43 195 GLY B C 1
ATOM 3174 O O . GLY B 1 217 ? 81.890 7.957 23.794 1.00 45.95 195 GLY B O 1
ATOM 3175 N N . PRO B 1 218 ? 83.244 6.286 23.081 1.00 47.94 196 PRO B N 1
ATOM 3176 C CA . PRO B 1 218 ? 82.632 6.315 21.754 1.00 48.32 196 PRO B CA 1
ATOM 3177 C C . PRO B 1 218 ? 81.354 5.488 21.734 1.00 48.07 196 PRO B C 1
ATOM 3178 O O . PRO B 1 218 ? 80.994 4.881 22.750 1.00 47.25 196 PRO B O 1
ATOM 3182 N N . GLU B 1 219 ? 80.697 5.429 20.572 1.00 49.18 197 GLU B N 1
ATOM 3183 C CA . GLU B 1 219 ? 79.483 4.603 20.395 1.00 49.29 197 GLU B CA 1
ATOM 3184 C C . GLU B 1 219 ? 79.724 3.164 20.866 1.00 49.09 197 GLU B C 1
ATOM 3185 O O . GLU B 1 219 ? 78.854 2.545 21.510 1.00 48.13 197 GLU B O 1
ATOM 3191 N N . GLY B 1 220 ? 80.913 2.635 20.555 1.00 49.68 198 GLY B N 1
ATOM 3192 C CA . GLY B 1 220 ? 81.241 1.246 20.894 1.00 49.23 198 GLY B CA 1
ATOM 3193 C C . GLY B 1 220 ? 81.554 0.977 22.367 1.00 48.35 198 GLY B C 1
ATOM 3194 O O . GLY B 1 220 ? 81.814 -0.174 22.752 1.00 47.91 198 GLY B O 1
ATOM 3195 N N . GLY B 1 221 ? 81.534 2.039 23.184 1.00 46.92 199 GLY B N 1
ATOM 3196 C CA . GLY B 1 221 ? 81.877 1.945 24.605 1.00 45.50 199 GLY B CA 1
ATOM 3197 C C . GLY B 1 221 ? 83.374 1.761 24.865 1.00 45.98 199 GLY B C 1
ATOM 3198 O O . GLY B 1 221 ? 84.222 2.027 23.997 1.00 46.26 199 GLY B O 1
ATOM 3199 N N . PHE B 1 222 ? 83.682 1.318 26.078 1.00 45.23 200 PHE B N 1
ATOM 3200 C CA . PHE B 1 222 ? 85.054 1.083 26.522 1.00 46.00 200 PHE B CA 1
ATOM 3201 C C . PHE B 1 222 ? 85.326 -0.416 26.423 1.00 46.42 200 PHE B C 1
ATOM 3202 O O . PHE B 1 222 ? 84.421 -1.213 26.643 1.00 45.24 200 PHE B O 1
ATOM 3210 N N . SER B 1 223 ? 86.556 -0.799 26.066 1.00 47.62 201 SER B N 1
ATOM 3211 C CA . SER B 1 223 ? 86.981 -2.206 26.109 1.00 48.44 201 SER B CA 1
ATOM 3212 C C . SER B 1 223 ? 87.016 -2.669 27.552 1.00 48.00 201 SER B C 1
ATOM 3213 O O . SER B 1 223 ? 86.955 -1.849 28.465 1.00 47.30 201 SER B O 1
ATOM 3216 N N . GLU B 1 224 ? 87.140 -3.974 27.768 1.00 48.62 202 GLU B N 1
ATOM 3217 C CA . GLU B 1 224 ? 87.231 -4.497 29.130 1.00 48.87 202 GLU B CA 1
ATOM 3218 C C . GLU B 1 224 ? 88.509 -3.971 29.808 1.00 49.57 202 GLU B C 1
ATOM 3219 O O . GLU B 1 224 ? 88.480 -3.628 30.990 1.00 49.00 202 GLU B O 1
ATOM 3225 N N . ALA B 1 225 ? 89.612 -3.898 29.052 1.00 50.33 203 ALA B N 1
ATOM 3226 C CA . ALA B 1 225 ? 90.896 -3.376 29.560 1.00 51.36 203 ALA B CA 1
ATOM 3227 C C . ALA B 1 225 ? 90.775 -1.907 29.960 1.00 50.08 203 ALA B C 1
ATOM 3228 O O . ALA B 1 225 ? 91.300 -1.492 30.991 1.00 50.41 203 ALA B O 1
ATOM 3230 N N . GLU B 1 226 ? 90.123 -1.105 29.129 1.00 48.49 204 GLU B N 1
ATOM 3231 C CA . GLU B 1 226 ? 89.870 0.287 29.513 1.00 48.02 204 GLU B CA 1
ATOM 3232 C C . GLU B 1 226 ? 89.023 0.397 30.793 1.00 46.96 204 GLU B C 1
ATOM 3233 O O . GLU B 1 226 ? 89.347 1.210 31.666 1.00 46.84 204 GLU B O 1
ATOM 3239 N N . ARG B 1 227 ? 87.952 -0.404 30.899 1.00 46.06 205 ARG B N 1
ATOM 3240 C CA . ARG B 1 227 ? 87.109 -0.415 32.113 1.00 45.73 205 ARG B CA 1
ATOM 3241 C C . ARG B 1 227 ? 87.944 -0.705 33.341 1.00 46.95 205 ARG B C 1
ATOM 3242 O O . ARG B 1 227 ? 87.845 -0.011 34.341 1.00 46.99 205 ARG B O 1
ATOM 3250 N N . ASP B 1 228 ? 88.785 -1.730 33.259 1.00 48.04 206 ASP B N 1
ATOM 3251 C CA . ASP B 1 228 ? 89.655 -2.053 34.367 1.00 49.23 206 ASP B CA 1
ATOM 3252 C C . ASP B 1 228 ? 90.588 -0.890 34.743 1.00 49.56 206 ASP B C 1
ATOM 3253 O O . ASP B 1 228 ? 90.801 -0.591 35.924 1.00 49.44 206 ASP B O 1
ATOM 3258 N N . LEU B 1 229 ? 91.141 -0.247 33.722 1.00 49.15 207 LEU B N 1
ATOM 3259 C CA . LEU B 1 229 ? 92.035 0.874 33.904 1.00 50.48 207 LEU B CA 1
ATOM 3260 C C . LEU B 1 229 ? 91.327 2.036 34.623 1.00 49.16 207 LEU B C 1
ATOM 3261 O O . LEU B 1 229 ? 91.933 2.708 35.454 1.00 49.81 207 LEU B O 1
ATOM 3266 N N . LEU B 1 230 ? 90.041 2.238 34.327 1.00 47.55 208 LEU B N 1
ATOM 3267 C CA . LEU B 1 230 ? 89.256 3.298 34.956 1.00 47.18 208 LEU B CA 1
ATOM 3268 C C . LEU B 1 230 ? 88.866 2.955 36.385 1.00 48.14 208 LEU B C 1
ATOM 3269 O O . LEU B 1 230 ? 89.024 3.772 37.281 1.00 48.37 208 LEU B O 1
ATOM 3274 N N . ARG B 1 231 ? 88.395 1.735 36.607 1.00 49.63 209 ARG B N 1
ATOM 3275 C CA . ARG B 1 231 ? 87.991 1.311 37.955 1.00 51.90 209 ARG B CA 1
ATOM 3276 C C . ARG B 1 231 ? 89.177 1.201 38.929 1.00 54.34 209 ARG B C 1
ATOM 3277 O O . ARG B 1 231 ? 88.993 1.237 40.147 1.00 55.38 209 ARG B O 1
ATOM 3285 N N . SER B 1 232 ? 90.394 1.100 38.404 1.00 56.11 210 SER B N 1
ATOM 3286 C CA . SER B 1 232 ? 91.574 0.959 39.261 1.00 58.69 210 SER B CA 1
ATOM 3287 C C . SER B 1 232 ? 92.256 2.300 39.609 1.00 59.58 210 SER B C 1
ATOM 3288 O O . SER B 1 232 ? 93.307 2.321 40.251 1.00 61.45 210 SER B O 1
ATOM 3291 N N . ARG B 1 233 ? 91.681 3.409 39.157 1.00 58.01 211 ARG B N 1
ATOM 3292 C CA . ARG B 1 233 ? 92.162 4.723 39.556 1.00 58.85 211 ARG B CA 1
ATOM 3293 C C . ARG B 1 233 ? 91.240 5.271 40.632 1.00 57.54 211 ARG B C 1
ATOM 3294 O O . ARG B 1 233 ? 90.028 5.307 40.435 1.00 54.74 211 ARG B O 1
ATOM 3302 N N . ASP B 1 234 ? 91.815 5.714 41.752 1.00 58.61 212 ASP B N 1
ATOM 3303 C CA . ASP B 1 234 ? 91.022 6.212 42.884 1.00 58.56 212 ASP B CA 1
ATOM 3304 C C . ASP B 1 234 ? 90.410 7.604 42.667 1.00 56.58 212 ASP B C 1
ATOM 3305 O O . ASP B 1 234 ? 89.457 7.972 43.355 1.00 55.64 212 ASP B O 1
ATOM 3310 N N . PHE B 1 235 ? 90.952 8.353 41.705 1.00 55.42 213 PHE B N 1
ATOM 3311 C CA . PHE B 1 235 ? 90.384 9.629 41.275 1.00 53.43 213 PHE B CA 1
ATOM 3312 C C . PHE B 1 235 ? 89.314 9.467 40.189 1.00 50.58 213 PHE B C 1
ATOM 3313 O O . PHE B 1 235 ? 88.946 10.444 39.538 1.00 49.84 213 PHE B O 1
ATOM 3321 N N . VAL B 1 236 ? 88.828 8.243 39.989 1.00 49.40 214 VAL B N 1
ATOM 3322 C CA . VAL B 1 236 ? 87.804 7.978 38.988 1.00 47.10 214 VAL B CA 1
ATOM 3323 C C . VAL B 1 236 ? 86.557 7.466 39.703 1.00 46.49 214 VAL B C 1
ATOM 3324 O O . VAL B 1 236 ? 86.649 6.664 40.618 1.00 46.85 214 VAL B O 1
ATOM 3328 N N . THR B 1 237 ? 85.388 7.938 39.280 1.00 45.34 215 THR B N 1
ATOM 3329 C CA . THR B 1 237 ? 84.124 7.478 39.863 1.00 43.81 215 THR B CA 1
ATOM 3330 C C . THR B 1 237 ? 83.128 7.258 38.746 1.00 42.10 215 THR B C 1
ATOM 3331 O O . THR B 1 237 ? 82.882 8.154 37.939 1.00 40.07 215 THR B O 1
ATOM 3335 N N . ALA B 1 238 ? 82.600 6.038 38.700 1.00 41.10 216 ALA B N 1
ATOM 3336 C CA . ALA B 1 238 ? 81.517 5.642 37.806 1.00 39.54 216 ALA B CA 1
ATOM 3337 C C . ALA B 1 238 ? 80.164 6.215 38.261 1.00 38.50 216 ALA B C 1
ATOM 3338 O O . ALA B 1 238 ? 79.829 6.163 39.454 1.00 39.35 216 ALA B O 1
ATOM 3340 N N . ILE B 1 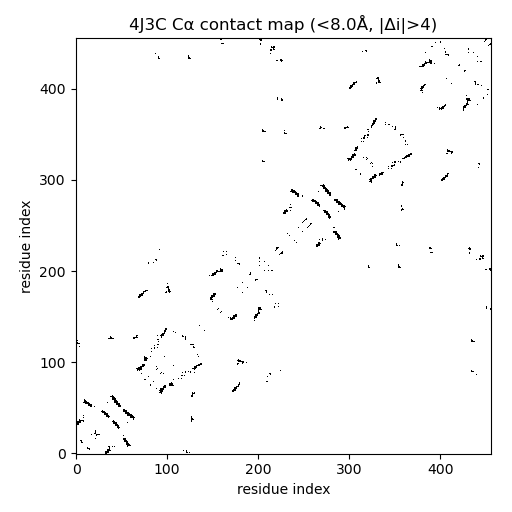239 ? 79.381 6.728 37.318 1.00 36.66 217 ILE B N 1
ATOM 3341 C CA . ILE B 1 239 ? 77.976 7.064 37.599 1.00 35.72 217 ILE B CA 1
ATOM 3342 C C . ILE B 1 239 ? 77.042 6.410 36.586 1.00 34.74 217 ILE B C 1
ATOM 3343 O O . ILE B 1 239 ? 77.402 6.261 35.413 1.00 35.55 217 ILE B O 1
ATOM 3348 N N . PRO B 1 240 ? 75.837 6.000 37.031 1.00 33.79 218 PRO B N 1
ATOM 3349 C CA . PRO B 1 240 ? 74.878 5.538 36.039 1.00 32.01 218 PRO B CA 1
ATOM 3350 C C . PRO B 1 240 ? 74.065 6.717 35.532 1.00 30.98 218 PRO B C 1
ATOM 3351 O O . PRO B 1 240 ? 74.026 7.759 36.165 1.00 31.00 218 PRO B O 1
ATOM 3355 N N . LEU B 1 241 ? 73.437 6.570 34.375 1.00 30.19 219 LEU B N 1
ATOM 3356 C CA . LEU B 1 241 ? 72.539 7.583 33.890 1.00 29.31 219 LEU B CA 1
ATOM 3357 C C . LEU B 1 241 ? 71.226 6.945 33.466 1.00 28.54 219 LEU B C 1
ATOM 3358 O O . LEU B 1 241 ? 70.767 7.121 32.342 1.00 29.28 219 LEU B O 1
ATOM 3363 N N . GLY B 1 242 ? 70.608 6.182 34.357 1.00 27.60 220 GLY B N 1
ATOM 3364 C CA . GLY B 1 242 ? 69.288 5.671 34.060 1.00 26.93 220 GLY B CA 1
ATOM 3365 C C . GLY B 1 242 ? 69.219 4.292 33.426 1.00 27.02 220 GLY B C 1
ATOM 3366 O O . GLY B 1 242 ? 70.235 3.641 33.244 1.00 26.32 220 GLY B O 1
ATOM 3367 N N . PRO B 1 243 ? 68.005 3.826 33.114 1.00 26.13 221 PRO B N 1
ATOM 3368 C CA . PRO B 1 243 ? 67.879 2.434 32.745 1.00 26.94 221 PRO B CA 1
ATOM 3369 C C . PRO B 1 243 ? 67.904 2.194 31.219 1.00 27.69 221 PRO B C 1
ATOM 3370 O O . PRO B 1 243 ? 67.641 1.066 30.761 1.00 28.00 221 PRO B O 1
ATOM 3374 N N . ARG B 1 244 ? 68.122 3.255 30.439 1.00 26.48 222 ARG B N 1
ATOM 3375 C CA . ARG B 1 244 ? 68.167 3.125 28.972 1.00 26.47 222 ARG B CA 1
ATOM 3376 C C . ARG B 1 244 ? 69.583 3.491 28.501 1.00 27.50 222 ARG B C 1
ATOM 3377 O O . ARG B 1 244 ? 70.227 4.412 29.015 1.00 26.20 222 ARG B O 1
ATOM 3385 N N . ILE B 1 245 ? 70.066 2.736 27.522 1.00 29.54 223 ILE B N 1
ATOM 3386 C CA . ILE B 1 245 ? 71.327 3.021 26.843 1.00 31.05 223 ILE B CA 1
ATOM 3387 C C . ILE B 1 245 ? 71.250 4.369 26.158 1.00 30.18 223 ILE B C 1
ATOM 3388 O O . ILE B 1 245 ? 70.397 4.586 25.303 1.00 31.48 223 ILE B O 1
ATOM 3393 N N . LEU B 1 246 ? 72.153 5.274 26.495 1.00 29.76 224 LEU B N 1
ATOM 3394 C CA . LEU B 1 246 ? 72.158 6.596 25.883 1.00 29.34 224 LEU B CA 1
ATOM 3395 C C . LEU B 1 246 ? 73.259 6.657 24.829 1.00 30.97 224 LEU B C 1
ATOM 3396 O O . LEU B 1 246 ? 74.331 6.084 25.004 1.00 31.13 224 LEU B O 1
ATOM 3401 N N . ARG B 1 247 ? 72.971 7.318 23.721 1.00 32.38 225 ARG B N 1
ATOM 3402 C CA . ARG B 1 247 ? 74.021 7.796 22.824 1.00 35.02 225 ARG B CA 1
ATOM 3403 C C . ARG B 1 247 ? 75.031 8.708 23.531 1.00 33.95 225 ARG B C 1
ATOM 3404 O O . ARG B 1 247 ? 74.685 9.439 24.442 1.00 33.21 225 ARG B O 1
ATOM 3412 N N . ALA B 1 248 ? 76.282 8.669 23.091 1.00 34.45 226 ALA B N 1
ATOM 3413 C CA . ALA B 1 248 ? 77.339 9.492 23.681 1.00 34.10 226 ALA B CA 1
ATOM 3414 C C . ALA B 1 248 ? 76.986 10.977 23.719 1.00 33.47 226 ALA B C 1
ATOM 3415 O O . ALA B 1 248 ? 77.275 11.652 24.701 1.00 32.94 226 ALA B O 1
ATOM 3417 N N . ASP B 1 249 ? 76.356 11.513 22.676 1.00 33.48 227 ASP B N 1
ATOM 3418 C CA . ASP B 1 249 ? 76.051 12.954 22.777 1.00 33.08 227 ASP B CA 1
ATOM 3419 C C . ASP B 1 249 ? 74.888 13.253 23.690 1.00 30.83 227 ASP B C 1
ATOM 3420 O O . ASP B 1 249 ? 74.873 14.313 24.321 1.00 31.26 227 ASP B O 1
ATOM 3425 N N . THR B 1 250 ? 73.925 12.345 23.753 1.00 29.73 228 THR B N 1
ATOM 3426 C CA . THR B 1 250 ? 72.867 12.439 24.767 1.00 29.10 228 THR B CA 1
ATOM 3427 C C . THR B 1 250 ? 73.451 12.322 26.170 1.00 29.08 228 THR B C 1
ATOM 3428 O O . THR B 1 250 ? 73.167 13.140 27.029 1.00 28.64 228 THR B O 1
ATOM 3432 N N . ALA B 1 251 ? 74.315 11.334 26.374 1.00 29.70 229 ALA B N 1
ATOM 3433 C CA . ALA B 1 251 ? 74.928 11.110 27.667 1.00 30.13 229 ALA B CA 1
ATOM 3434 C C . ALA B 1 251 ? 75.691 12.330 28.123 1.00 30.54 229 ALA B C 1
ATOM 3435 O O . ALA B 1 251 ? 75.622 12.686 29.304 1.00 30.75 229 ALA B O 1
ATOM 3437 N N . ALA B 1 252 ? 76.378 12.995 27.191 1.00 29.99 230 ALA B N 1
ATOM 3438 C CA . ALA B 1 252 ? 77.223 14.118 27.558 1.00 30.90 230 ALA B CA 1
ATOM 3439 C C . ALA B 1 252 ? 76.399 15.225 28.187 1.00 30.15 230 ALA B C 1
ATOM 3440 O O . ALA B 1 252 ? 76.788 15.776 29.247 1.00 30.80 230 ALA B O 1
ATOM 3442 N N . VAL B 1 253 ? 75.294 15.564 27.521 1.00 29.21 231 VAL B N 1
ATOM 3443 C CA . VAL B 1 253 ? 74.410 16.605 28.003 1.00 29.54 231 VAL B CA 1
ATOM 3444 C C . VAL B 1 253 ? 73.657 16.219 29.271 1.00 28.99 231 VAL B C 1
ATOM 3445 O O . VAL B 1 253 ? 73.543 17.020 30.187 1.00 28.72 231 VAL B O 1
ATOM 3449 N N . ALA B 1 254 ? 73.122 15.000 29.307 1.00 28.98 232 ALA B N 1
ATOM 3450 C CA . ALA B 1 254 ? 72.446 14.526 30.496 1.00 28.91 232 ALA B CA 1
ATOM 3451 C C . ALA B 1 254 ? 73.395 14.482 31.704 1.00 30.00 232 ALA B C 1
ATOM 3452 O O . ALA B 1 254 ? 73.050 14.921 32.802 1.00 30.07 232 ALA B O 1
ATOM 3454 N N . ALA B 1 255 ? 74.598 13.955 31.498 1.00 31.47 233 ALA B N 1
ATOM 3455 C CA . ALA B 1 255 ? 75.657 13.943 32.545 1.00 32.44 233 ALA B CA 1
ATOM 3456 C C . ALA B 1 255 ? 76.061 15.324 33.017 1.00 33.11 233 ALA B C 1
ATOM 3457 O O . ALA B 1 255 ? 76.143 15.569 34.225 1.00 34.59 233 ALA B O 1
ATOM 3467 N N . ALA B 1 257 ? 74.269 18.020 32.868 1.00 31.98 235 ALA B N 1
ATOM 3468 C CA . ALA B 1 257 ? 73.152 18.594 33.640 1.00 31.65 235 ALA B CA 1
ATOM 3469 C C . ALA B 1 257 ? 73.228 18.208 35.111 1.00 32.03 235 ALA B C 1
ATOM 3470 O O . ALA B 1 257 ? 73.250 19.083 35.969 1.00 33.40 235 ALA B O 1
ATOM 3472 N N . VAL B 1 258 ? 73.275 16.911 35.421 1.00 31.29 236 VAL B N 1
ATOM 3473 C CA . VAL B 1 258 ? 73.296 16.474 36.821 1.00 31.62 236 VAL B CA 1
ATOM 3474 C C . VAL B 1 258 ? 74.601 16.832 37.582 1.00 33.09 236 VAL B C 1
ATOM 3475 O O . VAL B 1 258 ? 74.574 16.999 38.796 1.00 33.06 236 VAL B O 1
ATOM 3479 N N . ILE B 1 259 ? 75.727 16.917 36.874 1.00 34.21 237 ILE B N 1
ATOM 3480 C CA . ILE B 1 259 ? 77.003 17.331 37.484 1.00 35.92 237 ILE B CA 1
ATOM 3481 C C . ILE B 1 259 ? 76.951 18.837 37.808 1.00 37.06 237 ILE B C 1
ATOM 3482 O O . ILE B 1 259 ? 77.393 19.267 38.874 1.00 38.19 237 ILE B O 1
ATOM 3487 N N . GLN B 1 260 ? 76.404 19.631 36.893 1.00 36.75 238 GLN B N 1
ATOM 3488 C CA . GLN B 1 260 ? 76.351 21.083 37.125 1.00 38.43 238 GLN B CA 1
ATOM 3489 C C . GLN B 1 260 ? 75.414 21.387 38.310 1.00 39.81 238 GLN B C 1
ATOM 3490 O O . GLN B 1 260 ? 75.741 22.211 39.171 1.00 41.17 238 GLN B O 1
ATOM 3496 N N . ALA B 1 261 ? 74.291 20.668 38.373 1.00 39.93 239 ALA B N 1
ATOM 3497 C CA . ALA B 1 261 ? 73.278 20.854 39.415 1.00 40.56 239 ALA B CA 1
ATOM 3498 C C . ALA B 1 261 ? 73.659 20.386 40.829 1.00 41.76 239 ALA B C 1
ATOM 3499 O O . ALA B 1 261 ? 73.188 20.946 41.819 1.00 41.88 239 ALA B O 1
ATOM 3501 N N . THR B 1 262 ? 74.456 19.323 40.929 1.00 42.22 240 THR B N 1
ATOM 3502 C CA . THR B 1 262 ? 74.847 18.800 42.223 1.00 43.58 240 THR B CA 1
ATOM 3503 C C . THR B 1 262 ? 76.200 19.359 42.706 1.00 44.18 240 THR B C 1
ATOM 3504 O O . THR B 1 262 ? 76.374 19.608 43.881 1.00 44.21 240 THR B O 1
ATOM 3508 N N . LEU B 1 263 ? 77.124 19.585 41.778 1.00 44.94 241 LEU B N 1
ATOM 3509 C CA . LEU B 1 263 ? 78.525 19.886 42.117 1.00 46.13 241 LEU B CA 1
ATOM 3510 C C . LEU B 1 263 ? 79.087 21.146 41.482 1.00 46.74 241 LEU B C 1
ATOM 3511 O O . LEU B 1 263 ? 80.146 21.646 41.908 1.00 48.06 241 LEU B O 1
ATOM 3516 N N . GLY B 1 264 ? 78.394 21.664 40.471 1.00 45.05 242 GLY B N 1
ATOM 3517 C CA . GLY B 1 264 ? 78.958 22.713 39.636 1.00 45.21 242 GLY B CA 1
ATOM 3518 C C . GLY B 1 264 ? 78.210 24.030 39.704 1.00 45.76 242 GLY B C 1
ATOM 3519 O O . GLY B 1 264 ? 77.650 24.382 40.743 1.00 46.18 242 GLY B O 1
ATOM 3520 N N . ASP B 1 265 ? 78.176 24.734 38.576 1.00 45.58 243 ASP B N 1
ATOM 3521 C CA . ASP B 1 265 ? 77.751 26.132 38.547 1.00 46.23 243 ASP B CA 1
ATOM 3522 C C . ASP B 1 265 ? 76.256 26.377 38.230 1.00 46.28 243 ASP B C 1
ATOM 3523 O O . ASP B 1 265 ? 75.882 27.459 37.767 1.00 45.77 243 ASP B O 1
ATOM 3528 N N . TRP B 1 266 ? 75.425 25.365 38.503 1.00 45.96 244 TRP B N 1
ATOM 3529 C CA . TRP B 1 266 ? 73.977 25.495 38.498 1.00 45.95 244 TRP B CA 1
ATOM 3530 C C . TRP B 1 266 ? 73.456 25.672 39.929 1.00 48.08 244 TRP B C 1
ATOM 3531 O O . TRP B 1 266 ? 72.426 26.298 40.131 1.00 49.05 244 TRP B O 1
ATOM 3542 N N . ARG B 1 267 ? 74.194 25.161 40.919 1.00 49.89 245 ARG B N 1
ATOM 3543 C CA . ARG B 1 267 ? 73.772 25.170 42.349 1.00 51.14 245 ARG B CA 1
ATOM 3544 C C . ARG B 1 267 ? 73.169 26.478 42.915 1.00 51.93 245 ARG B C 1
ATOM 3545 O O . ARG B 1 267 ? 73.637 27.583 42.634 1.00 52.02 245 ARG B O 1
#

B-factor: mean 45.63, std 14.84, range [2.0, 97.89]

Solvent-accessible surface area: 21406 Å² total

Nearest PDB structures (foldseek):
  4j3c-assembly1_A  TM=1.004E+00  e=8.330E-49  Sinorhizobium meliloti 1021
  4j3c-assembly1_B  TM=9.756E-01  e=1.178E-42  Sinorhizobium meliloti 1021
  1vhk-assembly3_A  TM=7.853E-01  e=7.428E-17  Bacillus subtilis
  1vhk-assembly3_D  TM=7.666E-01  e=4.607E-12  Bacillus subtilis
  1vhk-assembly3_B  TM=7.003E-01  e=2.496E-12  Bacillus subtilis

CATH classification: 2.40.240.20 (+1 more: 3.40.1280.10)

Foldseek 3Di:
DEDADQWDDDQFTKDWCPVCLVVPPPDDFQDWDWYAHQAAAIFIWTWHDPVGIMTGTHGHDGGHDDAQQEAEEEEDEPPDDPLLLLLLCLLRHQEYEYEADPGDDDDPDVVVSQVSQRVSCRVNVPRHRRYYDDYDYPVVCQVVDDLLEAEEEEDADVQDQQVVLLPDDRLGYYYYFYYQVGHDPVRVVVQVVDPRYHYHGHDDDDDGRSVCSNSCVSNCVRRRVVD/DEAADQWDDDQFTKDFQDPVRCCCVCVVVNDDFQDWDWYAHQAAAIFIWGWDDPCGIMTGTHGHPGGRDDQAQEAEEEEDDVVVLLVLLLLCLCHHQAYEYEADPRDDDDPDVVVSQVSQRVSCRVNVPRHRRYYDDYYYPVVCVPPPPLQEAEEEEDDDADQQVVLLPDPHLRYYYYFYAPVDHDPVRVVVQVPDPSYDYGYHGDDDDHRSRCSNSCVSNCCNRRVVD

Organism: Rhizobium meliloti (strain 1021) (NCBI:txid266834)

InterPro domains:
  IPR006700 Ribosomal RNA small subunit methyltransferase E [PIRSF015601] (7-244)
  IPR006700 Ribosomal RNA small subunit methyltransferase E [PTHR30027] (7-240)
  IPR006700 Ribosomal RNA small subunit methyltransferase E [TIGR00046] (7-243)
  IPR015947 PUA-like superfamily [SSF88697] (6-76)
  IPR029026 tRNA (guanine-N1-)-methyltransferase, N-terminal [G3DSA:3.40.1280.10] (77-245)
  IPR029028 Alpha/beta knot methyltransferases [SSF75217] (77-244)
  IPR046886 Ribosomal RNA small subunit methyltransferase E, methyltransferase domain [PF04452] (78-238)
  IPR046886 Ribosomal RNA small subunit methyltransferase E, methyltransferase domain [cd18084] (86-225)
  IPR046887 Ribosomal RNA small subunit methyltransferase E, PUA-like domain [PF20260] (25-69)

Sequence (456 aa):
QRLFIENALHAGAKHEATREQFNVLRLGEGSSLLVFNGRDGEWRAEIAPSRQAVLVAVEQTRPQPAPCDLVYLFAPLKVGRLDYLVQKAVEGAGVLQPVTQHVQGKIGSLERVRANVIEAAEQCGVLGIPAVEEPRKLEDLLIDWPRDRRIVFCDEGSQNPLPILEGIAERRLALLIGPEGGFSEAERDLLRSRDFVTAIPLGPRILRADTAAVAAAVIQATLGDWRQRLFIENALHAGAKHEATREQFNYLINVLRLGEGSSLLVFNGRDGEWRAEIAPSRQAVLVAVEQTRPQPAPCDLVYLFAPLVGRLDYLVQKAVEGAGVLQPVTQHVQGKIGSLERVRANVIEAAEQCGVLGIPAVEEPRKLEDLLIDWPRDRRIVFCNDSQNPLPILEGIAERRLALLIGPEGGFSEAERDLLRSRDFVTAIPLGPRILRADTAAVAAAVIQATLGDWR